Protein AF-A0A2P5Y8X6-F1 (afdb_monomer)

Foldseek 3Di:
DDDDPDPPPVVPPPPPPPDDDDDDDDDDDDDDDDDDDYDDDDDDDDDDDDDDDDDDDDDDDDDDDDPPPPPPPPPPPQPAQFDPDDVLLVVLLVLLVVLLLLLLLLLLLVLLLLLLVLLQLQVDDDLVDDDDDPDPVSLVVSVVVSCPFLQCVQPVPPPDSVSSVVSPCSNSCSLVSLVVSLCSLPPVLVVCVVVVRGDPVLNVLSVVLSVLSSCLSVLSVVQNVQLRDDDPDPPDRRFGALVSQLVSSLSSLVSSLSSLLSSCCSVPVFFQDAAPLQLVLLVVLLVLLVVLLVLLSVLLSLLSLCSRQVLLQQALDPPPRPVHNADPCLQVDPPSVVSCRHVSRNSNNVSSVSLVVSLVSLVVSLVVSVPGDHDVVLNVLSVVLNVLSVVLVVLSSVCSNVNNDSVSSSVSSSSSSLSSSSSSLSSSNSDRGDPVVNVPHDHPDDDDDDDDDPPVVVVSVVVSVVSSVVNVLVSCCSNLCNNPPSVLVSVLVVLVVVVVVVCVVCVVVCVPDPPVCPVVVVVVVVSVVVNVVSVVVVVVSVVVVVVSVVVVVVVVPPPDPDPPDDDDDDDDDDDDDD

Sequence (578 aa):
MFQSRVVASILRRNKAIINSLPSNLKGTCSSRCFTPSSANAVTRTSFFGFRSLPKGHHVPSFRNMSTVASVGTEEEGLKMLVTAGPRAQKMVGIWLFGSAAWVFSMVVLGGVTRLTRSGLSMTDWKFTGNLPPLSDDEWQQEFEKYKQSPEYKRVNKGMSIEDFKFIYWMEYAHRMWGRALGMMFALPFSYFLRKGYITMRLGLRLSALFALGAGQGLIGWWMVKSGLEEPASEYVEPRVSPYRLAAHLTSAFVIYSGLFWTALSVVMPEPPAESLAWVQGAAKLKRLAIPVSLIVGITAVSGAFVAGNDAGRAYNTFPKMGDVWVPDNIFELKPTIRNLFENTSMVQLDHRILATTTLISICGLWWSTKKLDIHPAIRTLVGATFGMAALQVTLGVSTLLSYVPVSLGTAHQAGALTLLTLMLLLNHTVRRPSMSLLKTLPQRIKPFFKGKNNQKQEKLRTMAERNVVYGKSVMLAALAGMALAAPLLGMMGFSFLATLTLLFITSPLLLIFSPLLLFTGLVLMGALVGFGIAATMAFAGVSTLAWMYREIRGSLGVGSRRGQLVPGRYLQQTIQEK

Nearest PDB structures (foldseek):
  7rro-assembly1_B3  TM=1.179E-01  e=2.864E+00  Bos taurus
  8to0-assembly1_g  TM=1.343E-01  e=6.790E+00  Mus musculus

Radius of gyration: 35.15 Å; Cα contacts (8 Å, |Δi|>4): 488; chains: 1; bounding box: 117×79×116 Å

Solvent-accessible surface area (backbone atoms only — not comparable to full-atom values): 33875 Å² total; per-residue (Å²): 132,89,86,93,83,70,79,75,68,73,75,64,75,83,70,79,88,71,90,87,83,84,90,81,91,88,87,83,89,78,90,80,90,85,89,88,82,90,87,88,87,88,87,90,87,86,88,89,84,90,86,85,89,88,88,84,91,86,88,89,79,93,73,91,74,86,76,78,73,79,73,73,75,73,70,83,59,80,86,58,53,46,68,59,48,72,69,46,32,50,53,54,24,52,51,30,44,52,50,22,49,49,48,51,49,51,53,35,46,47,41,44,19,56,67,68,68,9,61,70,49,69,83,75,87,60,94,91,61,76,82,75,72,86,48,71,67,50,43,50,52,54,47,59,55,36,56,71,33,51,44,27,64,73,73,45,65,87,64,52,72,69,60,46,50,53,28,35,50,45,31,50,49,48,58,50,53,54,52,51,48,51,49,65,50,49,55,58,50,53,51,37,56,76,68,52,31,47,32,70,72,45,50,54,52,51,50,52,48,47,53,55,54,62,44,45,59,55,42,46,48,58,19,37,54,48,24,65,47,80,53,98,46,90,88,50,81,55,50,43,43,27,66,40,46,28,52,39,54,47,52,52,51,50,45,31,52,53,34,42,54,47,20,45,45,53,70,47,72,64,35,88,76,82,31,56,66,40,52,51,29,29,47,56,50,34,66,55,47,52,61,46,42,50,46,47,50,51,38,51,46,43,47,31,29,20,61,40,56,54,17,49,64,71,49,53,49,79,93,32,46,63,97,36,81,70,67,89,69,41,65,70,48,81,64,61,75,48,8,71,61,65,32,41,66,28,27,36,50,52,41,54,50,39,50,51,53,36,43,53,46,40,50,50,54,47,58,55,52,76,80,44,58,59,60,69,68,60,54,50,51,43,50,51,43,40,53,44,42,54,50,36,51,50,34,46,52,52,15,25,62,62,62,48,43,55,68,41,46,26,49,31,54,46,38,45,54,45,46,50,48,46,44,51,50,50,53,55,54,32,43,84,60,52,72,64,59,58,74,70,41,56,73,88,70,78,93,75,86,90,80,91,64,64,68,65,53,49,54,51,48,56,51,49,53,51,50,52,55,48,52,51,51,53,52,50,49,53,49,50,52,63,70,45,47,51,59,49,52,53,48,48,53,53,50,49,52,51,50,52,51,48,47,63,68,40,53,69,56,59,74,74,49,72,88,71,39,66,63,57,49,50,51,50,49,52,50,52,50,52,47,50,53,51,48,50,52,48,47,50,50,51,50,50,50,50,51,49,50,49,52,56,51,55,73,66,57,84,79,73,79,77,81,78,82,76,81,89,79,84,83,83,88,78,93,82,87,134

InterPro domains:
  IPR000136 Oleosin [PF01277] (475-562)
  IPR003780 COX15/CtaA family [PF02628] (94-423)
  IPR023754 Heme A synthase, type 2 [MF_01665] (89-433)
  IPR023754 Heme A synthase, type 2 [PTHR23289] (59-443)

Structure (mmCIF, N/CA/C/O backbone):
data_AF-A0A2P5Y8X6-F1
#
_entry.id   AF-A0A2P5Y8X6-F1
#
loop_
_atom_site.group_PDB
_atom_site.id
_atom_site.type_symbol
_atom_site.label_atom_id
_atom_site.label_alt_id
_atom_site.label_comp_id
_atom_site.label_asym_id
_atom_site.label_entity_id
_atom_site.label_seq_id
_atom_site.pdbx_PDB_ins_code
_atom_site.Cartn_x
_atom_site.Cartn_y
_atom_site.Cartn_z
_atom_site.occupancy
_atom_site.B_iso_or_equiv
_atom_site.auth_seq_id
_atom_site.auth_comp_id
_atom_site.auth_asym_id
_atom_site.auth_atom_id
_atom_site.pdbx_PDB_model_num
ATOM 1 N N . MET A 1 1 ? -0.214 46.697 -29.457 1.00 33.34 1 MET A N 1
ATOM 2 C CA . MET A 1 1 ? -0.787 46.472 -30.802 1.00 33.34 1 MET A CA 1
ATOM 3 C C . MET A 1 1 ? -1.108 44.991 -30.939 1.00 33.34 1 MET A C 1
ATOM 5 O O . MET A 1 1 ? -0.221 44.206 -30.662 1.00 33.34 1 MET A O 1
ATOM 9 N N . PHE A 1 2 ? -2.376 44.668 -31.243 1.00 27.45 2 PHE A N 1
ATOM 10 C CA . PHE A 1 2 ? -2.926 43.433 -31.846 1.00 27.45 2 PHE A CA 1
ATOM 11 C C . PHE A 1 2 ? -2.180 42.094 -31.584 1.00 27.45 2 PHE A C 1
ATOM 13 O O . PHE A 1 2 ? -1.054 41.930 -32.014 1.00 27.45 2 PHE A O 1
ATOM 20 N N . GLN A 1 3 ? -2.744 41.044 -30.975 1.00 30.30 3 GLN A N 1
ATOM 21 C CA . GLN A 1 3 ? -4.130 40.578 -31.013 1.00 30.30 3 GLN A CA 1
ATOM 22 C C . GLN A 1 3 ? -4.529 39.818 -29.736 1.00 30.30 3 GLN A C 1
ATOM 24 O O . GLN A 1 3 ? -4.015 38.751 -29.420 1.00 30.30 3 GLN A O 1
ATOM 29 N N . SER A 1 4 ? -5.549 40.344 -29.066 1.00 40.62 4 SER A N 1
ATOM 30 C CA . SER A 1 4 ? -6.335 39.714 -28.008 1.00 40.62 4 SER A CA 1
ATOM 31 C C . SER A 1 4 ? -7.753 39.448 -28.536 1.00 40.62 4 SER A C 1
ATOM 33 O O . SER A 1 4 ? -8.688 40.187 -28.243 1.00 40.62 4 SER A O 1
ATOM 35 N N . ARG A 1 5 ? -7.941 38.425 -29.383 1.00 43.38 5 ARG A N 1
ATOM 36 C CA . ARG A 1 5 ? -9.268 38.078 -29.942 1.00 43.38 5 ARG A CA 1
ATOM 37 C C . ARG A 1 5 ? -9.455 36.580 -30.210 1.00 43.38 5 ARG A C 1
ATOM 39 O O . ARG A 1 5 ? -9.761 36.204 -31.327 1.00 43.38 5 ARG A O 1
ATOM 46 N N . VAL A 1 6 ? -9.330 35.722 -29.192 1.00 41.78 6 VAL A N 1
ATOM 47 C CA . VAL A 1 6 ? -9.872 34.338 -29.271 1.00 41.78 6 VAL A CA 1
ATOM 48 C C . VAL A 1 6 ? -10.506 33.854 -27.952 1.00 41.78 6 VAL A C 1
ATOM 50 O O . VAL A 1 6 ? -11.430 33.052 -27.970 1.00 41.78 6 VAL A O 1
ATOM 53 N N . VAL A 1 7 ? -10.144 34.413 -26.793 1.00 37.97 7 VAL A N 1
ATOM 54 C CA . VAL A 1 7 ? -10.652 33.919 -25.490 1.00 37.97 7 VAL A CA 1
ATOM 55 C C . VAL A 1 7 ? -12.049 34.467 -25.117 1.00 37.97 7 VAL A C 1
ATOM 57 O O . VAL A 1 7 ? -12.726 33.936 -24.241 1.00 37.97 7 VAL A O 1
ATOM 60 N N . ALA A 1 8 ? -12.557 35.479 -25.830 1.00 35.75 8 ALA A N 1
ATOM 61 C CA . ALA A 1 8 ? -13.837 36.126 -25.513 1.00 35.75 8 ALA A CA 1
ATOM 62 C C . ALA A 1 8 ? -15.095 35.462 -26.125 1.00 35.75 8 ALA A C 1
ATOM 64 O O . ALA A 1 8 ? -16.204 35.879 -25.783 1.00 35.75 8 ALA A O 1
ATOM 65 N N . SER A 1 9 ? -14.969 34.448 -26.998 1.00 35.31 9 SER A N 1
ATOM 66 C CA . SER A 1 9 ? -16.138 33.814 -27.647 1.00 35.31 9 SER A CA 1
ATOM 67 C C . SER A 1 9 ? -16.642 32.539 -26.954 1.00 35.31 9 SER A C 1
ATOM 69 O O . SER A 1 9 ? -17.814 32.197 -27.099 1.00 35.31 9 SER A O 1
ATOM 71 N N . ILE A 1 10 ? -15.827 31.880 -26.121 1.00 36.94 10 ILE A N 1
ATOM 72 C CA . ILE A 1 10 ? -16.216 30.620 -25.455 1.00 36.94 10 ILE A CA 1
ATOM 73 C C . ILE A 1 10 ? -16.900 30.872 -24.096 1.00 36.94 10 ILE A C 1
ATOM 75 O O . ILE A 1 10 ? -17.750 30.098 -23.666 1.00 36.94 10 ILE A O 1
ATOM 79 N N . LEU A 1 11 ? -16.653 32.027 -23.467 1.00 37.16 11 LEU A N 1
ATOM 80 C CA . LEU A 1 11 ? -17.272 32.425 -22.192 1.00 37.16 11 LEU A CA 1
ATOM 81 C C . LEU A 1 11 ? -18.632 33.145 -22.325 1.00 37.16 11 LEU A C 1
ATOM 83 O O . LEU A 1 11 ? -19.281 33.400 -21.313 1.00 37.16 11 LEU A O 1
ATOM 87 N N . ARG A 1 12 ? -19.113 33.434 -23.547 1.00 37.81 12 ARG A N 1
ATOM 88 C CA . ARG A 1 12 ? -20.447 34.038 -23.782 1.00 37.81 12 ARG A CA 1
ATOM 89 C C . ARG A 1 12 ? -21.575 33.037 -24.047 1.00 37.81 12 ARG A C 1
ATOM 91 O O . ARG A 1 12 ? -22.728 33.452 -24.089 1.00 37.81 12 ARG A O 1
ATOM 98 N N . ARG A 1 13 ? -21.294 31.735 -24.185 1.00 36.62 13 ARG A N 1
ATOM 99 C CA . ARG A 1 13 ? -22.319 30.735 -24.555 1.00 36.62 13 ARG A CA 1
ATOM 100 C C . ARG A 1 13 ? -23.059 30.056 -23.397 1.00 36.62 13 ARG A C 1
ATOM 102 O O . ARG A 1 13 ? -24.063 29.415 -23.656 1.00 36.62 13 ARG A O 1
ATOM 109 N N . ASN A 1 14 ? -22.651 30.255 -22.141 1.00 36.50 14 ASN A N 1
ATOM 110 C CA . ASN A 1 14 ? -23.277 29.594 -20.978 1.00 36.50 14 ASN A CA 1
ATOM 111 C C . ASN A 1 14 ? -23.910 30.554 -19.951 1.00 36.50 14 ASN A C 1
ATOM 113 O O . ASN A 1 14 ? -24.129 30.177 -18.804 1.00 36.50 14 ASN A O 1
ATOM 117 N N . LYS A 1 15 ? -24.236 31.793 -20.348 1.00 33.28 15 LYS A N 1
ATOM 118 C CA . LYS A 1 15 ? -24.868 32.788 -19.455 1.00 33.28 15 LYS A CA 1
ATOM 119 C C . LYS A 1 15 ? -26.179 33.386 -19.991 1.00 33.28 15 LYS A C 1
ATOM 121 O O . LYS A 1 15 ? -26.622 34.407 -19.486 1.00 3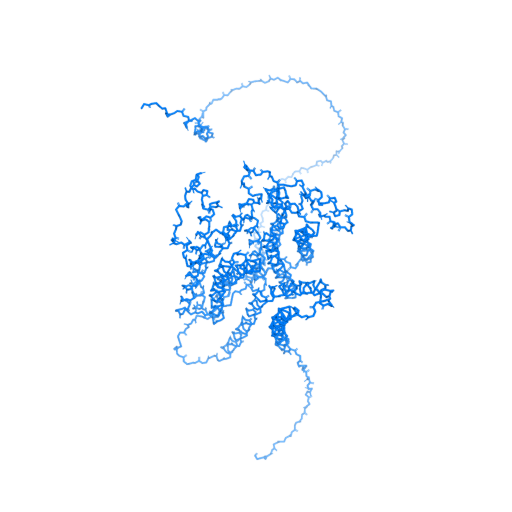3.28 15 LYS A O 1
ATOM 126 N N . ALA A 1 16 ? -26.793 32.745 -20.991 1.00 34.59 16 ALA A N 1
ATOM 127 C CA . ALA A 1 16 ? -28.013 33.211 -21.666 1.00 34.59 16 ALA A CA 1
ATOM 128 C C . ALA A 1 16 ? -29.209 32.235 -21.569 1.00 34.59 16 ALA A C 1
ATOM 130 O O . ALA A 1 16 ? -30.124 32.313 -22.378 1.00 34.59 16 ALA A O 1
ATOM 131 N N . ILE A 1 17 ? -29.214 31.310 -20.598 1.00 35.75 17 ILE A N 1
ATOM 132 C CA . ILE A 1 17 ? -30.334 30.361 -20.367 1.00 35.75 17 ILE A CA 1
ATOM 133 C C . ILE A 1 17 ? -30.955 30.525 -18.963 1.00 35.75 17 ILE A C 1
ATOM 135 O O . ILE A 1 17 ? -31.921 29.864 -18.602 1.00 35.75 17 ILE A O 1
ATOM 139 N N . ILE A 1 18 ? -30.471 31.475 -18.166 1.00 33.94 18 ILE A N 1
ATOM 140 C CA . ILE A 1 18 ? -31.039 31.794 -16.854 1.00 33.94 18 ILE A CA 1
ATOM 141 C C . ILE A 1 18 ? -31.213 33.311 -16.830 1.00 33.94 18 ILE A C 1
ATOM 143 O O . ILE A 1 18 ? -30.224 34.021 -16.990 1.00 33.94 18 ILE A O 1
ATOM 147 N N . ASN A 1 19 ? -32.456 33.773 -16.662 1.00 32.59 19 ASN A N 1
ATOM 148 C CA . ASN A 1 19 ? -32.946 35.166 -16.673 1.00 32.59 19 ASN A CA 1
ATOM 149 C C . ASN A 1 19 ? -33.629 35.621 -17.976 1.00 32.59 19 ASN A C 1
ATOM 151 O O . ASN A 1 19 ? -33.135 36.494 -18.683 1.00 32.59 19 ASN A O 1
ATOM 155 N N . SER A 1 20 ? -34.822 35.091 -18.252 1.00 29.05 20 SER A N 1
ATOM 156 C CA . SER A 1 20 ? -35.905 35.887 -18.856 1.00 29.05 20 SER A CA 1
ATOM 157 C C . SER A 1 20 ? -37.274 35.245 -18.595 1.00 29.05 20 SER A C 1
ATOM 159 O O . SER A 1 20 ? -37.820 34.514 -19.409 1.00 29.05 20 SER A O 1
ATOM 161 N N . LEU A 1 21 ? -37.841 35.542 -17.425 1.00 31.56 21 LEU A N 1
ATOM 162 C CA . LEU A 1 21 ? -39.291 35.641 -17.255 1.00 31.56 21 LEU A CA 1
ATOM 163 C C . LEU A 1 21 ? -39.587 37.111 -16.951 1.00 31.56 21 LEU A C 1
ATOM 165 O O . LEU A 1 21 ? -38.955 37.676 -16.056 1.00 31.56 21 LEU A O 1
ATOM 169 N N . PRO A 1 22 ? -40.565 37.709 -17.640 1.00 37.50 22 PRO A N 1
ATOM 170 C CA . PRO A 1 22 ? -41.464 38.595 -16.926 1.00 37.50 22 PRO A CA 1
ATOM 171 C C . PRO A 1 22 ? -42.937 38.314 -17.235 1.00 37.50 22 PRO A C 1
ATOM 173 O O . PRO A 1 22 ? -43.351 38.005 -18.349 1.00 37.50 22 PRO A O 1
ATOM 176 N N . SER A 1 23 ? -43.718 38.471 -16.177 1.00 30.16 23 SER A N 1
ATOM 177 C CA . SER A 1 23 ? -45.166 38.612 -16.113 1.00 30.16 23 SER A CA 1
ATOM 178 C C . SER A 1 23 ? -45.660 39.918 -16.750 1.00 30.16 23 SER A C 1
ATOM 180 O O . SER A 1 23 ? -45.106 40.969 -16.429 1.00 30.16 23 SER A O 1
ATOM 182 N N . ASN A 1 24 ? -46.762 39.882 -17.515 1.00 27.84 24 ASN A N 1
ATOM 183 C CA . ASN A 1 24 ? -47.945 40.732 -17.269 1.00 27.84 24 ASN A CA 1
ATOM 184 C C . ASN A 1 24 ? -49.129 40.474 -18.234 1.00 27.84 24 ASN A C 1
ATOM 186 O O . ASN A 1 24 ? -49.007 40.613 -19.443 1.00 27.84 24 ASN A O 1
ATOM 190 N N . LEU A 1 25 ? -50.274 40.130 -17.629 1.00 28.36 25 LEU A N 1
ATOM 191 C CA . LEU A 1 25 ? -51.631 40.693 -17.783 1.00 28.36 25 LEU A CA 1
ATOM 192 C C . LEU A 1 25 ? -52.098 41.323 -19.119 1.00 28.36 25 LEU A C 1
ATOM 194 O O . LEU A 1 25 ? -51.681 42.427 -19.454 1.00 28.36 25 LEU A O 1
ATOM 198 N N . LYS A 1 26 ? -53.150 40.714 -19.706 1.00 27.33 26 LYS A N 1
ATOM 199 C CA . LYS A 1 26 ? -54.476 41.277 -20.110 1.00 27.33 26 LYS A CA 1
ATOM 200 C C . LYS A 1 26 ? -54.976 40.676 -21.434 1.00 27.33 26 LYS A C 1
ATOM 202 O O . LYS A 1 26 ? -54.224 40.610 -22.393 1.00 27.33 26 LYS A O 1
ATOM 207 N N . GLY A 1 27 ? -56.278 40.378 -21.507 1.00 26.48 27 GLY A N 1
ATOM 208 C CA . GLY A 1 27 ? -57.013 40.396 -22.781 1.00 26.48 27 GLY A CA 1
ATOM 209 C C . GLY A 1 27 ? -57.879 39.174 -23.087 1.00 26.48 27 GLY A C 1
ATOM 210 O O . GLY A 1 27 ? -57.387 38.129 -23.475 1.00 26.48 27 GLY A O 1
ATOM 211 N N . THR A 1 28 ? -59.180 39.366 -22.916 1.00 26.52 28 THR A N 1
ATOM 212 C CA . THR A 1 28 ? -60.374 38.548 -23.200 1.00 26.52 28 THR A CA 1
ATOM 213 C C . THR A 1 28 ? -60.637 38.123 -24.661 1.00 26.52 28 THR A C 1
ATOM 215 O O . THR A 1 28 ? -60.217 38.816 -25.579 1.00 26.52 28 THR A O 1
ATOM 218 N N . CYS A 1 29 ? -61.551 37.135 -24.800 1.00 24.52 29 CYS A N 1
ATOM 219 C CA . CYS A 1 29 ? -62.413 36.771 -25.958 1.00 24.52 29 CYS A CA 1
ATOM 220 C C . CYS A 1 29 ? -61.752 36.035 -27.142 1.00 24.52 29 CYS A C 1
ATOM 222 O O . CYS A 1 29 ? -60.623 36.327 -27.487 1.00 24.52 29 CYS A O 1
ATOM 224 N N . SER A 1 30 ? -62.393 35.141 -27.909 1.00 26.11 30 SER A N 1
ATOM 225 C CA . SER A 1 30 ? -63.653 34.365 -27.873 1.00 26.11 30 SER A CA 1
ATOM 226 C C . SER A 1 30 ? -63.676 33.525 -29.170 1.00 26.11 30 SER A C 1
ATOM 228 O O . SER A 1 30 ? -63.217 34.042 -30.185 1.00 26.11 30 SER A O 1
ATOM 230 N N . SER A 1 31 ? -64.324 32.342 -29.174 1.00 27.14 31 SER A N 1
ATOM 231 C CA . SER A 1 31 ? -64.915 31.624 -30.347 1.00 27.14 31 SER A CA 1
ATOM 232 C C . SER A 1 31 ? -63.972 31.173 -31.491 1.00 27.14 31 SER A C 1
ATOM 234 O O . SER A 1 31 ? -63.003 31.843 -31.787 1.00 27.14 31 SER A O 1
ATOM 236 N N . ARG A 1 32 ? -64.136 30.085 -32.259 1.00 27.34 32 ARG A N 1
ATOM 237 C CA . ARG A 1 32 ? -65.173 29.075 -32.586 1.00 27.34 32 ARG A CA 1
ATOM 238 C C . ARG A 1 32 ? -64.395 27.910 -33.263 1.00 27.34 32 ARG A C 1
ATOM 240 O O . ARG A 1 32 ? -63.415 28.171 -33.942 1.00 27.34 32 ARG A O 1
ATOM 247 N N . CYS A 1 33 ? -64.664 26.644 -32.937 1.00 25.22 33 CYS A N 1
ATOM 248 C CA . CYS A 1 33 ? -65.521 25.707 -33.692 1.00 25.22 33 CYS A CA 1
ATOM 249 C C . CYS A 1 33 ? -64.923 25.222 -35.033 1.00 25.22 33 CYS A C 1
ATOM 251 O O . CYS A 1 33 ? -64.766 26.032 -35.932 1.00 25.22 33 CYS A O 1
ATOM 253 N N . PHE A 1 34 ? -64.608 23.922 -35.150 1.00 25.47 34 PHE A N 1
ATOM 254 C CA . PHE A 1 34 ? -65.143 22.983 -36.160 1.00 25.47 34 PHE A CA 1
ATOM 255 C C . PHE A 1 34 ? -64.527 21.574 -35.974 1.00 25.47 34 PHE A C 1
ATOM 257 O O . PHE A 1 34 ? -63.316 21.390 -35.929 1.00 25.47 34 PHE A O 1
ATOM 264 N N . THR A 1 35 ? -65.413 20.594 -35.809 1.00 25.16 35 THR A N 1
ATOM 265 C CA . THR A 1 35 ? -65.253 19.122 -35.868 1.00 25.16 35 THR A CA 1
ATOM 266 C C . THR A 1 35 ? -65.359 18.635 -37.337 1.00 25.16 35 THR A C 1
ATOM 268 O O . THR A 1 35 ? -65.510 19.499 -38.200 1.00 25.16 35 THR A O 1
ATOM 271 N N . PRO A 1 36 ? -65.548 17.332 -37.679 1.00 50.06 36 PRO A N 1
ATOM 272 C CA . PRO A 1 36 ? -65.155 16.023 -37.097 1.00 50.06 36 PRO A CA 1
ATOM 273 C C . PRO A 1 36 ? -64.542 15.065 -38.169 1.00 50.06 36 PRO A C 1
ATOM 275 O O . PRO A 1 36 ? -64.408 15.448 -39.324 1.00 50.06 36 PRO A O 1
ATOM 278 N N . SER A 1 37 ? -64.238 13.802 -37.805 1.00 27.20 37 SER A N 1
ATOM 279 C CA . SER A 1 37 ? -64.607 12.538 -38.520 1.00 27.20 37 SER A CA 1
ATOM 280 C C . SER A 1 37 ? -63.654 11.399 -38.086 1.00 27.20 37 SER A C 1
ATOM 282 O O . SER A 1 37 ? -62.447 11.550 -38.228 1.00 27.20 37 SER A O 1
ATOM 284 N N . SER A 1 38 ? -64.109 10.431 -37.268 1.00 29.44 38 SER A N 1
ATOM 285 C CA . SER A 1 38 ? -64.604 9.063 -37.613 1.00 29.44 38 SER A CA 1
ATOM 286 C C . SER A 1 38 ? -63.467 8.071 -37.945 1.00 29.44 38 SER A C 1
ATOM 288 O O . SER A 1 38 ? -62.461 8.479 -38.501 1.00 29.44 38 SER A O 1
ATOM 290 N N . ALA A 1 39 ? -63.466 6.766 -37.662 1.00 30.86 39 ALA A N 1
ATOM 291 C CA . ALA A 1 39 ? -64.229 5.789 -36.874 1.00 30.86 39 ALA A CA 1
ATOM 292 C C . ALA A 1 39 ? -63.250 4.584 -36.705 1.00 30.86 39 ALA A C 1
ATOM 294 O O . ALA A 1 39 ? -62.349 4.410 -37.521 1.00 30.86 39 ALA A O 1
ATOM 295 N N . ASN A 1 40 ? -63.268 3.772 -35.648 1.00 30.50 40 ASN A N 1
ATOM 296 C CA . ASN A 1 40 ? -64.079 2.555 -35.586 1.00 30.50 40 ASN A CA 1
ATOM 297 C C . ASN A 1 40 ? -63.974 1.900 -34.201 1.00 30.50 40 ASN A C 1
ATOM 299 O O . ASN A 1 40 ? -62.925 1.894 -33.558 1.00 30.50 40 ASN A O 1
ATOM 303 N N . ALA A 1 41 ? -65.102 1.333 -33.790 1.00 29.41 41 ALA A N 1
ATOM 304 C CA . ALA A 1 41 ? -65.352 0.635 -32.543 1.00 29.41 41 ALA A CA 1
ATOM 305 C C . ALA A 1 41 ? -65.040 -0.867 -32.639 1.00 29.41 41 ALA A C 1
ATOM 307 O O . ALA A 1 41 ? -65.252 -1.460 -33.691 1.00 29.41 41 ALA A O 1
ATOM 308 N N . VAL A 1 42 ? -64.699 -1.492 -31.505 1.00 32.31 42 VAL A N 1
ATOM 309 C CA . VAL A 1 42 ? -65.200 -2.830 -31.141 1.00 32.31 42 VAL A CA 1
ATOM 310 C C . VAL A 1 42 ? -65.531 -2.844 -29.646 1.00 32.31 42 VAL A C 1
ATOM 312 O O . VAL A 1 42 ? -64.781 -2.378 -28.794 1.00 32.31 42 VAL A O 1
ATOM 315 N N . THR A 1 43 ? -66.723 -3.356 -29.383 1.00 32.19 43 THR A N 1
ATOM 316 C CA . THR A 1 43 ? -67.510 -3.443 -28.158 1.00 32.19 43 THR A CA 1
ATOM 317 C C . THR A 1 43 ? -67.189 -4.688 -27.323 1.00 32.19 43 THR A C 1
ATOM 319 O O . THR A 1 43 ? -67.008 -5.773 -27.869 1.00 32.19 43 THR A O 1
ATOM 322 N N . ARG A 1 44 ? -67.303 -4.580 -25.990 1.00 29.86 44 ARG A N 1
ATOM 323 C CA . ARG A 1 44 ? -68.151 -5.491 -25.195 1.00 29.86 44 ARG A CA 1
ATOM 324 C C . ARG A 1 44 ? -68.503 -4.898 -23.827 1.00 29.86 44 ARG A C 1
ATOM 326 O O . ARG A 1 44 ? -67.691 -4.265 -23.166 1.00 29.86 44 ARG A O 1
ATOM 333 N N . THR A 1 45 ? -69.763 -5.096 -23.474 1.00 30.89 45 THR A N 1
ATOM 334 C CA . THR A 1 45 ? -70.574 -4.489 -22.415 1.00 30.89 45 THR A CA 1
ATOM 335 C C . THR A 1 45 ? -70.865 -5.474 -21.277 1.00 30.89 45 THR A C 1
ATOM 337 O O . THR A 1 45 ? -70.928 -6.679 -21.507 1.00 30.89 45 THR A O 1
ATOM 340 N N . SER A 1 46 ? -71.107 -4.949 -20.067 1.00 30.23 46 SER A N 1
ATOM 341 C CA . SER A 1 46 ? -72.201 -5.278 -19.107 1.00 30.23 46 SER A CA 1
ATOM 342 C C . SER A 1 46 ? -71.830 -4.670 -17.735 1.00 30.23 46 SER A C 1
ATOM 344 O O . SER A 1 46 ? -70.727 -4.910 -17.268 1.00 30.23 46 SER A O 1
ATOM 346 N N . PHE A 1 47 ? -72.504 -3.688 -17.116 1.00 31.50 47 PHE A N 1
ATOM 347 C CA . PHE A 1 47 ? -73.901 -3.349 -16.753 1.00 31.50 47 PHE A CA 1
ATOM 348 C C . PHE A 1 47 ? -74.325 -3.752 -15.323 1.00 31.50 47 PHE A C 1
ATOM 350 O O . PHE A 1 47 ? -74.103 -4.879 -14.899 1.00 31.50 47 PHE A O 1
ATOM 357 N N . PHE A 1 48 ? -75.036 -2.794 -14.693 1.00 31.08 48 PHE A N 1
ATOM 358 C CA . PHE A 1 48 ? -75.751 -2.738 -13.396 1.00 31.08 48 PHE A CA 1
ATOM 359 C C . PHE A 1 48 ? -74.935 -2.293 -12.163 1.00 31.08 48 PHE A C 1
ATOM 361 O O . PHE A 1 48 ? -73.862 -2.811 -11.908 1.00 31.08 48 PHE A O 1
ATOM 368 N N . GLY A 1 49 ? -75.370 -1.337 -11.327 1.00 29.95 49 GLY A N 1
ATOM 369 C CA . GLY A 1 49 ? -76.634 -0.594 -11.235 1.00 29.95 49 GLY A CA 1
ATOM 370 C C . GLY A 1 49 ? -76.617 0.402 -10.049 1.00 29.95 49 GLY A C 1
ATOM 371 O O . GLY A 1 49 ? -75.851 0.249 -9.106 1.00 29.95 49 GLY A O 1
ATOM 372 N N . PHE A 1 50 ? -77.446 1.444 -10.155 1.00 31.62 50 PHE A N 1
ATOM 373 C CA . PHE A 1 50 ? -77.595 2.661 -9.329 1.00 31.62 50 PHE A CA 1
ATOM 374 C C . PHE A 1 50 ? -78.126 2.488 -7.884 1.00 31.62 50 PHE A C 1
ATOM 376 O O . PHE A 1 50 ? -78.966 1.620 -7.667 1.00 31.62 50 PHE A O 1
ATOM 383 N N . ARG A 1 51 ? -77.809 3.452 -6.983 1.00 30.39 51 ARG A N 1
ATOM 384 C CA . ARG A 1 51 ? -78.745 4.314 -6.174 1.00 30.39 51 ARG A CA 1
ATOM 385 C C . ARG A 1 51 ? -78.004 5.052 -5.030 1.00 30.39 51 ARG A C 1
ATOM 387 O O . ARG A 1 51 ? -77.336 4.414 -4.234 1.00 30.39 51 ARG A O 1
ATOM 394 N N . SER A 1 52 ? -77.863 6.385 -5.051 1.00 33.19 52 SER A N 1
ATOM 395 C CA . SER A 1 52 ? -78.749 7.478 -4.558 1.00 33.19 52 SER A CA 1
ATOM 396 C C . SER A 1 52 ? -78.712 7.762 -3.037 1.00 33.19 52 SER A C 1
ATOM 398 O O . SER A 1 52 ? -79.111 6.920 -2.240 1.00 33.19 52 SER A O 1
ATOM 400 N N . LEU A 1 53 ? -78.301 8.992 -2.676 1.00 37.38 53 LEU A N 1
ATOM 401 C CA . LEU A 1 53 ? -78.366 9.633 -1.342 1.00 37.38 53 LEU A CA 1
ATOM 402 C C . LEU A 1 53 ? -79.804 9.779 -0.792 1.00 37.38 53 LEU A C 1
ATOM 404 O O . LEU A 1 53 ? -80.747 9.846 -1.582 1.00 37.38 53 LEU A O 1
ATOM 408 N N . PRO A 1 54 ? -79.959 9.992 0.535 1.00 42.88 54 PRO A N 1
ATOM 409 C CA . PRO A 1 54 ? -80.414 11.315 0.999 1.00 42.88 54 PRO A CA 1
ATOM 410 C C . PRO A 1 54 ? -79.739 11.854 2.285 1.00 42.88 54 PRO A C 1
ATOM 412 O O . PRO A 1 54 ? -79.052 11.152 3.020 1.00 42.88 54 PRO A O 1
ATOM 415 N N . LYS A 1 55 ? -79.949 13.161 2.507 1.00 34.34 55 LYS A N 1
ATOM 416 C CA . LYS A 1 55 ? -79.505 14.021 3.624 1.00 34.34 55 LYS A CA 1
ATOM 417 C C . LYS A 1 55 ? -80.399 13.871 4.875 1.00 34.34 55 LYS A C 1
ATOM 419 O O . LYS A 1 55 ? -81.605 13.741 4.705 1.00 34.34 55 LYS A O 1
ATOM 424 N N . GLY A 1 56 ? -79.854 14.104 6.084 1.00 30.27 56 GLY A N 1
ATOM 425 C CA . GLY A 1 56 ? -80.627 14.691 7.204 1.00 30.27 56 GLY A CA 1
ATOM 426 C C . GLY A 1 56 ? -80.266 14.312 8.660 1.00 30.27 56 GLY A C 1
ATOM 427 O O . GLY A 1 56 ? -80.686 13.269 9.127 1.00 30.27 56 GLY A O 1
ATOM 428 N N . HIS A 1 57 ? -79.559 15.224 9.352 1.00 30.09 57 HIS A N 1
ATOM 429 C CA . HIS A 1 57 ? -79.591 15.646 10.781 1.00 30.09 57 HIS A CA 1
ATOM 430 C C . HIS A 1 57 ? -79.816 14.655 11.958 1.00 30.09 57 HIS A C 1
ATOM 432 O O . HIS A 1 57 ? -80.940 14.234 12.191 1.00 30.09 57 HIS A O 1
ATOM 438 N N . HIS A 1 58 ? -78.805 14.466 12.833 1.00 27.05 58 HIS A N 1
ATOM 439 C CA . HIS A 1 58 ? -78.693 15.073 14.190 1.00 27.05 58 HIS A CA 1
ATOM 440 C C . HIS A 1 58 ? -77.481 14.528 15.007 1.00 27.05 58 HIS A C 1
ATOM 442 O O . HIS A 1 58 ? -77.138 13.353 14.951 1.00 27.05 58 HIS A O 1
ATOM 448 N N . VAL A 1 59 ? -76.839 15.443 15.748 1.00 34.78 59 VAL A N 1
ATOM 449 C CA . VAL A 1 59 ? -75.704 15.373 16.722 1.00 34.78 59 VAL A CA 1
ATOM 450 C C . VAL A 1 59 ? -76.139 14.545 17.972 1.00 34.78 59 VAL A C 1
ATOM 452 O O . VAL A 1 59 ? -77.348 14.560 18.202 1.00 34.78 59 VAL A O 1
ATOM 455 N N . PRO A 1 60 ? -75.298 13.863 18.815 1.00 38.59 60 PRO A N 1
ATOM 456 C CA . PRO A 1 60 ? -74.051 14.380 19.408 1.00 38.59 60 PRO A CA 1
ATOM 457 C C . PRO A 1 60 ? -72.931 13.379 19.804 1.00 38.59 60 PRO A C 1
ATOM 459 O O . PRO A 1 60 ? -73.066 12.165 19.736 1.00 38.59 60 PRO A O 1
ATOM 462 N N . SER A 1 61 ? -71.855 13.961 20.352 1.00 28.19 61 SER A N 1
ATOM 463 C CA . SER A 1 61 ? -71.029 13.448 21.462 1.00 28.19 61 SER A CA 1
ATOM 464 C C . SER A 1 61 ? -69.562 13.183 21.121 1.00 28.19 61 SER A C 1
ATOM 466 O O . SER A 1 61 ? -69.174 12.145 20.588 1.00 28.19 61 SER A O 1
ATOM 468 N N . PHE A 1 62 ? -68.726 14.150 21.506 1.00 36.94 62 PHE A N 1
ATOM 469 C CA . PHE A 1 62 ? -67.291 13.970 21.658 1.00 36.94 62 PHE A CA 1
ATOM 470 C C . PHE A 1 62 ? -67.025 12.966 22.782 1.00 36.94 62 PHE A C 1
ATOM 472 O O . PHE A 1 62 ? -67.262 13.252 23.956 1.00 36.94 62 PHE A O 1
ATOM 479 N N . ARG A 1 63 ? -66.458 11.811 22.431 1.00 31.66 63 ARG A N 1
ATOM 480 C CA . ARG A 1 63 ? -65.762 10.950 23.386 1.00 31.66 63 ARG A CA 1
ATOM 481 C C . ARG A 1 63 ? -64.331 10.748 22.913 1.00 31.66 63 ARG A C 1
ATOM 483 O O . ARG A 1 63 ? -64.066 10.038 21.949 1.00 31.66 63 ARG A O 1
ATOM 490 N N . ASN A 1 64 ? -63.422 11.416 23.616 1.00 36.62 64 ASN A N 1
ATOM 491 C CA . ASN A 1 64 ? -61.989 11.184 23.549 1.00 36.62 64 ASN A CA 1
ATOM 492 C C . ASN A 1 64 ? -61.703 9.704 23.831 1.00 36.62 64 ASN A C 1
ATOM 494 O O . ASN A 1 64 ? -61.944 9.231 24.941 1.00 36.62 64 ASN A O 1
ATOM 498 N N . MET A 1 65 ? -61.149 8.992 22.853 1.00 29.03 65 MET A N 1
ATOM 499 C CA . MET A 1 65 ? -60.395 7.767 23.100 1.00 29.03 65 MET A CA 1
ATOM 500 C C . MET A 1 65 ? -58.953 8.010 22.685 1.00 29.03 65 MET A C 1
ATOM 502 O O . MET A 1 65 ? -58.582 7.940 21.514 1.00 29.03 65 MET A O 1
ATOM 506 N N . SER A 1 66 ? -58.149 8.321 23.698 1.00 29.83 66 SER A N 1
ATOM 507 C CA . SER A 1 66 ? -56.698 8.269 23.663 1.00 29.83 66 SER A CA 1
ATOM 508 C C . SER A 1 66 ? -56.269 6.879 23.202 1.00 29.83 66 SER A C 1
ATOM 510 O O . SER A 1 66 ? -56.304 5.920 23.971 1.00 29.83 66 SER A O 1
ATOM 512 N N . THR A 1 67 ? -55.859 6.760 21.942 1.00 31.38 67 THR A N 1
ATOM 513 C CA . THR A 1 67 ? -55.040 5.625 21.527 1.00 31.38 67 THR A CA 1
ATOM 514 C C . THR A 1 67 ? -53.657 5.890 22.087 1.00 31.38 67 THR A C 1
ATOM 516 O O . THR A 1 67 ? -52.956 6.799 21.644 1.00 31.38 67 THR A O 1
ATOM 519 N N . VAL A 1 68 ? -53.312 5.132 23.126 1.00 33.03 68 VAL A N 1
ATOM 520 C CA . VAL A 1 68 ? -51.959 5.015 23.656 1.00 33.03 68 VAL A CA 1
ATOM 521 C C . VAL A 1 68 ? -51.069 4.613 22.487 1.00 33.03 68 VAL A C 1
ATOM 523 O O . VAL A 1 68 ? -51.014 3.450 22.097 1.00 33.03 68 VAL A O 1
ATOM 526 N N . ALA A 1 69 ? -50.395 5.594 21.893 1.00 28.75 69 ALA A N 1
ATOM 527 C CA . ALA A 1 69 ? -49.208 5.325 21.118 1.00 28.75 69 ALA A CA 1
ATOM 528 C C . ALA A 1 69 ? -48.246 4.663 22.100 1.00 28.75 69 ALA A C 1
ATOM 530 O O . ALA A 1 69 ? -47.764 5.312 23.032 1.00 28.75 69 ALA A O 1
ATOM 531 N N . SER A 1 70 ? -47.998 3.362 21.934 1.00 32.72 70 SER A N 1
ATOM 532 C CA . SER A 1 70 ? -46.792 2.777 22.489 1.00 32.72 70 SER A CA 1
ATOM 533 C C . SER A 1 70 ? -45.650 3.509 21.798 1.00 32.72 70 SER A C 1
ATOM 535 O O . SER A 1 70 ? -45.244 3.166 20.686 1.00 32.72 70 SER A O 1
ATOM 537 N N . VAL A 1 71 ? -45.188 4.584 22.430 1.00 33.06 71 VAL A N 1
ATOM 538 C CA . VAL A 1 71 ? -43.856 5.112 22.216 1.00 33.06 71 VAL A CA 1
ATOM 539 C C . VAL A 1 71 ? -42.970 3.934 22.566 1.00 33.06 71 VAL A C 1
ATOM 541 O O . VAL A 1 71 ? -42.714 3.655 23.734 1.00 33.06 71 VAL A O 1
ATOM 544 N N . GLY A 1 72 ? -42.599 3.168 21.542 1.00 28.11 72 GLY A N 1
ATOM 545 C CA . GLY A 1 72 ? -41.418 2.348 21.616 1.00 28.11 72 GLY A CA 1
ATOM 546 C C . GLY A 1 72 ? -40.326 3.331 21.966 1.00 28.11 72 GLY A C 1
ATOM 547 O O . GLY A 1 72 ? -39.928 4.149 21.138 1.00 28.11 72 GLY A O 1
ATOM 548 N N . THR A 1 73 ? -39.930 3.330 23.231 1.00 27.16 73 THR A N 1
ATOM 549 C CA . THR A 1 73 ? -38.648 3.841 23.659 1.00 27.16 73 THR A CA 1
ATOM 550 C C . THR A 1 73 ? -37.649 3.061 22.817 1.00 27.16 73 THR A C 1
ATOM 552 O O . THR A 1 73 ? -37.269 1.942 23.156 1.00 27.16 73 THR A O 1
ATOM 555 N N . GLU A 1 74 ? -37.289 3.602 21.651 1.00 30.00 74 GLU A N 1
ATOM 556 C CA . GLU A 1 74 ? -36.016 3.276 21.045 1.00 30.00 74 GLU A CA 1
ATOM 557 C C . GLU A 1 74 ? -35.008 3.686 22.109 1.00 30.00 74 GLU A C 1
ATOM 559 O O . GLU A 1 74 ? -34.679 4.861 22.273 1.00 30.00 74 GLU A O 1
ATOM 564 N N . GLU A 1 75 ? -34.581 2.719 22.919 1.00 32.78 75 GLU A N 1
ATOM 565 C CA . GLU A 1 75 ? -33.322 2.862 23.607 1.00 32.78 75 GLU A CA 1
ATOM 566 C C . GLU A 1 75 ? -32.315 3.212 22.512 1.00 32.78 75 GLU A C 1
ATOM 568 O O . GLU A 1 75 ? -32.007 2.389 21.648 1.00 32.78 75 GLU A O 1
ATOM 573 N N . GLU A 1 76 ? -31.815 4.449 22.523 1.00 33.19 76 GLU A N 1
ATOM 574 C CA . GLU A 1 76 ? -30.629 4.879 21.779 1.00 33.19 76 GLU A CA 1
ATOM 575 C C . GLU A 1 76 ? -29.378 4.141 22.316 1.00 33.19 76 GLU A C 1
ATOM 577 O O . GLU A 1 76 ? -28.338 4.730 22.622 1.00 33.19 76 GLU A O 1
ATOM 582 N N . GLY A 1 77 ? -29.477 2.824 22.491 1.00 36.06 77 GLY A N 1
ATOM 583 C CA . GLY A 1 77 ? -28.377 1.916 22.726 1.00 36.06 77 GLY A CA 1
ATOM 584 C C . GLY A 1 77 ? -27.593 1.782 21.429 1.00 36.06 77 GLY A C 1
ATOM 585 O O . GLY A 1 77 ? -28.178 1.689 20.351 1.00 36.06 77 GLY A O 1
ATOM 586 N N . LEU A 1 78 ? -26.260 1.840 21.538 1.00 49.53 78 LEU A N 1
ATOM 587 C CA . LEU A 1 78 ? -25.272 1.589 20.481 1.00 49.53 78 LEU A CA 1
ATOM 588 C C . LEU A 1 78 ? -25.882 0.895 19.251 1.00 49.53 78 LEU A C 1
ATOM 590 O O . LEU A 1 78 ? -26.151 -0.305 19.297 1.00 49.53 78 LEU A O 1
ATOM 594 N N . LYS A 1 79 ? -26.045 1.607 18.127 1.00 57.66 79 LYS A N 1
ATOM 595 C CA . LYS A 1 79 ? -26.377 0.967 16.842 1.00 57.66 79 LYS A CA 1
ATOM 596 C C . LYS A 1 79 ? -25.203 0.078 16.418 1.00 57.66 79 LYS A C 1
ATOM 598 O O . LYS A 1 79 ? -24.316 0.510 15.678 1.00 57.66 79 LYS A O 1
ATOM 603 N N . MET A 1 80 ? -25.169 -1.146 16.940 1.00 73.31 80 MET A N 1
ATOM 604 C CA . MET A 1 80 ? -24.167 -2.156 16.630 1.00 73.31 80 MET A CA 1
ATOM 605 C C . MET A 1 80 ? -24.219 -2.466 15.134 1.00 73.31 80 MET A C 1
ATOM 607 O O . MET A 1 80 ? -25.288 -2.629 14.554 1.00 73.31 80 MET A O 1
ATOM 611 N N . LEU A 1 81 ? -23.054 -2.542 14.485 1.00 85.00 81 LEU A N 1
ATOM 612 C CA . LEU A 1 81 ? -22.970 -2.817 13.044 1.00 85.00 81 LEU A CA 1
ATOM 613 C C . LEU A 1 81 ? -23.382 -4.254 12.683 1.00 85.00 81 LEU A C 1
ATOM 615 O O . LEU A 1 81 ? -23.718 -4.520 11.525 1.00 85.00 81 LEU A O 1
ATOM 619 N N . VAL A 1 82 ? -23.359 -5.144 13.675 1.00 88.25 82 VAL A N 1
ATOM 620 C CA . VAL A 1 82 ? -23.708 -6.563 13.599 1.00 88.25 82 VAL A CA 1
ATOM 621 C C . VAL A 1 82 ? -24.859 -6.819 14.568 1.00 88.25 82 VAL A C 1
ATOM 623 O O . VAL A 1 82 ? -24.790 -6.408 15.724 1.00 88.25 82 VAL A O 1
ATOM 626 N N . THR A 1 83 ? -25.902 -7.492 14.095 1.00 86.19 83 THR A N 1
ATOM 627 C CA . THR A 1 83 ? -27.188 -7.680 14.794 1.00 86.19 83 THR A CA 1
ATOM 628 C C . THR A 1 83 ? -27.327 -9.061 15.435 1.00 86.19 83 THR A C 1
ATOM 630 O O . THR A 1 83 ? -28.014 -9.208 16.438 1.00 86.19 83 THR A O 1
ATOM 633 N N . ALA A 1 84 ? -26.639 -10.078 14.909 1.00 81.69 84 ALA A N 1
ATOM 634 C CA . ALA A 1 84 ? -26.795 -11.481 15.318 1.00 81.69 84 ALA A CA 1
ATOM 635 C C . ALA A 1 84 ? -25.935 -11.903 16.538 1.00 81.69 84 ALA A C 1
ATOM 637 O O . ALA A 1 84 ? -25.531 -13.062 16.667 1.00 81.69 84 ALA A O 1
ATOM 638 N N . GLY A 1 85 ? -25.628 -10.961 17.435 1.00 85.75 85 GLY A N 1
ATOM 639 C CA . GLY A 1 85 ? -24.916 -11.205 18.695 1.00 85.75 85 GLY A CA 1
ATOM 640 C C . GLY A 1 85 ? -23.387 -11.405 18.595 1.00 85.75 85 GLY A C 1
ATOM 641 O O . GLY A 1 85 ? -22.792 -11.300 17.516 1.00 85.75 85 GLY A O 1
ATOM 642 N N . PRO A 1 86 ? -22.716 -11.715 19.727 1.00 83.50 86 PRO A N 1
ATOM 643 C CA . PRO A 1 86 ? -21.248 -11.708 19.831 1.00 83.50 86 PRO A CA 1
ATOM 644 C C . PRO A 1 86 ? -20.531 -12.727 18.931 1.00 83.50 86 PRO A C 1
ATOM 646 O O . PRO A 1 86 ? -19.436 -12.463 18.431 1.00 83.50 86 PRO A O 1
ATOM 649 N N . ARG A 1 87 ? -21.142 -13.897 18.686 1.00 85.00 87 ARG A N 1
ATOM 650 C CA . ARG A 1 87 ? -20.565 -14.921 17.798 1.00 85.00 87 ARG A CA 1
ATOM 651 C C . ARG A 1 87 ? -20.502 -14.432 16.353 1.00 85.00 87 ARG A C 1
ATOM 653 O O . ARG A 1 87 ? -19.460 -14.575 15.718 1.00 85.00 87 ARG A O 1
ATOM 660 N N . ALA A 1 88 ? -21.581 -13.828 15.855 1.00 88.50 88 ALA A N 1
ATOM 661 C CA . ALA A 1 88 ? -21.607 -13.238 14.521 1.00 88.50 88 ALA A CA 1
ATOM 662 C C . ALA A 1 88 ? -20.614 -12.074 14.415 1.00 88.50 88 ALA A C 1
ATOM 664 O O . ALA A 1 88 ? -19.873 -11.992 13.439 1.00 88.50 88 ALA A O 1
ATOM 665 N N . GLN A 1 89 ? -20.520 -11.236 15.454 1.00 86.50 89 GLN A N 1
ATOM 666 C CA . GLN A 1 89 ? -19.562 -10.127 15.506 1.00 86.50 89 GLN A CA 1
ATOM 667 C C . GLN A 1 89 ? -18.119 -10.627 15.393 1.00 86.50 89 GLN A C 1
ATOM 669 O O . GLN A 1 89 ? -17.338 -10.077 14.617 1.00 86.50 89 GLN A O 1
ATOM 674 N N . LYS A 1 90 ? -17.781 -11.716 16.094 1.00 80.50 90 LYS A N 1
ATOM 675 C CA . LYS A 1 90 ? -16.471 -12.368 15.992 1.00 80.50 90 LYS A CA 1
ATOM 676 C C . LYS A 1 90 ? -16.206 -12.913 14.587 1.00 80.50 90 LYS A C 1
ATOM 678 O O . LYS A 1 90 ? -15.129 -12.680 14.051 1.00 80.50 90 LYS A O 1
ATOM 683 N N . MET A 1 91 ? -17.170 -13.613 13.985 1.00 85.69 91 MET A N 1
ATOM 684 C CA . MET A 1 91 ? -17.023 -14.160 12.628 1.00 85.69 91 MET A CA 1
ATOM 685 C C . MET A 1 91 ? -16.799 -13.057 11.588 1.00 85.69 91 MET A C 1
ATOM 687 O O . MET A 1 91 ? -15.858 -13.140 10.802 1.00 85.69 91 MET A O 1
ATOM 691 N N . VAL A 1 92 ? -17.624 -12.006 11.621 1.00 87.88 92 VAL A N 1
ATOM 692 C CA . VAL A 1 92 ? -17.506 -10.852 10.719 1.00 87.88 92 VAL A CA 1
ATOM 693 C C . VAL A 1 92 ? -16.180 -10.125 10.953 1.00 87.88 92 VAL A C 1
ATOM 695 O O . VAL A 1 92 ? -15.493 -9.794 9.993 1.00 87.88 92 VAL A O 1
ATOM 698 N N . GLY A 1 93 ? -15.775 -9.924 12.210 1.00 84.62 93 GLY A N 1
ATOM 699 C CA . GLY A 1 93 ? -14.498 -9.298 12.554 1.00 84.62 93 GLY A CA 1
ATOM 700 C C . GLY A 1 93 ? -13.285 -10.067 12.020 1.00 84.62 93 GLY A C 1
ATOM 701 O O . GLY A 1 93 ? -12.429 -9.466 11.375 1.00 84.62 93 GLY A O 1
ATOM 702 N N . ILE A 1 94 ? -13.230 -11.389 12.233 1.00 83.12 94 ILE A N 1
ATOM 703 C CA . ILE A 1 94 ? -12.148 -12.254 11.724 1.00 83.12 94 ILE A CA 1
ATOM 704 C C . ILE A 1 94 ? -12.086 -12.194 10.197 1.00 83.12 94 ILE A C 1
ATOM 706 O O . ILE A 1 94 ? -11.008 -12.026 9.638 1.00 83.12 94 ILE A O 1
ATOM 710 N N . TRP A 1 95 ? -13.234 -12.286 9.525 1.00 90.69 95 TRP A N 1
ATOM 711 C CA . TRP A 1 95 ? -13.303 -12.208 8.067 1.00 90.69 95 TRP A CA 1
ATOM 712 C C . TRP A 1 95 ? -12.804 -10.860 7.523 1.00 90.69 95 TRP A C 1
ATOM 714 O O . TRP A 1 95 ? -12.020 -10.832 6.574 1.00 90.69 95 TRP A O 1
ATOM 724 N N . LEU A 1 96 ? -13.198 -9.739 8.137 1.00 89.19 96 LEU A N 1
ATOM 725 C CA . LEU A 1 96 ? -12.761 -8.410 7.702 1.00 89.19 96 LEU A CA 1
ATOM 726 C C . LEU A 1 96 ? -11.266 -8.174 7.949 1.00 89.19 96 LEU A C 1
ATOM 728 O O . LEU A 1 96 ? -10.593 -7.625 7.077 1.00 89.19 96 LEU A O 1
ATOM 732 N N . PHE A 1 97 ? -10.726 -8.614 9.090 1.00 89.00 97 PHE A N 1
ATOM 733 C CA . PHE A 1 97 ? -9.281 -8.552 9.335 1.00 89.00 97 PHE A CA 1
ATOM 734 C C . PHE A 1 97 ? -8.499 -9.487 8.411 1.00 89.00 97 PHE A C 1
ATOM 736 O O . PHE A 1 97 ? -7.468 -9.078 7.885 1.00 89.00 97 PHE A O 1
ATOM 743 N N . GLY A 1 98 ? -9.010 -10.693 8.145 1.00 83.69 98 GLY A N 1
ATOM 744 C CA . GLY A 1 98 ? -8.442 -11.602 7.149 1.00 83.69 98 GLY A CA 1
ATOM 745 C C . GLY A 1 98 ? -8.424 -10.981 5.751 1.00 83.69 98 GLY A C 1
ATOM 746 O O . GLY A 1 98 ? -7.415 -11.055 5.057 1.00 83.69 98 GLY A O 1
ATOM 747 N N . SER A 1 99 ? -9.490 -10.271 5.374 1.00 88.38 99 SER A N 1
ATOM 748 C CA . SER A 1 99 ? -9.561 -9.531 4.109 1.00 88.38 99 SER A CA 1
ATOM 749 C C . SER A 1 99 ? -8.550 -8.385 4.046 1.00 88.38 99 SER A C 1
ATOM 751 O O . SER A 1 99 ? -7.866 -8.228 3.039 1.00 88.38 99 SER A O 1
ATOM 753 N N . ALA A 1 100 ? -8.405 -7.605 5.122 1.00 90.56 100 ALA A N 1
ATOM 754 C CA . ALA A 1 100 ? -7.404 -6.541 5.194 1.00 90.56 100 ALA A CA 1
ATOM 755 C C . ALA A 1 100 ? -5.970 -7.098 5.113 1.00 90.56 100 ALA A C 1
ATOM 757 O O . ALA A 1 100 ? -5.159 -6.581 4.349 1.00 90.56 100 ALA A O 1
ATOM 758 N N . ALA A 1 101 ? -5.670 -8.185 5.831 1.00 86.50 101 ALA A N 1
ATOM 759 C CA . ALA A 1 101 ? -4.376 -8.866 5.767 1.00 86.50 101 ALA A CA 1
ATOM 760 C C . ALA A 1 101 ? -4.084 -9.422 4.362 1.00 86.50 101 ALA A C 1
ATOM 762 O O . ALA A 1 101 ? -2.958 -9.334 3.875 1.00 86.50 101 ALA A O 1
ATOM 763 N N . TRP A 1 102 ? -5.104 -9.928 3.666 1.00 89.62 102 TRP A N 1
ATOM 764 C CA . TRP A 1 102 ? -4.956 -10.370 2.283 1.00 89.62 102 TRP A CA 1
ATOM 765 C C . TRP A 1 102 ? -4.645 -9.199 1.344 1.00 89.62 102 TRP A C 1
ATOM 767 O O . TRP A 1 102 ? -3.724 -9.298 0.535 1.00 89.62 102 TRP A O 1
ATOM 777 N N . VAL A 1 103 ? -5.331 -8.057 1.482 1.00 94.50 103 VAL A N 1
ATOM 778 C CA . VAL A 1 103 ? -4.996 -6.838 0.719 1.00 94.50 103 VAL A CA 1
ATOM 779 C C . VAL A 1 103 ? -3.574 -6.364 1.032 1.00 94.50 103 VAL A C 1
ATOM 781 O O . VAL A 1 103 ? -2.845 -5.999 0.115 1.00 94.50 103 VAL A O 1
ATOM 784 N N . PHE A 1 104 ? -3.139 -6.428 2.294 1.00 93.88 104 PHE A N 1
ATOM 785 C CA . PHE A 1 104 ? -1.751 -6.142 2.663 1.00 93.88 104 PHE A CA 1
ATOM 786 C C . PHE A 1 104 ? -0.780 -7.042 1.884 1.00 93.88 104 PHE A C 1
ATOM 788 O O . PHE A 1 104 ? 0.160 -6.547 1.266 1.00 93.88 104 PHE A O 1
ATOM 795 N N . SER A 1 105 ? -1.034 -8.355 1.845 1.00 90.81 105 SER A N 1
ATOM 796 C CA . SER A 1 105 ? -0.198 -9.297 1.087 1.00 90.81 105 SER A CA 1
ATOM 797 C C . SER A 1 105 ? -0.199 -9.017 -0.422 1.00 90.81 105 SER A C 1
ATOM 799 O O . SER A 1 105 ? 0.852 -9.096 -1.051 1.00 90.81 105 SER A O 1
ATOM 801 N N . MET A 1 106 ? -1.340 -8.609 -0.993 1.00 91.31 106 MET A N 1
ATOM 802 C CA . MET A 1 106 ? -1.453 -8.183 -2.394 1.00 91.31 106 MET A CA 1
ATOM 803 C C . MET A 1 106 ? -0.583 -6.961 -2.690 1.00 91.31 106 MET A C 1
ATOM 805 O O . MET A 1 106 ? 0.091 -6.922 -3.717 1.00 91.31 106 MET A O 1
ATOM 809 N N . VAL A 1 107 ? -0.566 -5.978 -1.785 1.00 95.50 107 VAL A N 1
ATOM 810 C CA . VAL A 1 107 ? 0.304 -4.802 -1.907 1.00 95.50 107 VAL A CA 1
ATOM 811 C C . VAL A 1 107 ? 1.769 -5.233 -1.908 1.00 95.50 107 VAL A C 1
ATOM 813 O O . VAL A 1 107 ? 2.514 -4.794 -2.776 1.00 95.50 107 VAL A O 1
ATOM 816 N N . VAL A 1 108 ? 2.185 -6.112 -0.993 1.00 92.88 108 VAL A N 1
ATOM 817 C CA . VAL A 1 108 ? 3.565 -6.628 -0.939 1.00 92.88 108 VAL A CA 1
ATOM 818 C C . VAL A 1 108 ? 3.930 -7.363 -2.229 1.00 92.88 108 VAL A C 1
ATOM 820 O O . VAL A 1 108 ? 4.928 -7.023 -2.860 1.00 92.88 108 VAL A O 1
ATOM 823 N N . LEU A 1 109 ? 3.092 -8.308 -2.662 1.00 90.50 109 LEU A N 1
ATOM 824 C CA . LEU A 1 109 ? 3.296 -9.072 -3.891 1.00 90.50 109 LEU A CA 1
ATOM 825 C C . LEU A 1 109 ? 3.380 -8.155 -5.119 1.00 90.50 109 LEU A C 1
ATOM 827 O O . LEU A 1 109 ? 4.237 -8.352 -5.968 1.00 90.50 109 LEU A O 1
ATOM 831 N N . GLY A 1 110 ? 2.552 -7.107 -5.190 1.00 93.31 110 GLY A N 1
ATOM 832 C CA . GLY A 1 110 ? 2.631 -6.086 -6.243 1.00 93.31 110 GLY A CA 1
ATOM 833 C C . GLY A 1 110 ? 3.921 -5.285 -6.232 1.00 93.31 110 GLY A C 1
ATOM 834 O O . GLY A 1 110 ? 4.466 -4.999 -7.296 1.00 93.31 110 GLY A O 1
ATOM 835 N N . GLY A 1 111 ? 4.440 -4.974 -5.042 1.00 93.31 111 GLY A N 1
ATOM 836 C CA . GLY A 1 111 ? 5.770 -4.391 -4.882 1.00 93.31 111 GLY A CA 1
ATOM 837 C C . GLY A 1 111 ? 6.849 -5.290 -5.486 1.00 93.31 111 GLY A C 1
ATOM 838 O O . GLY A 1 111 ? 7.647 -4.818 -6.295 1.00 93.31 111 GLY A O 1
ATOM 839 N N . VAL A 1 112 ? 6.816 -6.594 -5.185 1.00 91.94 112 VAL A N 1
ATOM 840 C CA . VAL A 1 112 ? 7.755 -7.567 -5.766 1.00 91.94 112 VAL A CA 1
ATOM 841 C C . VAL A 1 112 ? 7.615 -7.614 -7.287 1.00 91.94 112 VAL A C 1
ATOM 843 O O . VAL A 1 112 ? 8.614 -7.419 -7.974 1.00 91.94 112 VAL A O 1
ATOM 846 N N . THR A 1 113 ? 6.403 -7.794 -7.827 1.00 92.56 113 THR A N 1
ATOM 847 C CA . THR A 1 113 ? 6.139 -7.843 -9.280 1.00 92.56 113 THR A CA 1
ATOM 848 C C . THR A 1 113 ? 6.637 -6.582 -9.999 1.00 92.56 113 THR A C 1
ATOM 850 O O . THR A 1 113 ? 7.170 -6.665 -11.103 1.00 92.56 113 THR A O 1
ATOM 853 N N . ARG A 1 114 ? 6.522 -5.397 -9.381 1.00 93.44 114 ARG A N 1
ATOM 854 C CA . ARG A 1 114 ? 7.054 -4.150 -9.957 1.00 93.44 114 ARG A CA 1
ATOM 855 C C . ARG A 1 114 ? 8.579 -4.081 -9.893 1.00 93.44 114 ARG A C 1
ATOM 857 O O . ARG A 1 114 ? 9.200 -3.665 -10.871 1.00 93.44 114 ARG A O 1
ATOM 864 N N . LEU A 1 115 ? 9.179 -4.431 -8.755 1.00 90.44 115 LEU A N 1
ATOM 865 C CA . LEU A 1 115 ? 10.627 -4.324 -8.536 1.00 90.44 115 LEU A CA 1
ATOM 866 C C . LEU A 1 115 ? 11.425 -5.369 -9.327 1.00 90.44 115 LEU A C 1
ATOM 868 O O . LEU A 1 115 ? 12.565 -5.103 -9.691 1.00 90.44 115 LEU A O 1
ATOM 872 N N . THR A 1 116 ? 10.805 -6.507 -9.635 1.00 90.31 116 THR A N 1
ATOM 873 C CA . THR A 1 116 ? 11.330 -7.559 -10.525 1.00 90.31 116 THR A CA 1
ATOM 874 C C . THR A 1 116 ? 11.019 -7.311 -12.005 1.00 90.31 116 THR A C 1
ATOM 876 O O . THR A 1 116 ? 11.342 -8.152 -12.835 1.00 90.31 116 THR A O 1
ATOM 879 N N . ARG A 1 117 ? 10.392 -6.170 -12.347 1.00 88.81 117 ARG A N 1
ATOM 880 C CA . ARG A 1 117 ? 9.952 -5.822 -13.714 1.00 88.81 117 ARG A CA 1
ATOM 881 C C . ARG A 1 117 ? 9.099 -6.923 -14.367 1.00 88.81 117 ARG A C 1
ATOM 883 O O . ARG A 1 117 ? 9.155 -7.148 -15.561 1.00 88.81 117 ARG A O 1
ATOM 890 N N . SER A 1 118 ? 8.292 -7.620 -13.571 1.00 90.38 118 SER A N 1
ATOM 891 C CA . SER A 1 118 ? 7.479 -8.740 -14.048 1.00 90.38 118 SER A CA 1
ATOM 892 C C . SER A 1 118 ? 6.091 -8.332 -14.532 1.00 90.38 118 SER A C 1
ATOM 894 O O . SER A 1 118 ? 5.414 -9.114 -15.178 1.00 90.38 118 SER A O 1
ATOM 896 N N . GLY A 1 119 ? 5.639 -7.116 -14.220 1.00 87.12 119 GLY A N 1
ATOM 897 C CA . GLY A 1 119 ? 4.251 -6.686 -14.438 1.00 87.12 119 GLY A CA 1
ATOM 898 C C . GLY A 1 119 ? 3.812 -6.472 -15.892 1.00 87.12 119 GLY A C 1
ATOM 899 O O . GLY A 1 119 ? 2.720 -5.942 -16.086 1.00 87.12 119 GLY A O 1
ATOM 900 N N . LEU A 1 120 ? 4.651 -6.804 -16.877 1.00 88.88 120 LEU A N 1
ATOM 901 C CA . LEU A 1 120 ? 4.380 -6.693 -18.317 1.00 88.88 120 LEU A CA 1
ATOM 902 C C . LEU A 1 120 ? 4.607 -8.023 -19.067 1.00 88.88 120 LEU A C 1
ATOM 904 O O . LEU A 1 120 ? 4.531 -8.063 -20.295 1.00 88.88 120 LEU A O 1
ATOM 908 N N . SER A 1 121 ? 4.850 -9.113 -18.335 1.00 89.69 121 SER A N 1
ATOM 909 C CA . SER A 1 121 ? 5.118 -10.447 -18.887 1.00 89.69 121 SER A CA 1
ATOM 910 C C . SER A 1 121 ? 3.888 -11.102 -19.531 1.00 89.69 121 SER A C 1
ATOM 912 O O . SER A 1 121 ? 4.020 -11.847 -20.499 1.00 89.69 121 SER A O 1
ATOM 914 N N . MET A 1 122 ? 2.683 -10.806 -19.029 1.00 89.75 122 MET A N 1
ATOM 915 C CA . MET A 1 122 ? 1.412 -11.317 -19.549 1.00 89.75 122 MET A CA 1
ATOM 916 C C . MET A 1 122 ? 0.727 -10.278 -20.445 1.00 89.75 122 MET A C 1
ATOM 918 O O . MET A 1 122 ? -0.041 -9.428 -19.969 1.00 89.75 122 MET A O 1
ATOM 922 N N . THR A 1 123 ? 0.981 -10.373 -21.752 1.00 83.31 123 THR A N 1
ATOM 923 C CA . THR A 1 123 ? 0.491 -9.428 -22.772 1.00 83.31 123 THR A CA 1
ATOM 924 C C . THR A 1 123 ? -1.015 -9.537 -23.023 1.00 83.31 123 THR A C 1
ATOM 926 O O . THR A 1 123 ? -1.676 -8.525 -23.269 1.00 83.31 123 THR A O 1
ATOM 929 N N . ASP A 1 124 ? -1.586 -10.732 -22.868 1.00 79.50 124 ASP A N 1
ATOM 930 C CA . ASP A 1 124 ? -3.022 -10.964 -22.981 1.00 79.50 124 ASP A CA 1
ATOM 931 C C . ASP A 1 124 ? -3.740 -10.755 -21.636 1.00 79.50 124 ASP A C 1
ATOM 933 O O . ASP A 1 124 ? -3.322 -11.217 -20.565 1.00 79.50 124 ASP A O 1
ATOM 937 N N . TRP A 1 125 ? -4.895 -10.084 -21.674 1.00 74.81 125 TRP A N 1
ATOM 938 C CA . TRP A 1 125 ? -5.762 -9.943 -20.505 1.00 74.81 125 TRP A CA 1
ATOM 939 C C . TRP A 1 125 ? -7.094 -10.653 -20.715 1.00 74.81 125 TRP A C 1
ATOM 941 O O . TRP A 1 125 ? -7.832 -10.363 -21.653 1.00 74.81 125 TRP A O 1
ATOM 951 N N . LYS A 1 126 ? -7.434 -11.549 -19.783 1.00 75.19 126 LYS A N 1
ATOM 952 C CA . LYS A 1 126 ? -8.763 -12.159 -19.687 1.00 75.19 126 LYS A CA 1
ATOM 953 C C . LYS A 1 126 ? -9.371 -11.909 -18.313 1.00 75.19 126 LYS A C 1
ATOM 955 O O . LYS A 1 126 ? -8.713 -12.083 -17.280 1.00 75.19 126 LYS A O 1
ATOM 960 N N . PHE A 1 127 ? -10.652 -11.547 -18.299 1.00 68.88 127 PHE A N 1
ATOM 961 C CA . PHE A 1 127 ? -11.378 -11.195 -17.079 1.00 68.88 127 PHE A CA 1
ATOM 962 C C . PHE A 1 127 ? -11.397 -12.348 -16.060 1.00 68.88 127 PHE A C 1
ATOM 964 O O . PHE A 1 127 ? -10.938 -12.186 -14.928 1.00 68.88 127 PHE A O 1
ATOM 971 N N . THR A 1 128 ? -11.811 -13.546 -16.484 1.00 67.12 128 THR A N 1
ATOM 972 C CA . THR A 1 128 ? -11.897 -14.750 -15.634 1.00 67.12 128 THR A CA 1
ATOM 973 C C . THR A 1 128 ? -10.537 -15.321 -15.226 1.00 67.12 128 THR A C 1
ATOM 975 O O . THR A 1 128 ? -10.466 -16.101 -14.283 1.00 67.12 128 THR A O 1
ATOM 978 N N . GLY A 1 129 ? -9.451 -14.899 -15.880 1.00 71.19 129 GLY A N 1
ATOM 979 C CA . GLY A 1 129 ? -8.160 -15.585 -15.809 1.00 71.19 129 GLY A CA 1
ATOM 980 C C . GLY A 1 129 ? -8.116 -16.823 -16.712 1.00 71.19 129 GLY A C 1
ATOM 981 O O . GLY A 1 129 ? -9.140 -17.241 -17.251 1.00 71.19 129 GLY A O 1
ATOM 982 N N . ASN A 1 130 ? -6.917 -17.375 -16.882 1.00 77.38 130 ASN A N 1
ATOM 983 C CA . ASN A 1 130 ? -6.664 -18.672 -17.512 1.00 77.38 130 ASN A CA 1
ATOM 984 C C . ASN A 1 130 ? -5.809 -19.504 -16.555 1.00 77.38 130 ASN A C 1
ATOM 986 O O . ASN A 1 130 ? -5.185 -18.939 -15.657 1.00 77.38 130 ASN A O 1
ATOM 990 N N . LEU A 1 131 ? -5.752 -20.814 -16.776 1.00 85.12 131 LEU A N 1
ATOM 991 C CA . LEU A 1 131 ? -4.698 -21.644 -16.198 1.00 85.12 131 LEU A CA 1
ATOM 992 C C . LEU A 1 131 ? -3.324 -21.154 -16.697 1.00 85.12 131 LEU A C 1
ATOM 994 O O . LEU A 1 131 ? -3.252 -20.576 -17.788 1.00 85.12 131 LEU A O 1
ATOM 998 N N . PRO A 1 132 ? -2.250 -21.323 -15.905 1.00 87.88 132 PRO A N 1
ATOM 999 C CA . PRO A 1 132 ? -0.911 -21.041 -16.402 1.00 87.88 132 PRO A CA 1
ATOM 1000 C C . PRO A 1 132 ? -0.550 -22.088 -17.473 1.00 87.88 132 PRO A C 1
ATOM 1002 O O . PRO A 1 132 ? -1.150 -23.164 -17.465 1.00 87.88 132 PRO A O 1
ATOM 1005 N N . PRO A 1 133 ? 0.415 -21.815 -18.367 1.00 90.06 133 PRO A N 1
ATOM 1006 C CA . PRO A 1 133 ? 0.896 -22.812 -19.318 1.00 90.06 133 PRO A CA 1
ATOM 1007 C C . PRO A 1 133 ? 1.378 -24.069 -18.579 1.00 90.06 133 PRO A C 1
ATOM 1009 O O . PRO A 1 133 ? 2.137 -23.972 -17.607 1.00 90.06 133 PRO A O 1
ATOM 1012 N N . LEU A 1 134 ? 0.905 -25.241 -19.003 1.00 90.88 134 LEU A N 1
ATOM 1013 C CA . LEU A 1 134 ? 1.200 -26.531 -18.370 1.00 90.88 134 LEU A CA 1
ATOM 1014 C C . LEU A 1 134 ? 2.115 -27.407 -19.230 1.00 90.88 134 LEU A C 1
ATOM 1016 O O . LEU A 1 134 ? 2.776 -28.291 -18.689 1.00 90.88 134 LEU A O 1
ATOM 1020 N N . SER A 1 135 ? 2.168 -27.155 -20.539 1.00 95.00 135 SER A N 1
ATOM 1021 C CA . SER A 1 135 ? 3.062 -27.839 -21.482 1.00 95.00 135 SER A CA 1
ATOM 1022 C C . SER A 1 135 ? 4.163 -26.917 -22.004 1.00 95.00 135 SER A C 1
ATOM 1024 O O . SER A 1 135 ? 4.026 -25.691 -21.986 1.00 95.00 135 SER A O 1
ATOM 1026 N N . ASP A 1 136 ? 5.259 -27.502 -22.487 1.00 94.81 136 ASP A N 1
ATOM 1027 C CA . ASP A 1 136 ? 6.369 -26.736 -23.066 1.00 94.81 136 ASP A CA 1
ATOM 1028 C C . ASP A 1 136 ? 5.947 -25.970 -24.329 1.00 94.81 136 ASP A C 1
ATOM 1030 O O . ASP A 1 136 ? 6.355 -24.823 -24.509 1.00 94.81 136 ASP A O 1
ATOM 1034 N N . ASP A 1 137 ? 5.046 -26.538 -25.136 1.00 95.25 137 ASP A N 1
ATOM 1035 C CA . ASP A 1 137 ? 4.490 -25.870 -26.317 1.00 95.25 137 ASP A CA 1
ATOM 1036 C C . ASP A 1 137 ? 3.686 -24.615 -25.941 1.00 95.25 137 ASP A C 1
ATOM 1038 O O . ASP A 1 137 ? 3.829 -23.567 -26.574 1.00 95.25 137 ASP A O 1
ATOM 1042 N N . GLU A 1 138 ? 2.858 -24.683 -24.891 1.00 94.00 138 GLU A N 1
ATOM 1043 C CA . GLU A 1 138 ? 2.116 -23.518 -24.388 1.00 94.00 138 GLU A CA 1
ATOM 1044 C C . GLU A 1 138 ? 3.061 -22.451 -23.818 1.00 94.00 138 GLU A C 1
ATOM 1046 O O . GLU A 1 138 ? 2.854 -21.256 -24.043 1.00 94.00 138 GLU A O 1
ATOM 1051 N N . TRP A 1 139 ? 4.120 -22.862 -23.108 1.00 95.50 139 TRP A N 1
ATOM 1052 C CA . TRP A 1 139 ? 5.147 -21.937 -22.622 1.00 95.50 139 TRP A CA 1
ATOM 1053 C C . TRP A 1 139 ? 5.862 -21.231 -23.769 1.00 95.50 139 TRP A C 1
ATOM 1055 O O . TRP A 1 139 ? 6.068 -20.017 -23.699 1.00 95.50 139 TRP A O 1
ATOM 1065 N N . GLN A 1 140 ? 6.206 -21.962 -24.829 1.00 96.62 140 GLN A N 1
ATOM 1066 C CA . GLN A 1 140 ? 6.840 -21.381 -26.004 1.00 96.62 140 GLN A CA 1
ATOM 1067 C C . GLN A 1 140 ? 5.905 -20.381 -26.691 1.00 96.62 140 GLN A C 1
ATOM 1069 O O . GLN A 1 140 ? 6.348 -19.295 -27.054 1.00 96.62 140 GLN A O 1
ATOM 1074 N N . GLN A 1 141 ? 4.611 -20.689 -26.814 1.00 94.31 141 GLN A N 1
ATOM 1075 C CA . GLN A 1 141 ? 3.627 -19.771 -27.403 1.00 94.31 141 GLN A CA 1
ATOM 1076 C C . GLN A 1 141 ? 3.521 -18.452 -26.629 1.00 94.31 141 GLN A C 1
ATOM 1078 O O . GLN A 1 141 ? 3.562 -17.380 -27.234 1.00 94.31 141 GLN A O 1
ATOM 1083 N N . GLU A 1 142 ? 3.409 -18.504 -25.299 1.00 94.44 142 GLU A N 1
ATOM 1084 C CA . GLU A 1 142 ? 3.373 -17.291 -24.473 1.00 94.44 142 GLU A CA 1
ATOM 1085 C C . GLU A 1 142 ? 4.698 -16.520 -24.540 1.00 94.44 142 GLU A C 1
ATOM 1087 O O . GLU A 1 142 ? 4.698 -15.288 -24.605 1.00 94.44 142 GLU A O 1
ATOM 1092 N N . PHE A 1 143 ? 5.830 -17.224 -24.609 1.00 95.94 143 PHE A N 1
ATOM 1093 C CA . PHE A 1 143 ? 7.129 -16.582 -24.760 1.00 95.94 143 PHE A CA 1
ATOM 1094 C C . PHE A 1 143 ? 7.281 -15.889 -26.122 1.00 95.94 143 PHE A C 1
ATOM 1096 O O . PHE A 1 143 ? 7.751 -14.753 -26.180 1.00 95.94 143 PHE A O 1
ATOM 1103 N N . GLU A 1 144 ? 6.816 -16.502 -27.214 1.00 95.69 144 GLU A N 1
ATOM 1104 C CA . GLU A 1 144 ? 6.800 -15.872 -28.541 1.00 95.69 144 GLU A CA 1
ATOM 1105 C C . GLU A 1 144 ? 5.923 -14.614 -28.576 1.00 95.69 144 GLU A C 1
ATOM 1107 O O . GLU A 1 144 ? 6.303 -13.614 -29.187 1.00 95.69 144 GLU A O 1
ATOM 1112 N N . LYS A 1 145 ? 4.788 -14.602 -27.864 1.00 93.56 145 LYS A N 1
ATOM 1113 C CA . LYS A 1 145 ? 3.998 -13.371 -27.685 1.00 93.56 145 LYS A CA 1
ATOM 1114 C C . LYS A 1 145 ? 4.780 -12.315 -26.909 1.00 93.56 145 LYS A C 1
ATOM 1116 O O . LYS A 1 145 ? 4.792 -11.148 -27.301 1.00 93.56 145 LYS A O 1
ATOM 1121 N N . TYR A 1 146 ? 5.452 -12.704 -25.826 1.00 94.38 146 TYR A N 1
ATOM 1122 C CA . TYR A 1 146 ? 6.259 -11.780 -25.031 1.00 94.38 146 TYR A CA 1
ATOM 1123 C C . TYR A 1 146 ? 7.407 -11.166 -25.841 1.00 94.38 146 TYR A C 1
ATOM 1125 O O . TYR A 1 146 ? 7.641 -9.961 -25.735 1.00 94.38 146 TYR A O 1
ATOM 1133 N N . LYS A 1 147 ? 8.053 -11.935 -26.730 1.00 94.88 147 LYS A N 1
ATOM 1134 C CA . LYS A 1 147 ? 9.103 -11.442 -27.642 1.00 94.88 147 LYS A CA 1
ATOM 1135 C C . LYS A 1 147 ? 8.651 -10.295 -28.547 1.00 94.88 147 LYS A C 1
ATOM 1137 O O . LYS A 1 147 ? 9.469 -9.484 -28.983 1.00 94.88 147 LYS A O 1
ATOM 1142 N N . GLN A 1 148 ? 7.352 -10.201 -28.823 1.00 93.12 148 GLN A N 1
ATOM 1143 C CA . GLN A 1 148 ? 6.777 -9.125 -29.628 1.00 93.12 148 GLN A CA 1
ATOM 1144 C C . GLN A 1 148 ? 6.569 -7.830 -28.829 1.00 93.12 148 GLN A C 1
ATOM 1146 O O . GLN A 1 148 ? 6.413 -6.767 -29.440 1.00 93.12 148 GLN A O 1
ATOM 1151 N N . SER A 1 149 ? 6.599 -7.893 -27.494 1.00 91.62 149 SER A N 1
ATOM 1152 C CA . SER A 1 149 ? 6.406 -6.733 -26.622 1.00 91.62 149 SER A CA 1
ATOM 1153 C C . SER A 1 149 ? 7.570 -5.731 -26.705 1.00 91.62 149 SER A C 1
ATOM 1155 O O . SER A 1 149 ? 8.715 -6.122 -26.970 1.00 91.62 149 SER A O 1
ATOM 1157 N N . PRO A 1 150 ? 7.320 -4.435 -26.433 1.00 90.44 150 PRO A N 1
ATOM 1158 C CA . PRO A 1 150 ? 8.390 -3.445 -26.333 1.00 90.44 150 PRO A CA 1
ATOM 1159 C C . PRO A 1 150 ? 9.413 -3.791 -25.242 1.00 90.44 150 PRO A C 1
ATOM 1161 O O . PRO A 1 150 ? 10.608 -3.562 -25.428 1.00 90.44 150 PRO A O 1
ATOM 1164 N N . GLU A 1 151 ? 8.965 -4.365 -24.119 1.00 89.31 151 GLU A N 1
ATOM 1165 C CA . GLU A 1 151 ? 9.832 -4.721 -22.989 1.00 89.31 151 GLU A CA 1
ATOM 1166 C C . GLU A 1 151 ? 10.865 -5.785 -23.378 1.00 89.31 151 GLU A C 1
ATOM 1168 O O . GLU A 1 151 ? 12.054 -5.598 -23.118 1.00 89.31 151 GLU A O 1
ATOM 1173 N N . TYR A 1 152 ? 10.462 -6.846 -24.087 1.00 92.75 152 TYR A N 1
ATOM 1174 C CA . TYR A 1 152 ? 11.426 -7.825 -24.597 1.00 92.75 152 TYR A CA 1
ATOM 1175 C C . TYR A 1 152 ? 12.399 -7.195 -25.592 1.00 92.75 152 TYR A C 1
ATOM 1177 O O . TYR A 1 152 ? 13.609 -7.369 -25.481 1.00 92.75 152 TYR A O 1
ATOM 1185 N N . LYS A 1 153 ? 11.885 -6.423 -26.556 1.00 91.12 153 LYS A N 1
ATOM 1186 C CA . LYS A 1 153 ? 12.705 -5.833 -27.624 1.00 91.12 153 LYS A CA 1
ATOM 1187 C C . LYS A 1 153 ? 13.777 -4.875 -27.100 1.00 91.12 153 LYS A C 1
ATOM 1189 O O . LYS A 1 153 ? 14.854 -4.815 -27.694 1.00 91.12 153 LYS A O 1
ATOM 1194 N N . ARG A 1 154 ? 13.482 -4.123 -26.032 1.00 87.50 154 ARG A N 1
ATOM 1195 C CA . ARG A 1 154 ? 14.343 -3.035 -25.533 1.00 87.50 154 ARG A CA 1
ATOM 1196 C C . ARG A 1 154 ? 15.091 -3.360 -24.241 1.00 87.50 154 ARG A C 1
ATOM 1198 O O . ARG A 1 154 ? 16.202 -2.874 -24.072 1.00 87.50 154 ARG A O 1
ATOM 1205 N N . VAL A 1 155 ? 14.502 -4.147 -23.341 1.00 88.38 155 VAL A N 1
ATOM 1206 C CA . VAL A 1 155 ? 15.060 -4.407 -22.000 1.00 88.38 155 VAL A CA 1
ATOM 1207 C C . VAL A 1 155 ? 15.537 -5.850 -21.872 1.00 88.38 155 VAL A C 1
ATOM 1209 O O . VAL A 1 155 ? 16.654 -6.087 -21.429 1.00 88.38 155 VAL A O 1
ATOM 1212 N N . ASN A 1 156 ? 14.722 -6.812 -22.305 1.00 92.81 156 ASN A N 1
ATOM 1213 C CA . ASN A 1 156 ? 14.957 -8.241 -22.068 1.00 92.81 156 ASN A CA 1
ATOM 1214 C C . ASN A 1 156 ? 15.405 -8.999 -23.334 1.00 92.81 156 ASN A C 1
ATOM 1216 O O . ASN A 1 156 ? 15.115 -10.185 -23.504 1.00 92.81 156 ASN A O 1
ATOM 1220 N N . LYS A 1 157 ? 16.108 -8.324 -24.253 1.00 92.88 157 LYS A N 1
ATOM 1221 C CA . LYS A 1 157 ? 16.526 -8.918 -25.529 1.00 92.88 157 LYS A CA 1
ATOM 1222 C C . LYS A 1 157 ? 17.503 -10.067 -25.279 1.00 92.88 157 LYS A C 1
ATOM 1224 O O . LYS A 1 157 ? 18.540 -9.877 -24.655 1.00 92.88 157 LYS A O 1
ATOM 1229 N N . GLY A 1 158 ? 17.182 -11.249 -25.803 1.00 94.31 158 GLY A N 1
ATOM 1230 C CA . GLY A 1 158 ? 17.989 -12.455 -25.591 1.00 94.31 158 GLY A CA 1
ATOM 1231 C C . GLY A 1 158 ? 17.712 -13.180 -24.268 1.00 94.31 158 GLY A C 1
ATOM 1232 O O . GLY A 1 158 ? 18.429 -14.121 -23.953 1.00 94.31 158 GLY A O 1
ATOM 1233 N N . MET A 1 159 ? 16.678 -12.777 -23.517 1.00 95.56 159 MET A N 1
ATOM 1234 C CA . MET A 1 159 ? 16.207 -13.492 -22.325 1.00 95.56 159 MET A CA 1
ATOM 1235 C C . MET A 1 159 ? 15.894 -14.964 -22.644 1.00 95.56 159 MET A C 1
ATOM 1237 O O . MET A 1 159 ? 15.374 -15.262 -23.723 1.00 95.56 159 MET A O 1
ATOM 1241 N N . SER A 1 160 ? 16.207 -15.862 -21.707 1.00 96.81 160 SER A N 1
ATOM 1242 C CA . SER A 1 160 ? 15.887 -17.293 -21.789 1.00 96.81 160 SER A CA 1
ATOM 1243 C C . SER A 1 160 ? 14.408 -17.566 -21.479 1.00 96.81 160 SER A C 1
ATOM 1245 O O . SER A 1 160 ? 13.712 -16.727 -20.901 1.00 96.81 160 SER A O 1
ATOM 1247 N N . ILE A 1 161 ? 13.904 -18.751 -21.834 1.00 96.19 161 ILE A N 1
ATOM 1248 C CA . ILE A 1 161 ? 12.527 -19.122 -21.475 1.00 96.19 161 ILE A CA 1
ATOM 1249 C C . ILE A 1 161 ? 12.380 -19.338 -19.959 1.00 96.19 161 ILE A C 1
ATOM 1251 O O . ILE A 1 161 ? 11.314 -19.093 -19.397 1.00 96.19 161 ILE A O 1
ATOM 1255 N N . GLU A 1 162 ? 13.447 -19.745 -19.272 1.00 95.19 162 GLU A N 1
ATOM 1256 C CA . GLU A 1 162 ? 13.495 -19.926 -17.820 1.00 95.19 162 GLU A CA 1
ATOM 1257 C C . GLU A 1 162 ? 13.335 -18.591 -17.082 1.00 95.19 162 GLU A C 1
ATOM 1259 O O . GLU A 1 162 ? 12.523 -18.480 -16.159 1.00 95.19 162 GLU A O 1
ATOM 1264 N N . ASP A 1 163 ? 14.042 -17.555 -17.536 1.00 94.00 163 ASP A N 1
ATOM 1265 C CA . ASP A 1 163 ? 13.909 -16.198 -16.997 1.00 94.00 163 ASP A CA 1
ATOM 1266 C C . ASP A 1 163 ? 12.514 -15.621 -17.281 1.00 94.00 163 ASP A C 1
ATOM 1268 O O . ASP A 1 163 ? 11.904 -14.986 -16.413 1.00 94.00 163 ASP A O 1
ATOM 1272 N N . PHE A 1 164 ? 11.961 -15.898 -18.468 1.00 95.12 164 PHE A N 1
ATOM 1273 C CA . PHE A 1 164 ? 10.583 -15.538 -18.803 1.00 95.12 164 PHE A CA 1
ATOM 1274 C C . PHE A 1 164 ? 9.569 -16.217 -17.869 1.00 95.12 164 PHE A C 1
ATOM 1276 O O . PHE A 1 164 ? 8.663 -15.557 -17.354 1.00 95.12 164 PHE A O 1
ATOM 1283 N N . LYS A 1 165 ? 9.736 -17.517 -17.583 1.00 94.62 165 LYS A N 1
ATOM 1284 C CA . LYS A 1 165 ? 8.879 -18.257 -16.641 1.00 94.62 165 LYS A CA 1
ATOM 1285 C C . LYS A 1 165 ? 8.867 -17.591 -15.263 1.00 94.62 165 LYS A C 1
ATOM 1287 O O . LYS A 1 165 ? 7.798 -17.495 -14.659 1.00 94.62 165 LYS A O 1
ATOM 1292 N N . PHE A 1 166 ? 10.007 -17.093 -14.773 1.00 93.19 166 PHE A N 1
ATOM 1293 C CA . PHE A 1 166 ? 10.072 -16.384 -13.490 1.00 93.19 166 PHE A CA 1
ATOM 1294 C C . PHE A 1 166 ? 9.192 -15.125 -13.478 1.00 93.19 166 PHE A C 1
ATOM 1296 O O . PHE A 1 166 ? 8.336 -14.979 -12.598 1.00 93.19 166 PHE A O 1
ATOM 1303 N N . ILE A 1 167 ? 9.351 -14.237 -14.467 1.00 92.94 167 ILE A N 1
ATOM 1304 C CA . ILE A 1 167 ? 8.557 -13.002 -14.530 1.00 92.94 167 ILE A CA 1
ATOM 1305 C C . ILE A 1 167 ? 7.067 -13.292 -14.772 1.00 92.94 167 ILE A C 1
ATOM 1307 O O . ILE A 1 167 ? 6.210 -12.693 -14.118 1.00 92.94 167 ILE A O 1
ATOM 1311 N N . TYR A 1 168 ? 6.755 -14.294 -15.598 1.00 93.75 168 TYR A N 1
ATOM 1312 C CA . TYR A 1 168 ? 5.387 -14.749 -15.828 1.00 93.75 168 TYR A CA 1
ATOM 1313 C C . TYR A 1 168 ? 4.728 -15.232 -14.533 1.00 93.75 168 TYR A C 1
ATOM 1315 O O . TYR A 1 168 ? 3.617 -14.813 -14.203 1.00 93.75 168 TYR A O 1
ATOM 1323 N N . TRP A 1 169 ? 5.407 -16.084 -13.755 1.00 92.94 169 TRP A N 1
ATOM 1324 C CA . TRP A 1 169 ? 4.868 -16.602 -12.496 1.00 92.94 169 TRP A CA 1
ATOM 1325 C C . TRP A 1 169 ? 4.613 -15.504 -11.470 1.00 92.94 169 TRP A C 1
ATOM 1327 O O . TRP A 1 169 ? 3.593 -15.545 -10.779 1.00 92.94 169 TRP A O 1
ATOM 1337 N N . MET A 1 170 ? 5.490 -14.502 -11.389 1.00 90.50 170 MET A N 1
ATOM 1338 C CA . MET A 1 170 ? 5.305 -13.365 -10.489 1.00 90.50 170 MET A CA 1
ATOM 1339 C C . MET A 1 170 ? 4.059 -12.546 -10.837 1.00 90.50 170 MET A C 1
ATOM 1341 O O . MET A 1 170 ? 3.298 -12.158 -9.942 1.00 90.50 170 MET A O 1
ATOM 1345 N N . GLU A 1 171 ? 3.822 -12.282 -12.121 1.00 91.88 171 GLU A N 1
ATOM 1346 C CA . GLU A 1 171 ? 2.627 -11.565 -12.562 1.00 91.88 171 GLU A CA 1
ATOM 1347 C C . GLU A 1 171 ? 1.357 -12.414 -12.432 1.00 91.88 171 GLU A C 1
ATOM 1349 O O . GLU A 1 171 ? 0.336 -11.943 -11.914 1.00 91.88 171 GLU A O 1
ATOM 1354 N N . TYR A 1 172 ? 1.423 -13.680 -12.844 1.00 91.12 172 TYR A N 1
ATOM 1355 C CA . TYR A 1 172 ? 0.330 -14.637 -12.732 1.00 91.12 172 TYR A CA 1
ATOM 1356 C C . TYR A 1 172 ? -0.118 -14.802 -11.276 1.00 91.12 172 TYR A C 1
ATOM 1358 O O . TYR A 1 172 ? -1.312 -14.683 -10.979 1.00 91.12 172 TYR A O 1
ATOM 1366 N N . ALA A 1 173 ? 0.832 -14.994 -10.352 1.00 89.38 173 ALA A N 1
ATOM 1367 C CA . ALA A 1 173 ? 0.560 -15.106 -8.924 1.00 89.38 173 ALA A CA 1
ATOM 1368 C C . ALA A 1 173 ? -0.150 -13.856 -8.402 1.00 89.38 173 ALA A C 1
ATOM 1370 O O . ALA A 1 173 ? -1.198 -13.977 -7.771 1.00 89.38 173 ALA A O 1
ATOM 1371 N N . HIS A 1 174 ? 0.342 -12.656 -8.728 1.00 90.25 174 HIS A N 1
ATOM 1372 C CA . HIS A 1 174 ? -0.312 -11.405 -8.339 1.00 90.25 174 HIS A CA 1
ATOM 1373 C C . HIS A 1 174 ? -1.762 -11.333 -8.844 1.00 90.25 174 HIS A C 1
ATOM 1375 O O . HIS A 1 174 ? -2.697 -11.049 -8.087 1.00 90.25 174 HIS A O 1
ATOM 1381 N N . ARG A 1 175 ? -1.972 -11.627 -10.131 1.00 90.94 175 ARG A N 1
ATOM 1382 C CA . ARG A 1 175 ? -3.284 -11.588 -10.790 1.00 90.94 175 ARG A CA 1
ATOM 1383 C C . ARG A 1 175 ? -4.258 -12.605 -10.182 1.00 90.94 175 ARG A C 1
ATOM 1385 O O . ARG A 1 175 ? -5.428 -12.271 -9.961 1.00 90.94 175 ARG A O 1
ATOM 1392 N N . MET A 1 176 ? -3.820 -13.836 -9.927 1.00 88.19 176 MET A N 1
ATOM 1393 C CA . MET A 1 176 ? -4.669 -14.883 -9.346 1.00 88.19 176 MET A CA 1
ATOM 1394 C C . MET A 1 176 ? -4.949 -14.645 -7.864 1.00 88.19 176 MET A C 1
ATOM 1396 O O . MET A 1 176 ? -6.083 -14.837 -7.424 1.00 88.19 176 MET A O 1
ATOM 1400 N N . TRP A 1 177 ? -3.972 -14.135 -7.112 1.00 90.19 177 TRP A N 1
ATOM 1401 C CA . TRP A 1 177 ? -4.133 -13.800 -5.697 1.00 90.19 177 TRP A CA 1
ATOM 1402 C C . TRP A 1 177 ? -5.216 -12.732 -5.480 1.00 90.19 177 TRP A C 1
ATOM 1404 O O . TRP A 1 177 ? -6.019 -12.836 -4.548 1.00 90.19 177 TRP A O 1
ATOM 1414 N N . GLY A 1 178 ? -5.322 -11.763 -6.397 1.00 89.81 178 GLY A N 1
ATOM 1415 C CA . GLY A 1 178 ? -6.394 -10.762 -6.395 1.00 89.81 178 GLY A CA 1
ATOM 1416 C C . GLY A 1 178 ? -7.780 -11.340 -6.710 1.00 89.81 178 GLY A C 1
ATOM 1417 O O . GLY A 1 178 ? -8.772 -10.948 -6.094 1.00 89.81 178 GLY A O 1
ATOM 1418 N N . ARG A 1 179 ? -7.874 -12.316 -7.624 1.00 87.75 179 ARG A N 1
ATOM 1419 C CA . ARG A 1 179 ? -9.144 -13.009 -7.930 1.00 87.75 179 ARG A CA 1
ATOM 1420 C C . ARG A 1 179 ? -9.605 -13.878 -6.762 1.00 87.75 179 ARG A C 1
ATOM 1422 O O . ARG A 1 179 ? -10.779 -13.834 -6.391 1.00 87.75 179 ARG A O 1
ATOM 1429 N N . ALA A 1 180 ? -8.676 -14.608 -6.145 1.00 88.19 180 ALA A N 1
ATOM 1430 C CA . ALA A 1 180 ? -8.936 -15.399 -4.947 1.00 88.19 180 ALA A CA 1
ATOM 1431 C C . ALA A 1 180 ? -9.461 -14.527 -3.795 1.00 88.19 180 ALA A C 1
ATOM 1433 O O . ALA A 1 180 ? -10.452 -14.889 -3.159 1.00 88.19 180 ALA A O 1
ATOM 1434 N N . LEU A 1 181 ? -8.880 -13.336 -3.591 1.00 88.50 181 LEU A N 1
ATOM 1435 C CA . LEU A 1 181 ? -9.396 -12.342 -2.645 1.00 88.50 181 LEU A CA 1
ATOM 1436 C C . LEU A 1 181 ? -10.850 -11.955 -2.945 1.00 88.50 181 LEU A C 1
ATOM 1438 O O . LEU A 1 181 ? -11.670 -11.905 -2.031 1.00 88.50 181 LEU A O 1
ATOM 1442 N N . GLY A 1 182 ? -11.183 -11.708 -4.215 1.00 90.56 182 GLY A N 1
ATOM 1443 C CA . GLY A 1 182 ? -12.549 -11.384 -4.631 1.00 90.56 182 GLY A CA 1
ATOM 1444 C C . GLY A 1 182 ? -13.562 -12.445 -4.192 1.00 90.56 182 GLY A C 1
ATOM 1445 O O . GLY A 1 182 ? -14.587 -12.107 -3.599 1.00 90.56 182 GLY A O 1
ATOM 1446 N N . MET A 1 183 ? -13.245 -13.728 -4.397 1.00 88.81 183 MET A N 1
ATOM 1447 C CA . MET A 1 183 ? -14.088 -14.849 -3.954 1.00 88.81 183 MET A CA 1
ATOM 1448 C C . MET A 1 183 ? -14.142 -14.971 -2.426 1.00 88.81 183 MET A C 1
ATOM 1450 O O . MET A 1 183 ? -15.226 -15.104 -1.852 1.00 88.81 183 MET A O 1
ATOM 1454 N N . MET A 1 184 ? -12.987 -14.871 -1.760 1.00 91.44 184 MET A N 1
ATOM 1455 C CA . MET A 1 184 ? -12.870 -14.919 -0.299 1.00 91.44 184 MET A CA 1
ATOM 1456 C C . MET A 1 184 ? -13.656 -13.789 0.378 1.00 91.44 184 MET A C 1
ATOM 1458 O O . MET A 1 184 ? -14.195 -13.976 1.466 1.00 91.44 184 MET A O 1
ATOM 1462 N N . PHE A 1 185 ? -13.790 -12.631 -0.270 1.00 92.75 185 PHE A N 1
ATOM 1463 C CA . PHE A 1 185 ? -14.643 -11.552 0.212 1.00 92.75 185 PHE A CA 1
ATOM 1464 C C . PHE A 1 185 ? -16.125 -11.792 -0.119 1.00 92.75 185 PHE A C 1
ATOM 1466 O O . PHE A 1 185 ? -16.982 -11.692 0.760 1.00 92.75 185 PHE A O 1
ATOM 1473 N N . ALA A 1 186 ? -16.447 -12.124 -1.372 1.00 94.75 186 ALA A N 1
ATOM 1474 C CA . ALA A 1 186 ? -17.827 -12.215 -1.847 1.00 94.75 186 ALA A CA 1
ATOM 1475 C C . ALA A 1 186 ? -18.638 -13.330 -1.166 1.00 94.75 186 ALA A C 1
ATOM 1477 O O . ALA A 1 186 ? -19.812 -13.117 -0.843 1.00 94.75 186 ALA A O 1
ATOM 1478 N N . LEU A 1 187 ? -18.036 -14.502 -0.923 1.00 94.50 187 LEU A N 1
ATOM 1479 C CA . LEU A 1 187 ? -18.749 -15.656 -0.362 1.00 94.50 187 LEU A CA 1
ATOM 1480 C C . LEU A 1 187 ? -19.208 -15.411 1.091 1.00 94.50 187 LEU A C 1
ATOM 1482 O O . LEU A 1 187 ? -20.414 -15.516 1.348 1.00 94.50 187 LEU A O 1
ATOM 1486 N N . PRO A 1 188 ? -18.338 -15.016 2.047 1.00 93.88 188 PRO A N 1
ATOM 1487 C CA . PRO A 1 188 ? -18.777 -14.695 3.402 1.00 93.88 188 PRO A CA 1
ATOM 1488 C C . PRO A 1 188 ? -19.678 -13.463 3.439 1.00 93.88 188 PRO A C 1
ATOM 1490 O O . PRO A 1 188 ? -20.644 -13.456 4.200 1.00 93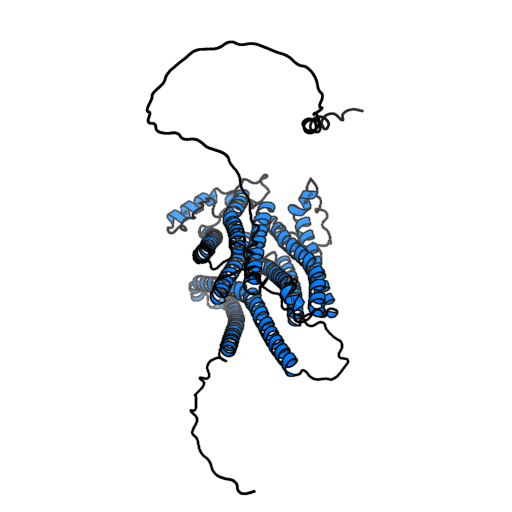.88 188 PRO A O 1
ATOM 1493 N N . PHE A 1 189 ? -19.426 -12.450 2.599 1.00 96.81 189 PHE A N 1
ATOM 1494 C CA . PHE A 1 189 ? -20.297 -11.278 2.512 1.00 96.81 189 PHE A CA 1
ATOM 1495 C C . PHE A 1 189 ? -21.740 -11.670 2.161 1.00 96.81 189 PHE A C 1
ATOM 1497 O O . PHE A 1 189 ? -22.673 -11.310 2.884 1.00 96.81 189 PHE A O 1
ATOM 1504 N N . SER A 1 190 ? -21.914 -12.478 1.112 1.00 96.25 190 SER A N 1
ATOM 1505 C CA . SER A 1 190 ? -23.224 -12.978 0.674 1.00 96.25 190 SER A CA 1
ATOM 1506 C C . SER A 1 190 ? -23.895 -13.826 1.755 1.00 96.25 190 SER A C 1
ATOM 1508 O O . SER A 1 190 ? -25.090 -13.678 2.020 1.00 96.25 190 SER A O 1
ATOM 1510 N N . TYR A 1 191 ? -23.122 -14.678 2.435 1.00 96.44 191 TYR A N 1
ATOM 1511 C CA . TYR A 1 191 ? -23.604 -15.479 3.558 1.00 96.44 191 TYR A CA 1
ATOM 1512 C C . TYR A 1 191 ? -24.108 -14.606 4.721 1.00 96.44 191 TYR A C 1
ATOM 1514 O O . TYR A 1 191 ? -25.221 -14.814 5.209 1.00 96.44 191 TYR A O 1
ATO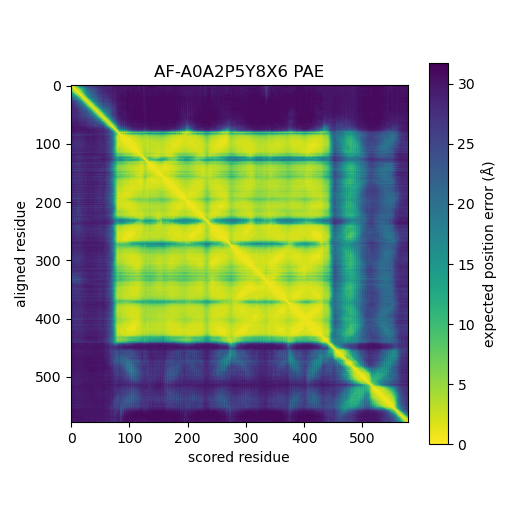M 1522 N N . PHE A 1 192 ? -23.331 -13.606 5.149 1.00 95.44 192 PHE A N 1
ATOM 1523 C CA . PHE A 1 192 ? -23.703 -12.718 6.254 1.00 95.44 192 PHE A CA 1
ATOM 1524 C C . PHE A 1 192 ? -24.905 -11.837 5.923 1.00 95.44 192 PHE A C 1
ATOM 1526 O O . PHE A 1 192 ? -25.731 -11.590 6.807 1.00 95.44 192 PHE A O 1
ATOM 1533 N N . LEU A 1 193 ? -25.028 -11.403 4.666 1.00 94.56 193 LEU A N 1
ATOM 1534 C CA . LEU A 1 193 ? -26.184 -10.653 4.191 1.00 94.56 193 LEU A CA 1
ATOM 1535 C C . LEU A 1 193 ? -27.448 -11.524 4.218 1.00 94.56 193 LEU A C 1
ATOM 1537 O O . LEU A 1 193 ? -28.441 -11.135 4.829 1.00 94.56 193 LEU A O 1
ATOM 1541 N N . ARG A 1 194 ? -27.389 -12.741 3.657 1.00 95.69 194 ARG A N 1
ATOM 1542 C CA . ARG A 1 194 ? -28.521 -13.687 3.647 1.00 95.69 194 ARG A CA 1
ATOM 1543 C C . ARG A 1 194 ? -28.955 -14.103 5.053 1.00 95.69 194 ARG A C 1
ATOM 1545 O O . ARG A 1 194 ? -30.138 -14.318 5.290 1.00 95.69 194 ARG A O 1
ATOM 1552 N N . LYS A 1 195 ? -28.010 -14.241 5.985 1.00 93.88 195 LYS A N 1
ATOM 1553 C CA . LYS A 1 195 ? -28.298 -14.578 7.386 1.00 93.88 195 LYS A CA 1
ATOM 1554 C C . LYS A 1 195 ? -28.748 -13.385 8.233 1.00 93.88 195 LYS A C 1
ATOM 1556 O O . LYS A 1 195 ? -29.066 -13.583 9.402 1.00 93.88 195 LYS A O 1
ATOM 1561 N N . GLY A 1 196 ? -28.753 -12.166 7.689 1.00 92.38 196 GLY A N 1
ATOM 1562 C CA . GLY A 1 196 ? -29.108 -10.961 8.442 1.00 92.38 196 GLY A CA 1
ATOM 1563 C C . GLY A 1 196 ? -28.144 -10.664 9.595 1.00 92.38 196 GLY A C 1
ATOM 1564 O O . GLY A 1 196 ? -28.548 -10.077 10.594 1.00 92.38 196 GLY A O 1
ATOM 1565 N N . TYR A 1 197 ? -26.880 -11.096 9.492 1.00 92.56 197 TYR A N 1
ATOM 1566 C CA . TYR A 1 197 ? -25.878 -10.882 10.546 1.00 92.56 197 TYR A CA 1
ATOM 1567 C C . TYR A 1 197 ? -25.392 -9.433 10.589 1.00 92.56 197 TYR A C 1
ATOM 1569 O O . TYR A 1 197 ? -24.938 -8.965 11.631 1.00 92.56 197 TYR A O 1
ATOM 1577 N N . ILE A 1 198 ? -25.466 -8.729 9.461 1.00 94.25 198 ILE A N 1
ATOM 1578 C CA . ILE A 1 198 ? -24.966 -7.366 9.295 1.00 94.25 198 ILE A CA 1
ATOM 1579 C C . ILE A 1 198 ? -26.118 -6.381 9.097 1.00 94.25 198 ILE A C 1
ATOM 1581 O O . ILE A 1 198 ? -27.114 -6.684 8.446 1.00 94.25 198 ILE A O 1
ATOM 1585 N N . THR A 1 199 ? -25.963 -5.172 9.635 1.00 94.25 199 THR A N 1
ATOM 1586 C CA . THR A 1 199 ? -26.907 -4.067 9.399 1.00 94.25 199 THR A CA 1
ATOM 1587 C C . THR A 1 199 ? -26.863 -3.580 7.949 1.00 94.25 199 THR A C 1
ATOM 1589 O O . THR A 1 199 ? -25.824 -3.675 7.295 1.00 94.25 199 THR A O 1
ATOM 1592 N N . MET A 1 200 ? -27.935 -2.934 7.473 1.00 92.06 200 MET A N 1
ATOM 1593 C CA . MET A 1 200 ? -27.965 -2.293 6.145 1.00 92.06 200 MET A CA 1
ATOM 1594 C C . MET A 1 200 ? -26.821 -1.285 5.959 1.00 92.06 200 MET A C 1
ATOM 1596 O O . MET A 1 200 ? -26.180 -1.234 4.912 1.00 92.06 200 MET A O 1
ATOM 1600 N N . ARG A 1 201 ? -26.489 -0.526 7.012 1.00 94.12 201 ARG A N 1
ATOM 1601 C CA . ARG A 1 201 ? -25.364 0.419 7.002 1.00 94.12 201 ARG A CA 1
ATOM 1602 C C . ARG A 1 201 ? -24.025 -0.278 6.754 1.00 94.12 201 ARG A C 1
ATOM 1604 O O . ARG A 1 201 ? -23.211 0.229 5.982 1.00 94.12 201 ARG A O 1
ATOM 1611 N N . LEU A 1 202 ? -23.779 -1.404 7.427 1.00 94.62 202 LEU A N 1
ATOM 1612 C CA . LEU A 1 202 ? -22.569 -2.194 7.211 1.00 94.62 202 LEU A CA 1
ATOM 1613 C C . LEU A 1 202 ? -22.596 -2.849 5.823 1.00 94.62 202 LEU A C 1
ATOM 1615 O O . LEU A 1 202 ? -21.599 -2.772 5.114 1.00 94.62 202 LEU A O 1
ATOM 1619 N N . GLY A 1 203 ? -23.736 -3.398 5.399 1.00 96.12 203 GLY A N 1
ATOM 1620 C CA . GLY A 1 203 ? -23.924 -3.992 4.074 1.00 96.12 203 GLY A CA 1
ATOM 1621 C C . GLY A 1 203 ? -23.608 -3.030 2.926 1.00 96.12 203 GLY A C 1
ATOM 1622 O O . GLY A 1 203 ? -22.823 -3.377 2.046 1.00 96.12 203 GLY A O 1
ATOM 1623 N N . LEU A 1 204 ? -24.122 -1.795 2.966 1.00 96.44 204 LEU A N 1
ATOM 1624 C CA . LEU A 1 204 ? -23.818 -0.761 1.966 1.00 96.44 204 LEU A CA 1
ATOM 1625 C C . LEU A 1 204 ? -22.328 -0.400 1.941 1.00 96.44 204 LEU A C 1
ATOM 1627 O O . LEU A 1 204 ? -21.734 -0.286 0.871 1.00 96.44 204 LEU A O 1
ATOM 1631 N N . ARG A 1 205 ? -21.698 -0.269 3.116 1.00 96.94 205 ARG A N 1
ATOM 1632 C CA . ARG A 1 205 ? -20.257 0.003 3.204 1.00 96.94 205 ARG A CA 1
ATOM 1633 C C . ARG A 1 205 ? -19.429 -1.133 2.601 1.00 96.94 205 ARG A C 1
ATOM 1635 O O . ARG A 1 205 ? -18.496 -0.866 1.852 1.00 96.94 205 ARG A O 1
ATOM 1642 N N . LEU A 1 206 ? -19.757 -2.383 2.926 1.00 97.56 206 LEU A N 1
ATOM 1643 C CA . LEU A 1 206 ? -19.063 -3.557 2.394 1.00 97.56 206 LEU A CA 1
ATOM 1644 C C . LEU A 1 206 ? -19.298 -3.722 0.891 1.00 97.56 206 LEU A C 1
ATOM 1646 O O . LEU A 1 206 ? -18.364 -4.071 0.182 1.00 97.56 206 LEU A O 1
ATOM 1650 N N . SER A 1 207 ? -20.491 -3.383 0.397 1.00 97.69 207 SER A N 1
ATOM 1651 C CA . SER A 1 207 ? -20.794 -3.361 -1.040 1.00 97.69 207 SER A CA 1
ATOM 1652 C C . SER A 1 207 ? -19.938 -2.332 -1.779 1.00 97.69 207 SER A C 1
ATOM 1654 O O . SER A 1 207 ? -19.380 -2.637 -2.828 1.00 97.69 207 SER A O 1
ATOM 1656 N N . ALA A 1 208 ? -19.766 -1.132 -1.212 1.00 97.69 208 ALA A N 1
ATOM 1657 C CA . ALA A 1 208 ? -18.888 -0.113 -1.783 1.00 97.69 208 ALA A CA 1
ATOM 1658 C C . ALA A 1 208 ? -17.415 -0.564 -1.799 1.00 97.69 208 ALA A C 1
ATOM 1660 O O . ALA A 1 208 ? -16.734 -0.403 -2.809 1.00 97.69 208 ALA A O 1
ATOM 1661 N N . LEU A 1 209 ? -16.928 -1.176 -0.713 1.00 97.25 209 LEU A N 1
ATOM 1662 C CA . LEU A 1 209 ? -15.570 -1.733 -0.661 1.00 97.25 209 LEU A CA 1
ATOM 1663 C C . LEU A 1 209 ? -15.382 -2.889 -1.649 1.00 97.25 209 LEU A C 1
ATOM 1665 O O . LEU A 1 209 ? -14.338 -2.968 -2.290 1.00 97.25 209 LEU A O 1
ATOM 1669 N N . PHE A 1 210 ? -16.393 -3.743 -1.816 1.00 96.44 210 PHE A N 1
ATOM 1670 C CA . PHE A 1 210 ? -16.384 -4.806 -2.815 1.00 96.44 210 PHE A CA 1
ATOM 1671 C C . PHE A 1 210 ? -16.327 -4.247 -4.236 1.00 96.44 210 PHE A C 1
ATOM 1673 O O . PHE A 1 210 ? -15.512 -4.706 -5.028 1.00 96.44 210 PHE A O 1
ATOM 1680 N N . ALA A 1 211 ? -17.123 -3.221 -4.548 1.00 96.69 211 ALA A N 1
ATOM 1681 C CA . ALA A 1 211 ? -17.101 -2.565 -5.853 1.00 96.69 211 ALA A CA 1
ATOM 1682 C C . ALA A 1 211 ? -15.735 -1.920 -6.151 1.00 96.69 211 ALA A C 1
ATOM 1684 O O . ALA A 1 211 ? -15.197 -2.101 -7.241 1.00 96.69 211 ALA A O 1
ATOM 1685 N N . LEU A 1 212 ? -15.132 -1.235 -5.169 1.00 95.81 212 LEU A N 1
ATOM 1686 C CA . LEU A 1 212 ? -13.770 -0.700 -5.290 1.00 95.81 212 LEU A CA 1
ATOM 1687 C C . LEU A 1 212 ? -12.731 -1.814 -5.490 1.00 95.81 212 LEU A C 1
ATOM 1689 O O . LEU A 1 212 ? -11.832 -1.672 -6.319 1.00 95.81 212 LEU A O 1
ATOM 1693 N N . GLY A 1 213 ? -12.871 -2.923 -4.756 1.00 95.62 213 GLY A N 1
ATOM 1694 C CA . GLY A 1 213 ? -12.044 -4.123 -4.880 1.00 95.62 213 GLY A CA 1
ATOM 1695 C C . GLY A 1 213 ? -12.141 -4.775 -6.257 1.00 95.62 213 GLY A C 1
ATOM 1696 O O . GLY A 1 213 ? -11.120 -5.017 -6.889 1.00 95.62 213 GLY A O 1
ATOM 1697 N N . ALA A 1 214 ? -13.351 -4.988 -6.771 1.00 91.62 214 ALA A N 1
ATOM 1698 C CA . ALA A 1 214 ? -13.576 -5.499 -8.122 1.00 91.62 214 ALA A CA 1
ATOM 1699 C C . ALA A 1 214 ? -13.000 -4.546 -9.187 1.00 91.62 214 ALA A C 1
ATOM 1701 O O . ALA A 1 214 ? -12.355 -4.984 -10.141 1.00 91.62 214 ALA A O 1
ATOM 1702 N N . GLY A 1 215 ? -13.142 -3.234 -8.971 1.00 94.19 215 GLY A N 1
ATOM 1703 C CA . GLY A 1 215 ? -12.534 -2.195 -9.800 1.00 94.19 215 GLY A CA 1
ATOM 1704 C C . GLY A 1 215 ? -11.000 -2.219 -9.825 1.00 94.19 215 GLY A C 1
ATOM 1705 O O . GLY A 1 215 ? -10.416 -1.733 -10.793 1.00 94.19 215 GLY A O 1
ATOM 1706 N N . GLN A 1 216 ? -10.324 -2.832 -8.840 1.00 94.69 216 GLN A N 1
ATOM 1707 C CA . GLN A 1 216 ? -8.860 -2.969 -8.855 1.00 94.69 216 GLN A CA 1
ATOM 1708 C C . GLN A 1 216 ? -8.357 -3.719 -10.081 1.00 94.69 216 GLN A C 1
ATOM 1710 O O . GLN A 1 216 ? -7.321 -3.346 -10.623 1.00 94.69 216 GLN A O 1
ATOM 1715 N N . GLY A 1 217 ? -9.091 -4.735 -10.547 1.00 90.62 217 GLY A N 1
ATOM 1716 C CA . GLY A 1 217 ? -8.722 -5.469 -11.758 1.00 90.62 217 GLY A CA 1
ATOM 1717 C C . GLY A 1 217 ? -8.712 -4.574 -12.999 1.00 90.62 217 GLY A C 1
ATOM 1718 O O . GLY A 1 217 ? -7.810 -4.687 -13.827 1.00 90.62 217 GLY A O 1
ATOM 1719 N N . LEU A 1 218 ? -9.666 -3.639 -13.094 1.00 91.31 218 LEU A N 1
ATOM 1720 C CA . LEU A 1 218 ? -9.748 -2.668 -14.190 1.00 91.31 218 LEU A CA 1
ATOM 1721 C C . LEU A 1 218 ? -8.627 -1.628 -14.110 1.00 91.31 218 LEU A C 1
ATOM 1723 O O . LEU A 1 218 ? -7.986 -1.345 -15.119 1.00 91.31 218 LEU A O 1
ATOM 1727 N N . ILE A 1 219 ? -8.358 -1.088 -12.916 1.00 93.94 219 ILE A N 1
ATOM 1728 C CA . ILE A 1 219 ? -7.262 -0.129 -12.708 1.00 93.94 219 ILE A CA 1
ATOM 1729 C C . ILE A 1 219 ? -5.908 -0.799 -12.992 1.00 93.94 219 ILE A C 1
ATOM 1731 O O . ILE A 1 219 ? -5.060 -0.206 -13.654 1.00 93.94 219 ILE A O 1
ATOM 1735 N N . GLY A 1 220 ? -5.724 -2.045 -12.548 1.00 92.06 220 GLY A N 1
ATOM 1736 C CA . GLY A 1 220 ? -4.524 -2.840 -12.809 1.00 92.06 220 GLY A CA 1
ATOM 1737 C C . GLY A 1 220 ? -4.329 -3.124 -14.299 1.00 92.06 220 GLY A C 1
ATOM 1738 O O . GLY A 1 220 ? -3.242 -2.901 -14.822 1.00 92.06 220 GLY A O 1
ATOM 1739 N N . TRP A 1 221 ? -5.385 -3.518 -15.017 1.00 91.25 221 TRP A N 1
ATOM 1740 C CA . TRP A 1 221 ? -5.336 -3.657 -16.478 1.00 91.25 221 TRP A CA 1
ATOM 1741 C C . TRP A 1 221 ? -4.976 -2.337 -17.170 1.00 91.25 221 TRP A C 1
ATOM 1743 O O . TRP A 1 221 ? -4.090 -2.310 -18.021 1.00 91.25 221 TRP A O 1
ATOM 1753 N N . TRP A 1 222 ? -5.614 -1.230 -16.778 1.00 92.44 222 TRP A N 1
ATOM 1754 C CA . TRP A 1 222 ? -5.328 0.098 -17.324 1.00 92.44 222 TRP A CA 1
ATOM 1755 C C . TRP A 1 222 ? -3.867 0.512 -17.099 1.00 92.44 222 TRP A C 1
ATOM 1757 O O . TRP A 1 222 ? -3.248 1.103 -17.988 1.00 92.44 222 TRP A O 1
ATOM 1767 N N . MET A 1 223 ? -3.296 0.170 -15.942 1.00 94.00 223 MET A N 1
ATOM 1768 C CA . MET A 1 223 ? -1.879 0.351 -15.634 1.00 94.00 223 MET A CA 1
ATOM 1769 C C . MET A 1 223 ? -0.985 -0.507 -16.538 1.00 94.00 223 MET A C 1
ATOM 1771 O O . MET A 1 223 ? -0.133 0.055 -17.221 1.00 94.00 223 MET A O 1
ATOM 1775 N N . VAL A 1 224 ? -1.192 -1.825 -16.604 1.00 89.94 224 VAL A N 1
ATOM 1776 C CA . VAL A 1 224 ? -0.377 -2.737 -17.436 1.00 89.94 224 VAL A CA 1
ATOM 1777 C C . VAL A 1 224 ? -0.424 -2.329 -18.905 1.00 89.94 224 VAL A C 1
ATOM 1779 O O . VAL A 1 224 ? 0.616 -2.219 -19.547 1.00 89.94 224 VAL A O 1
ATOM 1782 N N . LYS A 1 225 ? -1.613 -1.978 -19.411 1.00 89.62 225 LYS A N 1
ATOM 1783 C CA . LYS A 1 225 ? -1.794 -1.512 -20.788 1.00 89.62 225 LYS A CA 1
ATOM 1784 C C . LYS A 1 225 ? -0.859 -0.350 -21.144 1.00 89.62 225 LYS A C 1
ATOM 1786 O O . LYS A 1 225 ? -0.335 -0.342 -22.246 1.00 89.62 225 LYS A O 1
ATOM 1791 N N . SER A 1 226 ? -0.601 0.592 -20.225 1.00 87.75 226 SER A N 1
ATOM 1792 C CA . SER A 1 226 ? 0.346 1.691 -20.517 1.00 87.75 226 SER A CA 1
ATOM 1793 C C . SER A 1 226 ? 1.781 1.245 -20.750 1.00 87.75 226 SER A C 1
ATOM 1795 O O . SER A 1 226 ? 2.505 1.955 -21.429 1.00 87.75 226 SER A O 1
ATOM 1797 N N . GLY A 1 227 ? 2.209 0.126 -20.160 1.00 84.44 227 GLY A N 1
ATOM 1798 C CA . GLY A 1 227 ? 3.578 -0.362 -20.329 1.00 84.44 227 GLY A CA 1
ATOM 1799 C C . GLY A 1 227 ? 3.776 -1.216 -21.579 1.00 84.44 227 GLY A C 1
ATOM 1800 O O . GLY A 1 227 ? 4.914 -1.448 -21.966 1.00 84.44 227 GLY A O 1
ATOM 1801 N N . LEU A 1 228 ? 2.686 -1.667 -22.211 1.00 85.00 228 LEU A N 1
ATOM 1802 C CA . LEU A 1 228 ? 2.715 -2.445 -23.455 1.00 85.00 228 LEU A CA 1
ATOM 1803 C C . LEU A 1 228 ? 2.618 -1.568 -24.716 1.00 85.00 228 LEU A C 1
ATOM 1805 O O . LEU A 1 228 ? 2.817 -2.064 -25.820 1.00 85.00 228 LEU A O 1
ATOM 1809 N N . GLU A 1 229 ? 2.293 -0.282 -24.563 1.00 86.81 229 GLU A N 1
ATOM 1810 C CA . GLU A 1 229 ? 2.283 0.698 -25.653 1.00 86.81 229 GLU A CA 1
ATOM 1811 C C . GLU A 1 229 ? 3.728 1.074 -26.042 1.00 86.81 229 GLU A C 1
ATOM 1813 O O . GLU A 1 229 ? 4.608 1.151 -25.183 1.00 86.81 229 GLU A O 1
ATOM 1818 N N . GLU A 1 230 ? 3.988 1.306 -27.335 1.00 82.38 230 GLU A N 1
ATOM 1819 C CA . GLU A 1 230 ? 5.320 1.714 -27.804 1.00 82.38 230 GLU A CA 1
ATOM 1820 C C . GLU A 1 230 ? 5.726 3.064 -27.177 1.00 82.38 230 GLU A C 1
ATOM 1822 O O . GLU A 1 230 ? 4.967 4.037 -27.266 1.00 82.38 230 GLU A O 1
ATOM 1827 N N . PRO A 1 231 ? 6.913 3.158 -26.549 1.00 78.94 231 PRO A N 1
ATOM 1828 C CA . PRO A 1 231 ? 7.390 4.408 -25.972 1.00 78.94 231 PRO A CA 1
ATOM 1829 C C . PRO A 1 231 ? 7.527 5.527 -27.009 1.00 78.94 231 PRO A C 1
ATOM 1831 O O . PRO A 1 231 ? 7.915 5.293 -28.152 1.00 78.94 231 PRO A O 1
ATOM 1834 N N . ALA A 1 232 ? 7.282 6.766 -26.570 1.00 76.44 232 ALA A N 1
ATOM 1835 C CA . ALA A 1 232 ? 7.280 7.961 -27.420 1.00 76.44 232 ALA A CA 1
ATOM 1836 C C . ALA A 1 232 ? 8.628 8.266 -28.101 1.00 76.44 232 ALA A C 1
ATOM 1838 O O . ALA A 1 232 ? 8.667 8.993 -29.090 1.00 76.44 232 ALA A O 1
ATOM 1839 N N . SER A 1 233 ? 9.730 7.736 -27.568 1.00 76.06 233 SER A N 1
ATOM 1840 C CA . SER A 1 233 ? 11.045 7.795 -28.198 1.00 76.06 233 SER A CA 1
ATOM 1841 C C . SER A 1 233 ? 11.797 6.481 -28.001 1.00 76.06 233 SER A C 1
ATOM 1843 O O . SER A 1 233 ? 11.456 5.659 -27.146 1.00 76.06 233 SER A O 1
ATOM 1845 N N . GLU A 1 234 ? 12.830 6.275 -28.811 1.00 69.81 234 GLU A N 1
ATOM 1846 C CA . GLU A 1 234 ? 13.674 5.079 -28.771 1.00 69.81 234 GLU A CA 1
ATOM 1847 C C . GLU A 1 234 ? 14.459 4.958 -27.454 1.00 69.81 234 GLU A C 1
ATOM 1849 O O . GLU A 1 234 ? 14.623 3.861 -26.929 1.00 69.81 234 GLU A O 1
ATOM 1854 N N . TYR A 1 235 ? 14.848 6.092 -26.866 1.00 69.88 235 TYR A N 1
ATOM 1855 C CA . TYR A 1 235 ? 15.672 6.162 -25.654 1.00 69.88 235 TYR A CA 1
ATOM 1856 C C . TYR A 1 235 ? 14.906 5.941 -24.339 1.00 69.88 235 TYR A C 1
ATOM 1858 O O . TYR A 1 235 ? 15.513 5.946 -23.271 1.00 69.88 235 TYR A O 1
ATOM 1866 N N . VAL A 1 236 ? 13.578 5.787 -24.382 1.00 76.31 236 VAL A N 1
ATOM 1867 C CA . VAL A 1 236 ? 12.755 5.582 -23.180 1.00 76.31 236 VAL A CA 1
ATOM 1868 C C . VAL A 1 236 ? 12.483 4.095 -22.975 1.00 76.31 236 VAL A C 1
ATOM 1870 O O . VAL A 1 236 ? 11.937 3.422 -23.854 1.00 76.31 236 VAL A O 1
ATOM 1873 N N . GLU A 1 237 ? 12.825 3.595 -21.783 1.00 79.38 237 GLU A N 1
ATOM 1874 C CA . GLU A 1 237 ? 12.488 2.233 -21.365 1.00 79.38 237 GLU A CA 1
ATOM 1875 C C . GLU A 1 237 ? 10.958 2.048 -21.286 1.00 79.38 237 GLU A C 1
ATOM 1877 O O . GLU A 1 237 ? 10.269 2.882 -20.682 1.00 79.38 237 GLU A O 1
ATOM 1882 N N . PRO A 1 238 ? 10.408 0.956 -21.852 1.00 81.00 238 PRO A N 1
ATOM 1883 C CA . PRO A 1 238 ? 9.014 0.578 -21.662 1.00 81.00 238 PRO A CA 1
ATOM 1884 C C . PRO A 1 238 ? 8.713 0.380 -20.179 1.00 81.00 238 PRO A C 1
ATOM 1886 O O . PRO A 1 238 ? 9.360 -0.407 -19.491 1.00 81.00 238 PRO A O 1
ATOM 1889 N N . ARG A 1 239 ? 7.725 1.115 -19.674 1.00 84.75 239 ARG A N 1
ATOM 1890 C CA . ARG A 1 239 ? 7.289 1.030 -18.281 1.00 84.75 239 ARG A CA 1
ATOM 1891 C C . ARG A 1 239 ? 5.856 1.497 -18.144 1.00 84.75 239 ARG A C 1
ATOM 1893 O O . ARG A 1 239 ? 5.370 2.314 -18.925 1.00 84.75 239 ARG A O 1
ATOM 1900 N N . VAL A 1 240 ? 5.185 1.014 -17.105 1.00 88.75 240 VAL A N 1
ATOM 1901 C CA . VAL A 1 240 ? 3.854 1.513 -16.759 1.00 88.75 240 VAL A CA 1
ATOM 1902 C C . VAL A 1 240 ? 3.916 2.993 -16.385 1.00 88.75 240 VAL A C 1
ATOM 1904 O O . VAL A 1 240 ? 4.866 3.462 -15.758 1.00 88.75 240 VAL A O 1
ATOM 1907 N N . SER A 1 241 ? 2.866 3.732 -16.728 1.00 92.31 241 SER A N 1
ATOM 1908 C CA . SER A 1 241 ? 2.742 5.141 -16.369 1.00 92.31 241 SER A CA 1
ATOM 1909 C C . SER A 1 241 ? 2.792 5.326 -14.841 1.00 92.31 241 SER A C 1
ATOM 1911 O O . SER A 1 241 ? 1.987 4.700 -14.135 1.00 92.31 241 SER A O 1
ATOM 1913 N N . PRO A 1 242 ? 3.645 6.232 -14.314 1.00 93.06 242 PRO A N 1
ATOM 1914 C CA . PRO A 1 242 ? 3.716 6.525 -12.881 1.00 93.06 242 PRO A CA 1
ATOM 1915 C C . PRO A 1 242 ? 2.364 6.943 -12.294 1.00 93.06 242 PRO A C 1
ATOM 1917 O O . PRO A 1 242 ? 2.019 6.552 -11.182 1.00 93.06 242 PRO A O 1
ATOM 1920 N N . TYR A 1 243 ? 1.547 7.661 -13.071 1.00 95.62 243 TYR A N 1
ATOM 1921 C CA . TYR A 1 243 ? 0.198 8.064 -12.676 1.00 95.62 243 TYR A CA 1
ATOM 1922 C C . TYR A 1 243 ? -0.746 6.873 -12.503 1.00 95.62 243 TYR A C 1
ATOM 1924 O O . TYR A 1 243 ? -1.504 6.820 -11.533 1.00 95.62 243 TYR A O 1
ATOM 1932 N N . ARG A 1 244 ? -0.702 5.903 -13.427 1.00 95.88 244 ARG A N 1
ATOM 1933 C CA . ARG A 1 244 ? -1.557 4.706 -13.366 1.00 95.88 244 ARG A CA 1
ATOM 1934 C C . ARG A 1 244 ? -1.125 3.786 -12.224 1.00 95.88 244 ARG A C 1
ATOM 1936 O O . ARG A 1 244 ? -1.981 3.278 -11.503 1.00 95.88 244 ARG A O 1
ATOM 1943 N N . LEU A 1 245 ? 0.186 3.651 -12.006 1.00 94.56 245 LEU A N 1
ATOM 1944 C CA . LEU A 1 245 ? 0.748 2.938 -10.857 1.00 94.56 245 LEU A CA 1
ATOM 1945 C C . LEU A 1 245 ? 0.335 3.584 -9.529 1.00 94.56 245 LEU A C 1
ATOM 1947 O O . LEU A 1 245 ? -0.148 2.892 -8.632 1.00 94.56 245 LEU A O 1
ATOM 1951 N N . ALA A 1 246 ? 0.463 4.908 -9.414 1.00 96.75 246 ALA A N 1
ATOM 1952 C CA . ALA A 1 246 ? 0.044 5.647 -8.229 1.00 96.75 246 ALA A CA 1
ATOM 1953 C C . ALA A 1 246 ? -1.461 5.516 -7.975 1.00 96.75 246 ALA A C 1
ATOM 1955 O O . ALA A 1 246 ? -1.864 5.281 -6.836 1.00 96.75 246 ALA A O 1
ATOM 1956 N N . ALA A 1 247 ? -2.296 5.598 -9.015 1.00 97.38 247 ALA A N 1
ATOM 1957 C CA . ALA A 1 247 ? -3.736 5.385 -8.897 1.00 97.38 247 ALA A CA 1
ATOM 1958 C C . ALA A 1 247 ? -4.062 3.971 -8.389 1.00 97.38 247 ALA A C 1
ATOM 1960 O O . ALA A 1 247 ? -4.854 3.823 -7.455 1.00 97.38 247 ALA A O 1
ATOM 1961 N N . HIS A 1 248 ? -3.411 2.946 -8.947 1.00 97.12 248 HIS A N 1
ATOM 1962 C CA . HIS A 1 248 ? -3.589 1.560 -8.523 1.00 97.12 248 HIS A CA 1
ATOM 1963 C C . HIS A 1 248 ? -3.211 1.369 -7.049 1.00 97.12 248 HIS A C 1
ATOM 1965 O O . HIS A 1 248 ? -4.065 0.992 -6.243 1.00 97.12 248 HIS A O 1
ATOM 1971 N N . LEU A 1 249 ? -1.988 1.744 -6.660 1.00 95.88 249 LEU A N 1
ATOM 1972 C CA . LEU A 1 249 ? -1.517 1.600 -5.280 1.00 95.88 249 LEU A CA 1
ATOM 1973 C C . LEU A 1 249 ? -2.371 2.404 -4.288 1.00 95.88 249 LEU A C 1
ATOM 1975 O O . LEU A 1 249 ? -2.767 1.883 -3.246 1.00 95.88 249 LEU A O 1
ATOM 1979 N N . THR A 1 250 ? -2.713 3.651 -4.626 1.00 97.44 250 THR A N 1
ATOM 1980 C CA . THR A 1 250 ? -3.548 4.513 -3.772 1.00 97.44 250 THR A CA 1
ATOM 1981 C C . THR A 1 250 ? -4.923 3.895 -3.556 1.00 97.44 250 THR A C 1
ATOM 1983 O O . THR A 1 250 ? -5.425 3.863 -2.433 1.00 97.44 250 THR A O 1
ATOM 1986 N N . SER A 1 251 ? -5.536 3.357 -4.610 1.00 97.69 251 SER A N 1
ATOM 1987 C CA . SER A 1 251 ? -6.840 2.709 -4.492 1.00 97.69 251 SER A CA 1
ATOM 1988 C C . SER A 1 251 ? -6.784 1.432 -3.638 1.00 97.69 251 SER A C 1
ATOM 1990 O O . SER A 1 251 ? -7.661 1.236 -2.793 1.00 97.69 251 SER A O 1
ATOM 1992 N N . ALA A 1 252 ? -5.711 0.637 -3.737 1.00 97.62 252 ALA A N 1
ATOM 1993 C CA . ALA A 1 252 ? -5.464 -0.494 -2.840 1.00 97.62 252 ALA A CA 1
ATOM 1994 C C . ALA A 1 252 ? -5.312 -0.048 -1.372 1.00 97.62 252 ALA A C 1
ATOM 1996 O O . ALA A 1 252 ? -5.889 -0.665 -0.473 1.00 97.62 252 ALA A O 1
ATOM 1997 N N . PHE A 1 253 ? -4.618 1.067 -1.117 1.00 97.56 253 PHE A N 1
ATOM 1998 C CA . PHE A 1 253 ? -4.469 1.651 0.222 1.00 97.56 253 PHE A CA 1
ATOM 1999 C C . PHE A 1 253 ? -5.807 2.138 0.789 1.00 97.56 253 PHE A C 1
ATOM 2001 O O . PHE A 1 253 ? -6.081 1.945 1.977 1.00 97.56 253 PHE A O 1
ATOM 2008 N N . VAL A 1 254 ? -6.667 2.731 -0.043 1.00 98.06 254 VAL A N 1
ATOM 2009 C CA . VAL A 1 254 ? -8.024 3.147 0.347 1.00 98.06 254 VAL A CA 1
ATOM 2010 C C . VAL A 1 254 ? -8.882 1.936 0.716 1.00 98.06 254 VAL A C 1
ATOM 2012 O O . VAL A 1 254 ? -9.539 1.955 1.759 1.00 98.06 254 VAL A O 1
ATOM 2015 N N . ILE A 1 255 ? -8.845 0.866 -0.085 1.00 98.12 255 ILE A N 1
ATOM 2016 C CA . ILE A 1 255 ? -9.575 -0.381 0.197 1.00 98.12 255 ILE A CA 1
ATOM 2017 C C . ILE A 1 255 ? -9.081 -1.006 1.500 1.00 98.12 255 ILE A C 1
ATOM 2019 O O . ILE A 1 255 ? -9.895 -1.307 2.375 1.00 98.12 255 ILE A O 1
ATOM 2023 N N . TYR A 1 256 ? -7.762 -1.143 1.661 1.00 98.31 256 TYR A N 1
ATOM 2024 C CA . TYR A 1 256 ? -7.148 -1.639 2.891 1.00 98.31 256 TYR A CA 1
ATOM 2025 C C . TYR A 1 256 ? -7.603 -0.826 4.106 1.00 98.31 256 TYR A C 1
ATOM 2027 O O . TYR A 1 256 ? -8.123 -1.384 5.071 1.00 98.31 256 TYR A O 1
ATOM 2035 N N . SER A 1 257 ? -7.479 0.501 4.029 1.00 98.25 257 SER A N 1
ATOM 2036 C CA . SER A 1 257 ? -7.852 1.411 5.113 1.00 98.25 257 SER A CA 1
ATOM 2037 C C . SER A 1 257 ? -9.334 1.291 5.465 1.00 98.25 257 SER A C 1
ATOM 2039 O O . SER A 1 257 ? -9.693 1.253 6.641 1.00 98.25 257 SER A O 1
ATOM 2041 N N . GLY A 1 258 ? -10.202 1.186 4.455 1.00 98.00 258 GLY A N 1
ATOM 2042 C CA . GLY A 1 258 ? -11.641 1.012 4.627 1.00 98.00 258 GLY A CA 1
ATOM 2043 C C . GLY A 1 258 ? -12.015 -0.327 5.264 1.00 98.00 258 GLY A C 1
ATOM 2044 O O . GLY A 1 258 ? -12.838 -0.351 6.186 1.00 98.00 258 GLY A O 1
ATOM 2045 N N . LEU A 1 259 ? -11.398 -1.429 4.827 1.00 95.69 259 LEU A N 1
ATOM 2046 C CA . LEU A 1 259 ? -11.585 -2.761 5.411 1.00 95.69 259 LEU A CA 1
ATOM 2047 C C . LEU A 1 259 ? -11.109 -2.794 6.859 1.00 95.69 259 LEU A C 1
ATOM 2049 O O . LEU A 1 259 ? -11.870 -3.173 7.747 1.00 95.69 259 LEU A O 1
ATOM 2053 N N . PHE A 1 260 ? -9.888 -2.328 7.101 1.00 95.69 260 PHE A N 1
ATOM 2054 C CA . PHE A 1 260 ? -9.268 -2.293 8.416 1.00 95.69 260 PHE A CA 1
ATOM 2055 C C . PHE A 1 260 ? -10.073 -1.442 9.402 1.00 95.69 260 PHE A C 1
ATOM 2057 O O . PHE A 1 260 ? -10.433 -1.899 10.485 1.00 95.69 260 PHE A O 1
ATOM 2064 N N . TRP A 1 261 ? -10.449 -0.224 9.005 1.00 96.00 261 TRP A N 1
ATOM 2065 C CA . TRP A 1 261 ? -11.290 0.649 9.822 1.00 96.00 261 TRP A CA 1
ATOM 2066 C C . TRP A 1 261 ? -12.659 0.025 10.108 1.00 96.00 261 TRP A C 1
ATOM 2068 O O . TRP A 1 261 ? -13.177 0.134 11.220 1.00 96.00 261 TRP A O 1
ATOM 2078 N N . THR A 1 262 ? -13.251 -0.656 9.123 1.00 95.38 262 THR A N 1
ATOM 2079 C CA . THR A 1 262 ? -14.535 -1.347 9.297 1.00 95.38 262 THR A CA 1
ATOM 2080 C C . THR A 1 262 ? -14.405 -2.534 10.246 1.00 95.38 262 THR A C 1
ATOM 2082 O O . THR A 1 262 ? -15.245 -2.671 11.133 1.00 95.38 262 THR A O 1
ATOM 2085 N N . ALA A 1 263 ? -13.340 -3.329 10.132 1.00 90.56 263 ALA A N 1
ATOM 2086 C CA . ALA A 1 263 ? -13.032 -4.421 11.050 1.00 90.56 263 ALA A CA 1
ATOM 2087 C C . ALA A 1 263 ? -12.889 -3.906 12.489 1.00 90.56 263 ALA A C 1
ATOM 2089 O O . ALA A 1 263 ? -13.548 -4.410 13.401 1.00 90.56 263 ALA A O 1
ATOM 2090 N N . LEU A 1 264 ? -12.128 -2.822 12.678 1.00 87.19 264 LEU A N 1
ATOM 2091 C CA . LEU A 1 264 ? -12.004 -2.153 13.970 1.00 87.19 264 LEU A CA 1
ATOM 2092 C C . LEU A 1 264 ? -13.358 -1.647 14.479 1.00 87.19 264 LEU A C 1
ATOM 2094 O O . LEU A 1 264 ? -13.646 -1.785 15.658 1.00 87.19 264 LEU A O 1
ATOM 2098 N N . SER A 1 265 ? -14.217 -1.074 13.630 1.00 89.62 265 SER A N 1
ATOM 2099 C CA . SER A 1 265 ? -15.556 -0.628 14.052 1.00 89.62 265 SER A CA 1
ATOM 2100 C C . SER A 1 265 ? -16.496 -1.780 14.416 1.00 89.62 265 SER A C 1
ATOM 2102 O O . SER A 1 265 ? -17.410 -1.569 15.208 1.00 89.62 265 SER A O 1
ATOM 2104 N N . VAL A 1 266 ? -16.300 -2.973 13.847 1.00 86.94 266 VAL A N 1
ATOM 2105 C CA . VAL A 1 266 ? -17.057 -4.177 14.217 1.00 86.94 266 VAL A CA 1
ATOM 2106 C C . VAL A 1 266 ? -16.559 -4.738 15.547 1.00 86.94 266 VAL A C 1
ATOM 2108 O O . VAL A 1 266 ? -17.376 -5.091 16.389 1.00 86.94 266 VAL A O 1
ATOM 2111 N N . VAL A 1 267 ? -15.244 -4.810 15.766 1.00 85.69 267 VAL A N 1
ATOM 2112 C CA . VAL A 1 267 ? -14.658 -5.431 16.971 1.00 85.69 267 VAL A CA 1
ATOM 2113 C C . VAL A 1 267 ? -14.583 -4.467 18.161 1.00 85.69 267 VAL A C 1
ATOM 2115 O O . VAL A 1 267 ? -14.762 -4.884 19.300 1.00 85.69 267 VAL A O 1
ATOM 2118 N N . MET A 1 268 ? -14.383 -3.175 17.905 1.00 83.56 268 MET A N 1
ATOM 2119 C CA . MET A 1 268 ? -14.308 -2.092 18.893 1.00 83.56 268 MET A CA 1
ATOM 2120 C C . MET A 1 268 ? -15.299 -0.967 18.530 1.00 83.56 268 MET A C 1
ATOM 2122 O O . MET A 1 268 ? -14.898 0.104 18.052 1.00 83.56 268 MET A O 1
ATOM 2126 N N . PRO A 1 269 ? -16.617 -1.192 18.700 1.00 79.94 269 PRO A N 1
ATOM 2127 C CA . PRO A 1 269 ? -17.636 -0.212 18.322 1.00 79.94 269 PRO A CA 1
ATOM 2128 C C . PRO A 1 269 ? -17.480 1.110 19.086 1.00 79.94 269 PRO A C 1
ATOM 2130 O O . PRO A 1 269 ? -17.470 2.178 18.462 1.00 79.94 269 PRO A O 1
ATOM 2133 N N . GLU A 1 270 ? -17.249 1.029 20.398 1.00 80.38 270 GLU A N 1
ATOM 2134 C CA . GLU A 1 270 ? -16.995 2.175 21.274 1.00 80.38 270 GLU A CA 1
ATOM 2135 C C . GLU A 1 270 ? -15.500 2.315 21.591 1.00 80.38 270 GLU A C 1
ATOM 2137 O O . GLU A 1 270 ? -14.819 1.308 21.807 1.00 80.38 270 GLU A O 1
ATOM 2142 N N . PRO A 1 271 ? -14.967 3.549 21.620 1.00 77.31 271 PRO A N 1
ATOM 2143 C CA . PRO A 1 271 ? -13.603 3.793 22.056 1.00 77.31 271 PRO A CA 1
ATOM 2144 C C . PRO A 1 271 ? -13.478 3.606 23.582 1.00 77.31 271 PRO A C 1
ATOM 2146 O O . PRO A 1 271 ? -14.445 3.854 24.308 1.00 77.31 271 PRO A O 1
ATOM 2149 N N . PRO A 1 272 ? -12.298 3.219 24.101 1.00 71.75 272 PRO A N 1
ATOM 2150 C CA . PRO A 1 272 ? -12.110 3.001 25.536 1.00 71.75 272 PRO A CA 1
ATOM 2151 C C . PRO A 1 272 ? -12.248 4.309 26.325 1.00 71.75 272 PRO A C 1
ATOM 2153 O O . PRO A 1 272 ? -11.318 5.095 26.322 1.00 71.75 272 PRO A O 1
ATOM 2156 N N . ALA A 1 273 ? -13.365 4.571 27.006 1.00 76.06 273 ALA A N 1
ATOM 2157 C CA . ALA A 1 273 ? -13.579 5.833 27.722 1.00 76.06 273 ALA A CA 1
ATOM 2158 C C . ALA A 1 273 ? -13.717 5.620 29.234 1.00 76.06 273 ALA A C 1
ATOM 2160 O O . ALA A 1 273 ? -14.715 5.080 29.697 1.00 76.06 273 ALA A O 1
ATOM 2161 N N . GLU A 1 274 ? -12.722 6.065 30.006 1.00 72.19 274 GLU A N 1
ATOM 2162 C CA . GLU A 1 274 ? -12.704 5.895 31.472 1.00 72.19 274 GLU A CA 1
ATOM 2163 C C . GLU A 1 274 ? -13.188 7.135 32.236 1.00 72.19 274 GLU A C 1
ATOM 2165 O O . GLU A 1 274 ? -13.787 7.029 33.303 1.00 72.19 274 GLU A O 1
ATOM 2170 N N . SER A 1 275 ? -12.930 8.335 31.708 1.00 76.06 275 SER A N 1
ATOM 2171 C CA . SER A 1 275 ? -13.329 9.602 32.333 1.00 76.06 275 SER A CA 1
ATOM 2172 C C . SER A 1 275 ? -13.449 10.726 31.306 1.00 76.06 275 SER A C 1
ATOM 2174 O O . SER A 1 275 ? -12.896 10.650 30.208 1.00 76.06 275 SER A O 1
ATOM 2176 N N . LEU A 1 276 ? -14.124 11.820 31.666 1.00 77.19 276 LEU A N 1
ATOM 2177 C CA . LEU A 1 276 ? -14.241 12.987 30.782 1.00 77.19 276 LEU A CA 1
ATOM 2178 C C . LEU A 1 276 ? -12.893 13.666 30.492 1.00 77.19 276 LEU A C 1
ATOM 2180 O O . LEU A 1 276 ? -12.670 14.115 29.369 1.00 77.19 276 LEU A O 1
ATOM 2184 N N . ALA A 1 277 ? -11.977 13.702 31.464 1.00 77.81 277 ALA A N 1
ATOM 2185 C CA . ALA A 1 277 ? -10.625 14.232 31.264 1.00 77.81 277 ALA A CA 1
ATOM 2186 C C . ALA A 1 277 ? -9.861 13.421 30.203 1.00 77.81 277 ALA A C 1
ATOM 2188 O O . ALA A 1 277 ? -9.248 13.995 29.301 1.00 77.81 277 ALA A O 1
ATOM 2189 N N . TRP A 1 278 ? -9.999 12.091 30.243 1.00 80.69 278 TRP A N 1
ATOM 2190 C CA . TRP A 1 278 ? -9.446 11.198 29.228 1.00 80.69 278 TRP A CA 1
ATOM 2191 C C . TRP A 1 278 ? -10.032 11.481 27.839 1.00 80.69 278 TRP A C 1
ATOM 2193 O O . TRP A 1 278 ? -9.285 11.606 26.868 1.00 80.69 278 TRP A O 1
ATOM 2203 N N . VAL A 1 279 ? -11.356 11.658 27.733 1.00 83.94 279 VAL A N 1
ATOM 2204 C CA . VAL A 1 279 ? -12.016 11.956 26.446 1.00 83.94 279 VAL A CA 1
ATOM 2205 C C . VAL A 1 279 ? -11.473 13.257 25.850 1.00 83.94 279 VAL A C 1
ATOM 2207 O O . VAL A 1 279 ? -11.238 13.346 24.643 1.00 83.94 279 VAL A O 1
ATOM 2210 N N . GLN A 1 280 ? -11.239 14.268 26.688 1.00 85.75 280 GLN A N 1
ATOM 2211 C CA . GLN A 1 280 ? -10.645 15.533 26.260 1.00 85.75 280 GLN A CA 1
ATOM 2212 C C . GLN A 1 280 ? -9.191 15.358 25.795 1.00 85.75 280 GLN A C 1
ATOM 2214 O O . GLN A 1 280 ? -8.815 15.919 24.762 1.00 85.75 280 GLN A O 1
ATOM 2219 N N . GLY A 1 281 ? -8.388 14.564 26.512 1.00 86.50 281 GLY A N 1
ATOM 2220 C CA . GLY A 1 281 ? -7.025 14.202 26.113 1.00 86.50 281 GLY A CA 1
ATOM 2221 C C . GLY A 1 281 ? -6.984 13.488 24.759 1.00 86.50 281 GLY A C 1
ATOM 2222 O O . GLY A 1 281 ? -6.264 13.914 23.852 1.00 86.50 281 GLY A O 1
ATOM 2223 N N . ALA A 1 282 ? -7.833 12.474 24.575 1.00 87.56 282 ALA A N 1
ATOM 2224 C CA . ALA A 1 282 ? -7.991 11.747 23.317 1.00 87.56 282 ALA A CA 1
ATOM 2225 C C . ALA A 1 282 ? -8.450 12.666 22.169 1.00 87.56 282 ALA A C 1
ATOM 2227 O O . ALA A 1 282 ? -7.922 12.586 21.061 1.00 87.56 282 ALA A O 1
ATOM 2228 N N . ALA A 1 283 ? -9.368 13.602 22.427 1.00 90.69 283 ALA A N 1
ATOM 2229 C CA . ALA A 1 283 ? -9.821 14.565 21.424 1.00 90.69 283 ALA A CA 1
ATOM 2230 C C . ALA A 1 283 ? -8.709 15.531 20.976 1.00 90.69 283 ALA A C 1
ATOM 2232 O O . ALA A 1 283 ? -8.623 15.842 19.785 1.00 90.69 283 ALA A O 1
ATOM 2233 N N . LYS A 1 284 ? -7.852 15.992 21.899 1.00 92.31 284 LYS A N 1
ATOM 2234 C CA . LYS A 1 284 ? -6.665 16.801 21.567 1.00 92.31 284 LYS A CA 1
ATOM 2235 C C . LYS A 1 284 ? -5.679 15.997 20.722 1.00 92.31 284 LYS A C 1
ATOM 2237 O O . LYS A 1 284 ? -5.257 16.476 19.674 1.00 92.31 284 LYS A O 1
ATOM 2242 N N . LEU A 1 285 ? -5.387 14.760 21.129 1.00 93.38 285 LEU A N 1
ATOM 2243 C CA . LEU A 1 285 ? -4.501 13.869 20.381 1.00 93.38 285 LEU A CA 1
ATOM 2244 C C . LEU A 1 285 ? -5.036 13.589 18.971 1.00 93.38 285 LEU A C 1
ATOM 2246 O O . LEU A 1 285 ? -4.282 13.669 18.009 1.00 93.38 285 LEU A O 1
ATOM 2250 N N . LYS A 1 286 ? -6.344 13.352 18.822 1.00 93.88 286 LYS A N 1
ATOM 2251 C CA . LYS A 1 286 ? -6.991 13.147 17.519 1.00 93.88 286 LYS A CA 1
ATOM 2252 C C . LYS A 1 286 ? -6.791 14.326 16.566 1.00 93.88 286 LYS A C 1
ATOM 2254 O O . LYS A 1 286 ? -6.532 14.113 15.386 1.00 93.88 286 LYS A O 1
ATOM 2259 N N . ARG A 1 287 ? -6.906 15.565 17.062 1.00 94.94 287 ARG A N 1
ATOM 2260 C CA . ARG A 1 287 ? -6.689 16.773 16.243 1.00 94.94 287 ARG A CA 1
ATOM 2261 C C . ARG A 1 287 ? -5.275 16.839 15.669 1.00 94.94 287 ARG A C 1
ATOM 2263 O O . ARG A 1 287 ? -5.115 17.356 14.574 1.00 94.94 287 ARG A O 1
ATOM 2270 N N . LEU A 1 288 ? -4.287 16.301 16.384 1.00 95.62 288 LEU A N 1
ATOM 2271 C CA . LEU A 1 288 ? -2.906 16.195 15.909 1.00 95.62 288 LEU A CA 1
ATOM 2272 C C . LEU A 1 288 ? -2.694 14.953 15.030 1.00 95.62 288 LEU A C 1
AT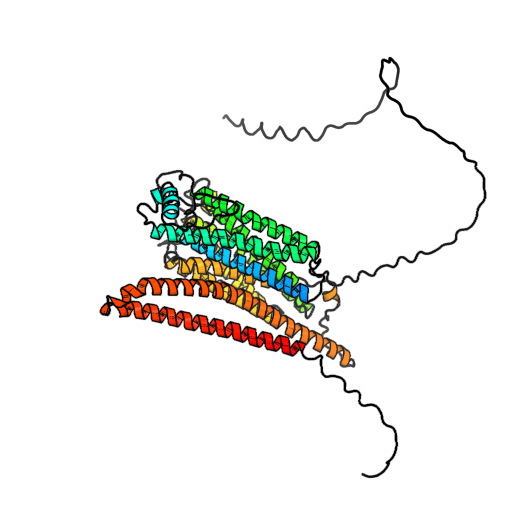OM 2274 O O . LEU A 1 288 ? -2.008 15.024 14.021 1.00 95.62 288 LEU A O 1
ATOM 2278 N N . ALA A 1 289 ? -3.310 13.821 15.371 1.00 96.44 289 ALA A N 1
ATOM 2279 C CA . ALA A 1 289 ? -3.123 12.563 14.652 1.00 96.44 289 ALA A CA 1
ATOM 2280 C C . ALA A 1 289 ? -3.687 12.596 13.221 1.00 96.44 289 ALA A C 1
ATOM 2282 O O . ALA A 1 289 ? -3.084 12.003 12.330 1.00 96.44 289 ALA A O 1
ATOM 2283 N N . ILE A 1 290 ? -4.804 13.294 12.972 1.00 96.62 290 ILE A N 1
ATOM 2284 C CA . ILE A 1 290 ? -5.411 13.397 11.631 1.00 96.62 290 ILE A CA 1
ATOM 2285 C C . ILE A 1 290 ? -4.449 14.010 10.597 1.00 96.62 290 ILE A C 1
ATOM 2287 O O . ILE A 1 290 ? -4.166 13.327 9.613 1.00 96.62 290 ILE A O 1
ATOM 2291 N N . PRO A 1 291 ? -3.915 15.238 10.776 1.00 98.00 291 PRO A N 1
ATOM 2292 C CA . PRO A 1 291 ? -2.998 15.820 9.796 1.00 98.00 291 PRO A CA 1
ATOM 2293 C C . PRO A 1 291 ? -1.717 14.992 9.641 1.00 98.00 291 PRO A C 1
ATOM 2295 O O . PRO A 1 291 ? -1.263 14.791 8.520 1.00 98.00 291 PRO A O 1
ATOM 2298 N N . VAL A 1 292 ? -1.192 14.410 10.726 1.00 98.50 292 VAL A N 1
ATOM 2299 C CA . VAL A 1 292 ? -0.042 13.488 10.652 1.00 98.50 292 VAL A CA 1
ATOM 2300 C C . VAL A 1 292 ? -0.371 12.256 9.800 1.00 98.50 292 VAL A C 1
ATOM 2302 O O . VAL A 1 292 ? 0.457 11.814 9.012 1.00 98.50 292 VAL A O 1
ATOM 2305 N N . SER A 1 293 ? -1.593 11.726 9.896 1.00 98.06 293 SER A N 1
ATOM 2306 C CA . SER A 1 293 ? -2.032 10.583 9.078 1.00 98.06 293 SER A CA 1
ATOM 2307 C C . SER A 1 293 ? -2.129 10.936 7.600 1.00 98.06 293 SER A C 1
ATOM 2309 O O . SER A 1 293 ? -1.810 10.103 6.758 1.00 98.06 293 SER A O 1
ATOM 2311 N N . LEU A 1 294 ? -2.556 12.163 7.284 1.00 97.88 294 LEU A N 1
ATOM 2312 C CA . LEU A 1 294 ? -2.578 12.659 5.908 1.00 97.88 294 LEU A CA 1
ATOM 2313 C C . LEU A 1 294 ? -1.160 12.769 5.349 1.00 97.88 294 LEU A C 1
ATOM 2315 O O . LEU A 1 294 ? -0.925 12.303 4.241 1.00 97.88 294 LEU A O 1
ATOM 2319 N N . ILE A 1 295 ? -0.212 13.299 6.129 1.00 98.56 295 ILE A N 1
ATOM 2320 C CA . ILE A 1 295 ? 1.203 13.356 5.738 1.00 98.56 295 ILE A CA 1
ATOM 2321 C C . ILE A 1 295 ? 1.747 11.941 5.491 1.00 98.56 295 ILE A C 1
ATOM 2323 O O . ILE A 1 295 ? 2.300 11.695 4.427 1.00 98.56 295 ILE A O 1
ATOM 2327 N N . VAL A 1 296 ? 1.515 10.987 6.404 1.00 98.62 296 VAL A N 1
ATOM 2328 C CA . VAL A 1 296 ? 1.905 9.572 6.218 1.00 98.62 296 VAL A CA 1
ATOM 2329 C C . VAL A 1 296 ? 1.319 8.993 4.925 1.00 98.62 296 VAL A C 1
ATOM 2331 O O . VAL A 1 296 ? 2.034 8.343 4.165 1.00 98.62 296 VAL A O 1
ATOM 2334 N N . GLY A 1 297 ? 0.035 9.244 4.656 1.00 98.06 297 GLY A N 1
ATOM 2335 C CA . GLY A 1 297 ? -0.629 8.793 3.433 1.00 98.06 297 GLY A CA 1
ATOM 2336 C C . GLY A 1 297 ? -0.020 9.403 2.169 1.00 98.06 297 GLY A C 1
ATOM 2337 O O . GLY A 1 297 ? 0.269 8.675 1.225 1.00 98.06 297 GLY A O 1
ATOM 2338 N N . ILE A 1 298 ? 0.231 10.715 2.164 1.00 98.38 298 ILE A N 1
ATOM 2339 C CA . ILE A 1 298 ? 0.855 11.427 1.038 1.00 98.38 298 ILE A CA 1
ATOM 2340 C C . ILE A 1 298 ? 2.270 10.897 0.781 1.00 98.38 298 ILE A C 1
ATOM 2342 O O . ILE A 1 298 ? 2.609 10.613 -0.365 1.00 98.38 298 ILE A O 1
ATOM 2346 N N . THR A 1 299 ? 3.073 10.694 1.827 1.00 98.69 299 THR A N 1
ATOM 2347 C CA . THR A 1 299 ? 4.422 10.115 1.721 1.00 98.69 299 THR A CA 1
ATOM 2348 C C . THR A 1 299 ? 4.391 8.698 1.155 1.00 98.69 299 THR A C 1
ATOM 2350 O O . THR A 1 299 ? 5.216 8.342 0.317 1.00 98.69 299 THR A O 1
ATOM 2353 N N . ALA A 1 300 ? 3.428 7.874 1.572 1.00 97.81 300 ALA A N 1
ATOM 2354 C CA . ALA A 1 300 ? 3.297 6.527 1.029 1.00 97.81 300 ALA A CA 1
ATOM 2355 C C . ALA A 1 300 ? 2.896 6.539 -0.458 1.00 97.81 300 ALA A C 1
ATOM 2357 O O . ALA A 1 300 ? 3.441 5.769 -1.247 1.00 97.81 300 ALA A O 1
ATOM 2358 N N . VAL A 1 301 ? 1.995 7.444 -0.858 1.00 97.25 301 VAL A N 1
ATOM 2359 C CA . VAL A 1 301 ? 1.587 7.613 -2.263 1.00 97.25 301 VAL A CA 1
ATOM 2360 C C . VAL A 1 301 ? 2.724 8.174 -3.119 1.00 97.25 301 VAL A C 1
ATOM 2362 O O . VAL A 1 301 ? 2.905 7.712 -4.245 1.00 97.25 301 VAL A O 1
ATOM 2365 N N . SER A 1 302 ? 3.536 9.107 -2.608 1.00 98.31 302 SER A N 1
ATOM 2366 C CA . SER A 1 302 ? 4.690 9.625 -3.358 1.00 98.31 302 SER A CA 1
ATOM 2367 C C . SER A 1 302 ? 5.715 8.529 -3.678 1.00 98.31 302 SER A C 1
ATOM 2369 O O . SER A 1 302 ? 6.326 8.557 -4.744 1.00 98.31 302 SER A O 1
ATOM 2371 N N . GLY A 1 303 ? 5.809 7.489 -2.841 1.00 97.44 303 GLY A N 1
ATOM 2372 C CA . GLY A 1 303 ? 6.596 6.285 -3.126 1.00 97.44 303 GLY A CA 1
ATOM 2373 C C . GLY A 1 303 ? 6.187 5.560 -4.419 1.00 97.44 303 GLY A C 1
ATOM 2374 O O . GLY A 1 303 ? 7.044 4.995 -5.098 1.00 97.44 303 GLY A O 1
ATOM 2375 N N . ALA A 1 304 ? 4.914 5.631 -4.830 1.00 96.44 304 ALA A N 1
ATOM 2376 C CA . ALA A 1 304 ? 4.467 5.071 -6.109 1.00 96.44 304 ALA A CA 1
ATOM 2377 C C . ALA A 1 304 ? 5.058 5.820 -7.310 1.00 96.44 304 ALA A C 1
ATOM 2379 O O . ALA A 1 304 ? 5.383 5.197 -8.318 1.00 96.44 304 ALA A O 1
ATOM 2380 N N . PHE A 1 305 ? 5.238 7.138 -7.197 1.00 97.44 305 PHE A N 1
ATOM 2381 C CA . PHE A 1 305 ? 5.908 7.934 -8.225 1.00 97.44 305 PHE A CA 1
ATOM 2382 C C . PHE A 1 305 ? 7.413 7.662 -8.240 1.00 97.44 305 PHE A C 1
ATOM 2384 O O . PHE A 1 305 ? 7.991 7.560 -9.321 1.00 97.44 305 PHE A O 1
ATOM 2391 N N . VAL A 1 306 ? 8.042 7.455 -7.076 1.00 97.56 306 VAL A N 1
ATOM 2392 C CA . VAL A 1 306 ? 9.453 7.032 -7.003 1.00 97.56 306 VAL A CA 1
ATOM 2393 C C . VAL A 1 306 ? 9.650 5.694 -7.714 1.00 97.56 306 VAL A C 1
ATOM 2395 O O . VAL A 1 306 ? 10.532 5.574 -8.562 1.00 97.56 306 VAL A O 1
ATOM 2398 N N . ALA A 1 307 ? 8.806 4.704 -7.418 1.00 95.31 307 ALA A N 1
ATOM 2399 C CA . ALA A 1 307 ? 8.854 3.405 -8.081 1.00 95.31 307 ALA A CA 1
ATOM 2400 C C . ALA A 1 307 ? 8.497 3.511 -9.572 1.00 95.31 307 ALA A C 1
ATOM 2402 O O . ALA A 1 307 ? 9.162 2.910 -10.405 1.00 95.31 307 ALA A O 1
ATOM 2403 N N . GLY A 1 308 ? 7.478 4.289 -9.942 1.00 93.06 308 GLY A N 1
ATOM 2404 C CA . GLY A 1 308 ? 7.036 4.452 -11.331 1.00 93.06 308 GLY A CA 1
ATOM 2405 C C . GLY A 1 308 ? 8.085 5.089 -12.240 1.00 93.06 308 GLY A C 1
ATOM 2406 O O . GLY A 1 308 ? 8.207 4.687 -13.392 1.00 93.06 308 GLY A O 1
ATOM 2407 N N . ASN A 1 309 ? 8.871 6.027 -11.712 1.00 93.81 309 ASN A N 1
ATOM 2408 C CA . ASN A 1 309 ? 9.939 6.699 -12.455 1.00 93.81 309 ASN A CA 1
ATOM 2409 C C . ASN A 1 309 ? 11.314 6.024 -12.309 1.00 93.81 309 ASN A C 1
ATOM 2411 O O . ASN A 1 309 ? 12.285 6.536 -12.860 1.00 93.81 309 ASN A O 1
ATOM 2415 N N . ASP A 1 310 ? 11.411 4.917 -11.562 1.00 93.62 310 ASP A N 1
ATOM 2416 C CA . ASP A 1 310 ? 12.675 4.292 -11.136 1.00 93.62 310 ASP A CA 1
ATOM 2417 C C . ASP A 1 310 ? 13.621 5.266 -10.396 1.00 93.62 310 ASP A C 1
ATOM 2419 O O . ASP A 1 310 ? 14.834 5.072 -10.317 1.00 93.62 310 ASP A O 1
ATOM 2423 N N . ALA A 1 311 ? 13.049 6.295 -9.764 1.00 95.81 311 ALA A N 1
ATOM 2424 C CA . ALA A 1 311 ? 13.783 7.387 -9.133 1.00 95.81 311 ALA A CA 1
ATOM 2425 C C . ALA A 1 311 ? 14.593 6.967 -7.901 1.00 95.81 311 ALA A C 1
ATOM 2427 O O . ALA A 1 311 ? 15.492 7.683 -7.474 1.00 95.81 311 ALA A O 1
ATOM 2428 N N . GLY A 1 312 ? 14.340 5.778 -7.347 1.00 95.31 312 GLY A N 1
ATOM 2429 C CA . GLY A 1 312 ? 15.164 5.210 -6.278 1.00 95.31 312 GLY A CA 1
ATOM 2430 C C . GLY A 1 312 ? 16.619 4.928 -6.689 1.00 95.31 312 GLY A C 1
ATOM 2431 O O . GLY A 1 312 ? 17.461 4.754 -5.811 1.00 95.31 312 GLY A O 1
ATOM 2432 N N . ARG A 1 313 ? 16.927 4.904 -7.994 1.00 94.56 313 ARG A N 1
ATOM 2433 C CA . ARG A 1 313 ? 18.270 4.648 -8.549 1.00 94.56 313 ARG A CA 1
ATOM 2434 C C . ARG A 1 313 ? 18.971 5.892 -9.108 1.00 94.56 313 ARG A C 1
ATOM 2436 O O . ARG A 1 313 ? 20.018 5.758 -9.721 1.00 94.56 313 ARG A O 1
ATOM 2443 N N . ALA A 1 314 ? 18.387 7.082 -8.946 1.00 94.12 314 ALA A N 1
ATOM 2444 C CA . ALA A 1 314 ? 18.945 8.304 -9.530 1.00 94.12 314 ALA A CA 1
ATOM 2445 C C . ALA A 1 314 ? 20.120 8.858 -8.715 1.00 94.12 314 ALA A C 1
ATOM 2447 O O . ALA A 1 314 ? 21.223 9.000 -9.230 1.00 94.12 314 ALA A O 1
ATOM 2448 N N . TYR A 1 315 ? 19.897 9.137 -7.429 1.00 96.44 315 TYR A N 1
ATOM 2449 C CA . TYR A 1 315 ? 20.950 9.565 -6.507 1.00 96.44 315 TYR A CA 1
ATOM 2450 C C . TYR A 1 315 ? 20.998 8.615 -5.319 1.00 96.44 315 TYR A C 1
ATOM 2452 O O . TYR A 1 315 ? 20.084 8.629 -4.501 1.00 96.44 315 TYR A O 1
ATOM 2460 N N . ASN A 1 316 ? 22.048 7.807 -5.189 1.00 97.12 316 ASN A N 1
ATOM 2461 C CA . ASN A 1 316 ? 22.158 6.768 -4.153 1.00 97.12 316 ASN A CA 1
ATOM 2462 C C . ASN A 1 316 ? 23.042 7.177 -2.960 1.00 97.12 316 ASN A C 1
ATOM 2464 O O . ASN A 1 316 ? 23.596 6.336 -2.263 1.00 97.12 316 ASN A O 1
ATOM 2468 N N . THR A 1 317 ? 23.131 8.481 -2.691 1.00 96.75 317 THR A N 1
ATOM 2469 C CA . THR A 1 317 ? 23.747 9.072 -1.492 1.00 96.75 317 THR A CA 1
ATOM 2470 C C . THR A 1 317 ? 22.680 9.653 -0.557 1.00 96.75 317 THR A C 1
ATOM 2472 O O . THR A 1 317 ? 21.566 9.980 -0.988 1.00 96.75 317 THR A O 1
ATOM 2475 N N . PHE A 1 318 ? 23.019 9.820 0.724 1.00 95.25 318 PHE A N 1
ATOM 2476 C CA . PHE A 1 318 ? 22.172 10.460 1.735 1.00 95.25 318 PHE A CA 1
ATOM 2477 C C . PHE A 1 318 ? 23.047 11.175 2.787 1.00 95.25 318 PHE A C 1
ATOM 2479 O O . PHE A 1 318 ? 24.078 10.620 3.160 1.00 95.25 318 PHE A O 1
ATOM 2486 N N . PRO A 1 319 ? 22.680 12.372 3.294 1.00 94.69 319 PRO A N 1
ATOM 2487 C CA . PRO A 1 319 ? 21.442 13.117 3.028 1.00 94.69 319 PRO A CA 1
ATOM 2488 C C . PRO A 1 319 ? 21.442 13.889 1.700 1.00 94.69 319 PRO A C 1
ATOM 2490 O O . PRO A 1 319 ? 20.373 14.140 1.145 1.00 94.69 319 PRO A O 1
ATOM 2493 N N . LYS A 1 320 ? 22.626 14.201 1.160 1.00 96.44 320 LYS A N 1
ATOM 2494 C CA . LYS A 1 320 ? 22.800 14.861 -0.140 1.00 96.44 320 LYS A CA 1
ATOM 2495 C C . LYS A 1 320 ? 22.404 13.960 -1.316 1.00 96.44 320 LYS A C 1
ATOM 2497 O O . LYS A 1 320 ? 22.360 12.735 -1.181 1.00 96.44 320 LYS A O 1
ATOM 2502 N N . MET A 1 321 ? 22.131 14.565 -2.467 1.00 97.44 321 MET A N 1
ATOM 2503 C CA . MET A 1 321 ? 21.864 13.915 -3.752 1.00 97.44 321 MET A CA 1
ATOM 2504 C C . MET A 1 321 ? 23.084 14.104 -4.665 1.00 97.44 321 MET A C 1
ATOM 2506 O O . MET A 1 321 ? 23.196 15.105 -5.364 1.00 97.44 321 MET A O 1
ATOM 2510 N N . GLY A 1 322 ? 24.027 13.158 -4.614 1.00 94.38 322 GLY A N 1
ATOM 2511 C CA . GLY A 1 322 ? 25.396 13.363 -5.086 1.00 94.38 322 GLY A CA 1
ATOM 2512 C C . GLY A 1 322 ? 26.137 14.330 -4.161 1.00 94.38 322 GLY A C 1
ATOM 2513 O O . GLY A 1 322 ? 26.007 14.254 -2.936 1.00 94.38 322 GLY A O 1
ATOM 2514 N N . ASP A 1 323 ? 26.852 15.286 -4.745 1.00 94.44 323 ASP A N 1
ATOM 2515 C CA . ASP A 1 323 ? 27.601 16.304 -3.996 1.00 94.44 323 ASP A CA 1
ATOM 2516 C C . ASP A 1 323 ? 26.744 17.513 -3.568 1.00 94.44 323 ASP A C 1
ATOM 2518 O O . ASP A 1 323 ? 27.162 18.328 -2.731 1.00 94.44 323 ASP A O 1
ATOM 2522 N N . VAL A 1 324 ? 25.510 17.594 -4.079 1.00 96.06 324 VAL A N 1
ATOM 2523 C CA . VAL A 1 324 ? 24.578 18.718 -3.902 1.00 96.06 324 VAL A CA 1
ATOM 2524 C C . VAL A 1 324 ? 23.364 18.346 -3.046 1.00 96.06 324 VAL A C 1
ATOM 2526 O O . VAL A 1 324 ? 23.028 17.180 -2.863 1.00 96.06 324 VAL A O 1
ATOM 2529 N N . TRP A 1 325 ? 22.683 19.346 -2.485 1.00 95.00 325 TRP A N 1
ATOM 2530 C CA . TRP A 1 325 ? 21.442 19.134 -1.722 1.00 95.00 325 TRP A CA 1
ATOM 2531 C C . TRP A 1 325 ? 20.203 19.064 -2.611 1.00 95.00 325 TRP A C 1
ATOM 2533 O O . TRP A 1 325 ? 19.291 18.287 -2.340 1.00 95.00 325 TRP A O 1
ATOM 2543 N N . VAL A 1 326 ? 20.185 19.881 -3.661 1.00 96.88 326 VAL A N 1
ATOM 2544 C CA . VAL A 1 326 ? 19.100 19.988 -4.633 1.00 96.88 326 VAL A CA 1
ATOM 2545 C C . VAL A 1 326 ? 19.746 19.920 -6.016 1.00 96.88 326 VAL A C 1
ATOM 2547 O O . VAL A 1 326 ? 20.581 20.775 -6.303 1.00 96.88 326 VAL A O 1
ATOM 2550 N N . PRO A 1 327 ? 19.429 18.910 -6.841 1.00 95.19 327 PRO A N 1
ATOM 2551 C CA . PRO A 1 327 ? 19.942 18.833 -8.207 1.00 95.19 327 PRO A CA 1
ATOM 2552 C C . PRO A 1 327 ? 19.432 19.976 -9.093 1.00 95.19 327 PRO A C 1
ATOM 2554 O O . PRO A 1 327 ? 18.282 20.390 -8.963 1.00 95.19 327 PRO A O 1
ATOM 2557 N N . ASP A 1 328 ? 20.239 20.433 -10.050 1.00 93.25 328 ASP A N 1
ATOM 2558 C CA . ASP A 1 328 ? 19.872 21.563 -10.922 1.00 93.25 328 ASP A CA 1
ATOM 2559 C C . ASP A 1 328 ? 18.762 21.216 -11.931 1.00 93.25 328 ASP A C 1
ATOM 2561 O O . ASP A 1 328 ? 18.024 22.084 -12.400 1.00 93.25 328 ASP A O 1
ATOM 2565 N N . ASN A 1 329 ? 18.589 19.930 -12.242 1.00 92.50 329 ASN A N 1
ATOM 2566 C CA . ASN A 1 329 ? 17.653 19.458 -13.259 1.00 92.50 329 ASN A CA 1
ATOM 2567 C C . ASN A 1 329 ? 16.201 19.291 -12.764 1.00 92.50 329 ASN A C 1
ATOM 2569 O O . ASN A 1 329 ? 15.353 18.809 -13.511 1.00 92.50 329 ASN A O 1
ATOM 2573 N N . ILE A 1 330 ? 15.862 19.704 -11.535 1.00 95.50 330 ILE A N 1
ATOM 2574 C CA . ILE A 1 330 ? 14.522 19.490 -10.948 1.00 95.50 330 ILE A CA 1
ATOM 2575 C C . ILE A 1 330 ? 13.375 20.255 -11.641 1.00 95.50 330 ILE A C 1
ATOM 2577 O O . ILE A 1 330 ? 12.213 19.948 -11.394 1.00 95.50 330 ILE A O 1
ATOM 2581 N N . PHE A 1 331 ? 13.661 21.234 -12.508 1.00 95.50 331 PHE A N 1
ATOM 2582 C CA . PHE A 1 331 ? 12.650 22.015 -13.249 1.00 95.50 331 PHE A CA 1
ATOM 2583 C C . PHE A 1 331 ? 12.794 21.931 -14.777 1.00 95.50 331 PHE A C 1
ATOM 2585 O O . PHE A 1 331 ? 12.294 22.799 -15.507 1.00 95.50 331 PHE A O 1
ATOM 2592 N N . GLU A 1 332 ? 13.463 20.883 -15.256 1.00 94.12 332 GLU A N 1
ATOM 2593 C CA . GLU A 1 332 ? 13.784 20.675 -16.669 1.00 94.12 332 GLU A CA 1
ATOM 2594 C C . GLU A 1 332 ? 12.535 20.428 -17.533 1.00 94.12 332 GLU A C 1
ATOM 2596 O O . GLU A 1 332 ? 12.401 20.990 -18.621 1.00 94.12 332 GLU A O 1
ATOM 2601 N N . LEU A 1 333 ? 11.557 19.661 -17.035 1.00 92.25 333 LEU A N 1
ATOM 2602 C CA . LEU A 1 333 ? 10.353 19.335 -17.801 1.00 92.25 333 LEU A CA 1
ATOM 2603 C C . LEU A 1 333 ? 9.391 20.529 -17.887 1.00 92.25 333 LEU A C 1
ATOM 2605 O O . LEU A 1 333 ? 9.173 21.260 -16.914 1.00 92.25 333 LEU A O 1
ATOM 2609 N N . LYS A 1 334 ? 8.744 20.688 -19.050 1.00 93.00 334 LYS A N 1
ATOM 2610 C CA . LYS A 1 334 ? 7.648 21.644 -19.272 1.00 93.00 334 LYS A CA 1
ATOM 2611 C C . LYS A 1 334 ? 6.320 20.917 -19.557 1.00 93.00 334 LYS A C 1
ATOM 2613 O O . LYS A 1 334 ? 6.322 19.910 -20.272 1.00 93.00 334 LYS A O 1
ATOM 2618 N N . PRO A 1 335 ? 5.179 21.424 -19.047 1.00 94.19 335 PRO A N 1
ATOM 2619 C CA . PRO A 1 335 ? 5.049 22.478 -18.029 1.00 94.19 335 PRO A CA 1
ATOM 2620 C C . PRO A 1 335 ? 5.672 22.079 -16.680 1.00 94.19 335 PRO A C 1
ATOM 2622 O O . PRO A 1 335 ? 5.805 20.896 -16.382 1.00 94.19 335 PRO A O 1
ATOM 2625 N N . THR A 1 336 ? 6.032 23.070 -15.855 1.00 92.81 336 THR A N 1
ATOM 2626 C CA . THR A 1 336 ? 6.819 22.873 -14.617 1.00 92.81 336 THR A CA 1
ATOM 2627 C C . THR A 1 336 ? 6.192 21.884 -13.637 1.00 92.81 336 THR A C 1
ATOM 2629 O O . THR A 1 336 ? 6.922 21.155 -12.971 1.00 92.81 336 THR A O 1
ATOM 2632 N N . ILE A 1 337 ? 4.858 21.793 -13.603 1.00 94.00 337 ILE A N 1
ATOM 2633 C CA . ILE A 1 337 ? 4.114 20.853 -12.755 1.00 94.00 337 ILE A CA 1
ATOM 2634 C C . ILE A 1 337 ? 4.466 19.381 -13.017 1.00 94.00 337 ILE A C 1
ATOM 2636 O O . ILE A 1 337 ? 4.391 18.567 -12.100 1.00 94.00 337 ILE A O 1
ATOM 2640 N N . ARG A 1 338 ? 4.893 19.033 -14.240 1.00 93.31 338 ARG A N 1
ATOM 2641 C CA . ARG A 1 338 ? 5.291 17.660 -14.583 1.00 93.31 338 ARG A CA 1
ATOM 2642 C C . ARG A 1 338 ? 6.487 17.194 -13.769 1.00 93.31 338 ARG A C 1
ATOM 2644 O O . ARG A 1 338 ? 6.574 16.012 -13.462 1.00 93.31 338 ARG A O 1
ATOM 2651 N N . ASN A 1 339 ? 7.370 18.104 -13.356 1.00 95.62 339 ASN A N 1
ATOM 2652 C CA . ASN A 1 339 ? 8.547 17.710 -12.592 1.00 95.62 339 ASN A CA 1
ATOM 2653 C C . ASN A 1 339 ? 8.189 17.064 -11.249 1.00 95.62 339 ASN A C 1
ATOM 2655 O O . ASN A 1 339 ? 8.849 16.110 -10.865 1.00 95.62 339 ASN A O 1
ATOM 2659 N N . LEU A 1 340 ? 7.099 17.484 -10.599 1.00 94.88 340 LEU A N 1
ATOM 2660 C CA . LEU A 1 340 ? 6.660 16.892 -9.326 1.00 94.88 340 LEU A CA 1
ATOM 2661 C C . LEU A 1 340 ? 6.296 15.400 -9.433 1.00 94.88 340 LEU A C 1
ATOM 2663 O O . LEU A 1 340 ? 6.226 14.704 -8.424 1.00 94.88 340 LEU A O 1
ATOM 2667 N N . PHE A 1 341 ? 6.016 14.904 -10.642 1.00 95.44 341 PHE A N 1
ATOM 2668 C CA . PHE A 1 341 ? 5.478 13.556 -10.852 1.00 95.44 341 PHE A CA 1
ATOM 2669 C C . PHE A 1 341 ? 6.280 12.707 -11.843 1.00 95.44 341 PHE A C 1
ATOM 2671 O O . PHE A 1 341 ? 6.186 11.482 -11.793 1.00 95.44 341 PHE A O 1
ATOM 2678 N N . GLU A 1 342 ? 7.041 13.331 -12.740 1.00 93.50 342 GLU A N 1
ATOM 2679 C CA . GLU A 1 342 ? 7.734 12.669 -13.853 1.00 93.50 342 GLU A CA 1
ATOM 2680 C C . GLU A 1 342 ? 9.249 12.912 -13.851 1.00 93.50 342 GLU A C 1
ATOM 2682 O O . GLU A 1 34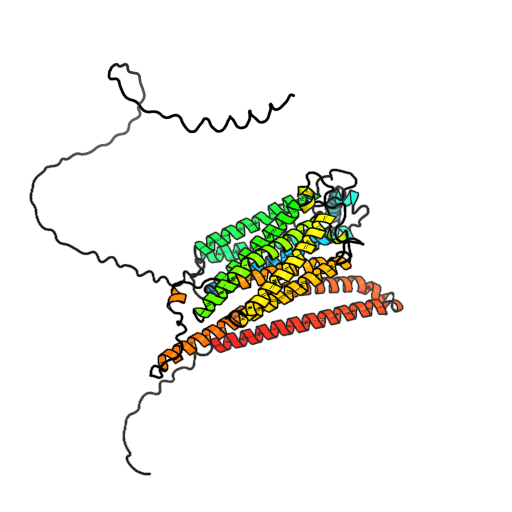2 ? 9.994 12.110 -14.407 1.00 93.50 342 GLU A O 1
ATOM 2687 N N . ASN A 1 343 ? 9.731 14.006 -13.248 1.00 95.44 343 ASN A N 1
ATOM 2688 C CA . ASN A 1 343 ? 11.167 14.275 -13.202 1.00 95.44 343 ASN A CA 1
ATOM 2689 C C . ASN A 1 343 ? 11.806 13.425 -12.107 1.00 95.44 343 ASN A C 1
ATOM 2691 O O . ASN A 1 343 ? 11.493 13.574 -10.927 1.00 95.44 343 ASN A O 1
ATOM 2695 N N . THR A 1 344 ? 12.718 12.546 -12.506 1.00 95.25 344 THR A N 1
ATOM 2696 C CA . THR A 1 344 ? 13.347 11.564 -11.625 1.00 95.25 344 THR A CA 1
ATOM 2697 C C . THR A 1 344 ? 14.016 12.207 -10.404 1.00 95.25 344 THR A C 1
ATOM 2699 O O . THR A 1 344 ? 13.794 11.751 -9.281 1.00 95.25 344 THR A O 1
ATOM 2702 N N . SER A 1 345 ? 14.777 13.289 -10.592 1.00 96.56 345 SER A N 1
ATOM 2703 C CA . SER A 1 345 ? 15.456 14.004 -9.504 1.00 96.56 345 SER A CA 1
ATOM 2704 C C . SER A 1 345 ? 14.459 14.652 -8.547 1.00 96.56 345 SER A C 1
ATOM 2706 O O . SER A 1 345 ? 14.571 14.493 -7.331 1.00 96.56 345 SER A O 1
ATOM 2708 N N . MET A 1 346 ? 13.460 15.353 -9.091 1.00 97.25 346 MET A N 1
ATOM 2709 C CA . MET A 1 346 ? 12.462 16.067 -8.292 1.00 97.25 346 MET A CA 1
ATOM 2710 C C . MET A 1 346 ? 11.578 15.100 -7.499 1.00 97.25 346 MET A C 1
ATOM 2712 O O . MET A 1 346 ? 11.411 15.268 -6.296 1.00 97.25 346 MET A O 1
ATOM 2716 N N . VAL A 1 347 ? 11.097 14.024 -8.127 1.00 97.75 347 VAL A N 1
ATOM 2717 C CA . VAL A 1 347 ? 10.294 12.982 -7.464 1.00 97.75 347 VAL A CA 1
ATOM 2718 C C . VAL A 1 347 ? 11.069 12.331 -6.314 1.00 97.75 347 VAL A C 1
ATOM 2720 O O . VAL A 1 347 ? 10.504 12.071 -5.247 1.00 97.75 347 VAL A O 1
ATOM 2723 N N . GLN A 1 348 ? 12.368 12.069 -6.503 1.00 97.88 348 GLN A N 1
ATOM 2724 C CA . GLN A 1 348 ? 13.202 11.514 -5.440 1.00 97.88 348 GLN A CA 1
ATOM 2725 C C . GLN A 1 348 ? 13.392 12.513 -4.288 1.00 97.88 348 GLN A C 1
ATOM 2727 O O . GLN A 1 348 ? 13.282 12.124 -3.122 1.00 97.88 348 GLN A O 1
ATOM 2732 N N . LEU A 1 349 ? 13.653 13.787 -4.600 1.00 97.75 349 LEU A N 1
ATOM 2733 C CA . LEU A 1 349 ? 13.801 14.862 -3.617 1.00 97.75 349 LEU A CA 1
ATOM 2734 C C . LEU A 1 349 ? 12.513 15.066 -2.806 1.00 97.75 349 LEU A C 1
ATOM 2736 O O . LEU A 1 349 ? 12.558 15.052 -1.574 1.00 97.75 349 LEU A O 1
ATOM 2740 N N . ASP A 1 350 ? 11.367 15.172 -3.478 1.00 97.50 350 ASP A N 1
ATOM 2741 C CA . ASP A 1 350 ? 10.052 15.333 -2.855 1.00 97.50 350 ASP A CA 1
ATOM 2742 C C . ASP A 1 350 ? 9.766 14.201 -1.870 1.00 97.50 350 ASP A C 1
ATOM 2744 O O . ASP A 1 350 ? 9.345 14.441 -0.735 1.00 97.50 350 ASP A O 1
ATOM 2748 N N . HIS A 1 351 ? 10.052 12.955 -2.255 1.00 98.19 351 HIS A N 1
ATOM 2749 C CA . HIS A 1 351 ? 9.860 11.814 -1.367 1.00 98.19 351 HIS A CA 1
ATOM 2750 C C . HIS A 1 351 ? 10.783 11.863 -0.135 1.00 98.19 351 HIS A C 1
ATOM 2752 O O . HIS A 1 351 ? 10.326 11.577 0.974 1.00 98.19 351 HIS A O 1
ATOM 2758 N N . ARG A 1 352 ? 12.051 12.284 -0.284 1.00 97.75 352 ARG A N 1
ATOM 2759 C CA . ARG A 1 352 ? 12.986 12.476 0.849 1.00 97.75 352 ARG A CA 1
ATOM 2760 C C . ARG A 1 352 ? 12.493 13.555 1.819 1.00 97.75 352 ARG A C 1
ATOM 2762 O O . ARG A 1 352 ? 12.545 13.358 3.039 1.00 97.75 352 ARG A O 1
ATOM 2769 N N . ILE A 1 353 ? 11.992 14.673 1.291 1.00 98.12 353 ILE A N 1
ATOM 2770 C CA . ILE A 1 353 ? 11.424 15.766 2.091 1.00 98.12 353 ILE A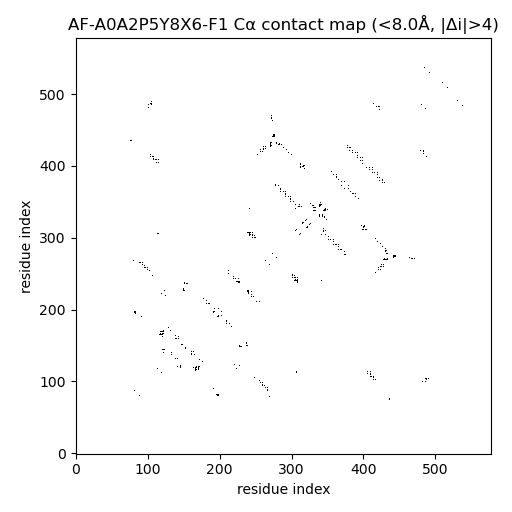 CA 1
ATOM 2771 C C . ILE A 1 353 ? 10.185 15.265 2.834 1.00 98.12 353 ILE A C 1
ATOM 2773 O O . ILE A 1 353 ? 10.123 15.373 4.058 1.00 98.12 353 ILE A O 1
ATOM 2777 N N . LEU A 1 354 ? 9.246 14.627 2.130 1.00 98.50 354 LEU A N 1
ATOM 2778 C CA . LEU A 1 354 ? 8.030 14.058 2.714 1.00 98.50 354 LEU A CA 1
ATOM 2779 C C . LEU A 1 354 ? 8.331 13.021 3.807 1.00 98.50 354 LEU A C 1
ATOM 2781 O O . LEU A 1 354 ? 7.706 13.053 4.871 1.00 98.50 354 LEU A O 1
ATOM 2785 N N . ALA A 1 355 ? 9.316 12.141 3.603 1.00 98.19 355 ALA A N 1
ATOM 2786 C CA . ALA A 1 355 ? 9.755 11.172 4.607 1.00 98.19 355 ALA A CA 1
ATOM 2787 C C . ALA A 1 355 ? 10.302 11.860 5.870 1.00 98.19 355 ALA A C 1
ATOM 2789 O O . ALA A 1 355 ? 9.919 11.507 6.990 1.00 98.19 355 ALA A O 1
ATOM 2790 N N . THR A 1 356 ? 11.123 12.898 5.700 1.00 97.44 356 THR A N 1
ATOM 2791 C CA . THR A 1 356 ? 11.683 13.680 6.814 1.00 97.44 356 THR A CA 1
ATOM 2792 C C . THR A 1 356 ? 10.587 14.442 7.565 1.00 97.44 356 THR A C 1
ATOM 2794 O O . THR A 1 356 ? 10.503 14.369 8.793 1.00 97.44 356 THR A O 1
ATOM 2797 N N . THR A 1 357 ? 9.676 15.103 6.844 1.00 98.44 357 THR A N 1
ATOM 2798 C CA . THR A 1 357 ? 8.501 15.772 7.419 1.00 98.44 357 THR A CA 1
ATOM 2799 C C . THR A 1 357 ? 7.612 14.787 8.174 1.00 98.44 357 THR A C 1
ATOM 2801 O O . THR A 1 357 ? 7.124 15.112 9.257 1.00 98.44 357 THR A O 1
ATOM 2804 N N . THR A 1 358 ? 7.426 13.573 7.649 1.00 98.62 358 THR A N 1
ATOM 2805 C CA . THR A 1 358 ? 6.654 12.506 8.304 1.00 98.62 358 THR A CA 1
ATOM 2806 C C . THR A 1 358 ? 7.278 12.119 9.639 1.00 98.62 358 THR A C 1
ATOM 2808 O O . THR A 1 358 ? 6.578 12.101 10.654 1.00 98.62 358 THR A O 1
ATOM 2811 N N . LEU A 1 359 ? 8.591 11.865 9.663 1.00 98.31 359 LEU A N 1
ATOM 2812 C CA . LEU A 1 359 ? 9.308 11.511 10.887 1.00 98.31 359 LEU A CA 1
ATOM 2813 C C . LEU A 1 359 ? 9.200 12.627 11.931 1.00 98.31 359 LEU A C 1
ATOM 2815 O O . LEU A 1 359 ? 8.776 12.364 13.054 1.00 98.31 359 LEU A O 1
ATOM 2819 N N . ILE A 1 360 ? 9.484 13.878 11.553 1.00 98.56 360 ILE A N 1
ATOM 2820 C CA . ILE A 1 360 ? 9.381 15.041 12.451 1.00 98.56 360 ILE A CA 1
ATOM 2821 C C . ILE A 1 360 ? 7.953 15.202 12.990 1.00 98.56 360 ILE A C 1
ATOM 2823 O O . ILE A 1 360 ? 7.758 15.428 14.185 1.00 98.56 360 ILE A O 1
ATOM 2827 N N . SER A 1 361 ? 6.943 15.038 12.135 1.00 98.50 361 SER A N 1
ATOM 2828 C CA . SER A 1 361 ? 5.534 15.149 12.524 1.00 98.50 361 SER A CA 1
ATOM 2829 C C . SER A 1 361 ? 5.132 14.073 13.538 1.00 98.50 361 SER A C 1
ATOM 2831 O O . SER A 1 361 ? 4.435 14.364 14.513 1.00 98.50 361 SER A O 1
ATOM 2833 N N . ILE A 1 362 ? 5.608 12.836 13.361 1.00 98.38 362 ILE A N 1
ATOM 2834 C CA . ILE A 1 362 ? 5.369 11.732 14.300 1.00 98.38 362 ILE A CA 1
ATOM 2835 C C . ILE A 1 362 ? 6.160 11.927 15.601 1.00 98.38 362 ILE A C 1
ATOM 2837 O O . ILE A 1 362 ? 5.612 11.682 16.677 1.00 98.38 362 ILE A O 1
ATOM 2841 N N . CYS A 1 363 ? 7.395 12.435 15.541 1.00 98.06 363 CYS A N 1
ATOM 2842 C CA . CYS A 1 363 ? 8.157 12.844 16.724 1.00 98.06 363 CYS A CA 1
ATOM 2843 C C . CYS A 1 363 ? 7.395 13.899 17.536 1.00 98.06 363 CYS A C 1
ATOM 2845 O O . CYS A 1 363 ? 7.244 13.757 18.750 1.00 98.06 363 CYS A O 1
ATOM 2847 N N . GLY A 1 364 ? 6.862 14.928 16.870 1.00 97.50 364 GLY A N 1
ATOM 2848 C CA . GLY A 1 364 ? 6.046 15.969 17.496 1.00 97.50 364 GLY A CA 1
ATOM 2849 C C . GLY A 1 364 ? 4.762 15.411 18.115 1.00 97.50 364 GLY A C 1
ATOM 2850 O O . GLY A 1 364 ? 4.424 15.745 19.254 1.00 97.50 364 GLY A O 1
ATOM 2851 N N . LEU A 1 365 ? 4.082 14.497 17.413 1.00 96.56 365 LEU A N 1
ATOM 2852 C CA . LEU A 1 365 ? 2.917 13.783 17.936 1.00 96.56 365 LEU A CA 1
ATOM 2853 C C . LEU A 1 365 ? 3.275 13.000 19.206 1.00 96.56 365 LEU A C 1
ATOM 2855 O O . LEU A 1 365 ? 2.608 13.168 20.228 1.00 96.56 365 LEU A O 1
ATOM 2859 N N . TRP A 1 366 ? 4.348 12.207 19.178 1.00 96.56 366 TRP A N 1
ATOM 2860 C CA . TRP A 1 366 ? 4.838 11.445 20.328 1.00 96.56 366 TRP A CA 1
ATOM 2861 C C . TRP A 1 366 ? 5.201 12.347 21.506 1.00 96.56 366 TRP A C 1
ATOM 2863 O O . TRP A 1 366 ? 4.737 12.109 22.625 1.00 96.56 366 TRP A O 1
ATOM 2873 N N . TRP A 1 367 ? 5.933 13.432 21.259 1.00 96.56 367 TRP A N 1
ATOM 2874 C CA . TRP A 1 367 ? 6.303 14.407 22.281 1.00 96.56 367 TRP A CA 1
ATOM 2875 C C . TRP A 1 367 ? 5.077 15.062 22.928 1.00 96.56 367 TRP A C 1
ATOM 2877 O O . TRP A 1 367 ? 5.000 15.173 24.154 1.00 96.56 367 TRP A O 1
ATOM 2887 N N . SER A 1 368 ? 4.064 15.416 22.128 1.00 93.69 368 SER A N 1
ATOM 2888 C CA . SER A 1 368 ? 2.829 16.034 22.630 1.00 93.69 368 SER A CA 1
ATOM 2889 C C . SER A 1 368 ? 2.112 15.161 23.670 1.00 93.69 368 SER A C 1
ATOM 2891 O O . SER A 1 368 ? 1.533 15.683 24.624 1.00 93.69 368 SER A O 1
ATOM 2893 N N . THR A 1 369 ? 2.219 13.829 23.563 1.00 90.94 369 THR A N 1
ATOM 2894 C CA . THR A 1 369 ? 1.570 12.895 24.498 1.00 90.94 369 THR A CA 1
ATOM 2895 C C . THR A 1 369 ? 2.145 12.924 25.910 1.00 90.94 369 THR A C 1
ATOM 2897 O O . THR A 1 369 ? 1.482 12.465 26.843 1.00 90.94 369 THR A O 1
ATOM 2900 N N . LYS A 1 370 ? 3.358 13.458 26.108 1.00 89.00 370 LYS A N 1
ATOM 2901 C CA . LYS A 1 370 ? 3.980 13.562 27.437 1.00 89.00 370 LYS A CA 1
ATOM 2902 C C . LYS A 1 370 ? 3.195 14.499 28.358 1.00 89.00 370 LYS A C 1
ATOM 2904 O O . LYS A 1 370 ? 3.147 14.258 29.558 1.00 89.00 370 LYS A O 1
ATOM 2909 N N . LYS A 1 371 ? 2.535 15.513 27.786 1.00 86.56 371 LYS A N 1
ATOM 2910 C CA . LYS A 1 371 ? 1.754 16.533 28.507 1.00 86.56 371 LYS A CA 1
ATOM 2911 C C . LYS A 1 371 ? 0.243 16.256 28.536 1.00 86.56 371 LYS A C 1
ATOM 2913 O O . LYS A 1 371 ? -0.504 17.046 29.106 1.00 86.56 371 LYS A O 1
ATOM 2918 N N . LEU A 1 372 ? -0.224 15.182 27.896 1.00 85.88 372 LEU A N 1
ATOM 2919 C CA . LEU A 1 372 ? -1.646 14.838 27.815 1.00 85.88 372 LEU A CA 1
ATOM 2920 C C . LEU A 1 372 ? -2.001 13.717 28.799 1.00 85.88 372 LEU A C 1
ATOM 2922 O O . LEU A 1 372 ? -1.255 12.747 28.937 1.00 85.88 372 LEU A O 1
ATOM 2926 N N . ASP A 1 373 ? -3.172 13.835 29.430 1.00 83.38 373 ASP A N 1
ATOM 2927 C CA . ASP A 1 373 ? -3.786 12.763 30.219 1.00 83.38 373 ASP A CA 1
ATOM 2928 C C . ASP A 1 373 ? -4.465 11.768 29.260 1.00 83.38 373 ASP A C 1
ATOM 2930 O O . ASP A 1 373 ? -5.565 12.012 28.757 1.00 83.38 373 ASP A O 1
ATOM 2934 N N . ILE A 1 374 ? -3.746 10.698 28.907 1.00 82.75 374 ILE A N 1
ATOM 2935 C CA . ILE A 1 374 ? -4.183 9.660 27.962 1.00 82.75 374 ILE A CA 1
ATOM 2936 C C . ILE A 1 374 ? -3.901 8.264 28.521 1.00 82.75 374 ILE A C 1
ATOM 2938 O O . ILE A 1 374 ? -2.946 8.058 29.270 1.00 82.75 374 ILE A O 1
ATOM 2942 N N . HIS A 1 375 ? -4.704 7.284 28.103 1.00 80.69 375 HIS A N 1
ATOM 2943 C CA . HIS A 1 375 ? -4.553 5.897 28.551 1.00 80.69 375 HIS A CA 1
ATOM 2944 C C . HIS A 1 375 ? -3.159 5.336 28.183 1.00 80.69 375 HIS A C 1
ATOM 2946 O O . HIS A 1 375 ? -2.708 5.546 27.048 1.00 80.69 375 HIS A O 1
ATOM 2952 N N . PRO A 1 376 ? -2.486 4.577 29.077 1.00 79.38 376 PRO A N 1
ATOM 2953 C CA . PRO A 1 376 ? -1.133 4.061 28.848 1.00 79.38 376 PRO A CA 1
ATOM 2954 C C . PRO A 1 376 ? -0.979 3.309 27.531 1.00 79.38 376 PRO A C 1
ATOM 2956 O O . PRO A 1 376 ? 0.016 3.470 26.835 1.00 79.38 376 PRO A O 1
ATOM 2959 N N . ALA A 1 377 ? -1.997 2.550 27.135 1.00 78.56 377 ALA A N 1
ATOM 2960 C CA . ALA A 1 377 ? -1.922 1.780 25.908 1.00 78.56 377 ALA A CA 1
ATOM 2961 C C . ALA A 1 377 ? -1.959 2.677 24.646 1.00 78.56 377 ALA A C 1
ATOM 2963 O O . ALA A 1 377 ? -1.335 2.339 23.645 1.00 78.56 377 ALA A O 1
ATOM 2964 N N . ILE A 1 378 ? -2.612 3.851 24.687 1.00 84.62 378 ILE A N 1
ATOM 2965 C CA . ILE A 1 378 ? -2.528 4.845 23.597 1.00 84.62 378 ILE A CA 1
ATOM 2966 C C . ILE A 1 378 ? -1.114 5.418 23.542 1.00 84.62 378 ILE A C 1
ATOM 2968 O O . ILE A 1 378 ? -0.554 5.573 22.462 1.00 84.62 378 ILE A O 1
ATOM 2972 N N . ARG A 1 379 ? -0.498 5.681 24.699 1.00 85.50 379 ARG A N 1
ATOM 2973 C CA . ARG A 1 379 ? 0.899 6.124 24.761 1.00 85.50 379 ARG A CA 1
ATOM 2974 C C . ARG A 1 379 ? 1.850 5.067 24.182 1.00 85.50 379 ARG A C 1
ATOM 2976 O O . ARG A 1 379 ? 2.741 5.432 23.418 1.00 85.50 379 ARG A O 1
ATOM 2983 N N . THR A 1 380 ? 1.624 3.781 24.459 1.00 85.62 380 THR A N 1
ATOM 2984 C CA . THR A 1 380 ? 2.352 2.668 23.825 1.00 85.62 380 THR A CA 1
ATOM 2985 C C . THR A 1 380 ? 2.140 2.641 22.313 1.00 85.62 380 THR A C 1
ATOM 2987 O O . THR A 1 380 ? 3.111 2.536 21.576 1.00 85.62 380 THR A O 1
ATOM 2990 N N . LEU A 1 381 ? 0.901 2.800 21.837 1.00 85.62 381 LEU A N 1
ATOM 2991 C CA . LEU A 1 381 ? 0.577 2.843 20.408 1.00 85.62 381 LEU A CA 1
ATOM 2992 C C . LEU A 1 381 ? 1.279 4.002 19.683 1.00 85.62 381 LEU A C 1
ATOM 2994 O O . LEU A 1 381 ? 1.835 3.812 18.602 1.00 85.62 381 LEU A O 1
ATOM 2998 N N . VAL A 1 382 ? 1.301 5.194 20.284 1.00 89.88 382 VAL A N 1
ATOM 2999 C CA . VAL A 1 382 ? 2.032 6.347 19.737 1.00 89.88 382 VAL A CA 1
ATOM 3000 C C . VAL A 1 382 ? 3.543 6.095 19.749 1.00 89.88 382 VAL A C 1
ATOM 3002 O O . VAL A 1 382 ? 4.220 6.417 18.780 1.00 89.88 382 VAL A O 1
ATOM 3005 N N . GLY A 1 383 ? 4.075 5.461 20.798 1.00 86.31 383 GLY A N 1
ATOM 3006 C CA . GLY A 1 383 ? 5.475 5.024 20.849 1.00 86.31 383 GLY A CA 1
ATOM 3007 C C . GLY A 1 383 ? 5.826 3.998 19.763 1.00 86.31 383 GLY A C 1
ATOM 3008 O O . GLY A 1 383 ? 6.844 4.148 19.096 1.00 86.31 383 GLY A O 1
ATOM 3009 N N . ALA A 1 384 ? 4.957 3.013 19.524 1.00 86.31 384 ALA A N 1
ATOM 3010 C CA . ALA A 1 384 ? 5.112 2.036 18.446 1.00 86.31 384 ALA A CA 1
ATOM 3011 C C . ALA A 1 384 ? 5.045 2.700 17.062 1.00 86.31 384 ALA A C 1
ATOM 3013 O O . ALA A 1 384 ? 5.819 2.357 16.175 1.00 86.31 384 ALA A O 1
ATOM 3014 N N . THR A 1 385 ? 4.169 3.695 16.894 1.00 90.12 385 THR A N 1
ATOM 3015 C CA . THR A 1 385 ? 4.079 4.505 15.668 1.00 90.12 385 THR A CA 1
ATOM 3016 C C . THR A 1 385 ? 5.380 5.268 15.414 1.00 90.12 385 THR A C 1
ATOM 3018 O O . THR A 1 385 ? 5.878 5.268 14.294 1.00 90.12 385 THR A O 1
ATOM 3021 N N . PHE A 1 386 ? 5.964 5.869 16.454 1.00 94.56 386 PHE A N 1
ATOM 3022 C CA . PHE A 1 386 ? 7.275 6.516 16.373 1.00 94.56 386 PHE A CA 1
ATOM 3023 C C . PHE A 1 386 ? 8.393 5.524 16.020 1.00 94.56 386 PHE A C 1
ATOM 3025 O O . PHE A 1 386 ? 9.153 5.780 15.089 1.00 94.56 386 PHE A O 1
ATOM 3032 N N . GLY A 1 387 ? 8.453 4.370 16.692 1.00 88.62 387 GLY A N 1
ATOM 3033 C CA . GLY A 1 387 ? 9.434 3.324 16.387 1.00 88.62 387 GLY A CA 1
ATOM 3034 C C . GLY A 1 387 ? 9.327 2.811 14.947 1.00 88.62 387 GLY A C 1
ATOM 3035 O O . GLY A 1 387 ? 10.335 2.705 14.254 1.00 88.62 387 GLY A O 1
ATOM 3036 N N . MET A 1 388 ? 8.105 2.573 14.458 1.00 95.00 388 MET A N 1
ATOM 3037 C CA . MET A 1 388 ? 7.862 2.172 13.069 1.00 95.00 388 MET A CA 1
ATOM 3038 C C . MET A 1 388 ? 8.229 3.283 12.076 1.00 95.00 388 MET A C 1
ATOM 3040 O O . MET A 1 388 ? 8.762 2.984 11.015 1.00 95.00 388 MET A O 1
ATOM 3044 N N . ALA A 1 389 ? 7.989 4.558 12.398 1.00 93.88 389 ALA A N 1
ATOM 3045 C CA . ALA A 1 389 ? 8.396 5.675 11.543 1.00 93.88 389 ALA A CA 1
ATOM 3046 C C . ALA A 1 389 ? 9.922 5.777 11.414 1.00 93.88 389 ALA A C 1
ATOM 3048 O O . ALA A 1 389 ? 10.430 5.969 10.311 1.00 93.88 389 ALA A O 1
ATOM 3049 N N . ALA A 1 390 ? 10.651 5.593 12.519 1.00 90.31 390 ALA A N 1
ATOM 3050 C CA . ALA A 1 390 ? 12.109 5.527 12.500 1.00 90.31 390 ALA A CA 1
ATOM 3051 C C . ALA A 1 390 ? 12.597 4.338 11.656 1.00 90.31 390 ALA A C 1
ATOM 3053 O O . ALA A 1 390 ? 13.411 4.525 10.755 1.00 90.31 390 ALA A O 1
ATOM 3054 N N . LEU A 1 391 ? 12.028 3.143 11.869 1.00 89.69 391 LEU A N 1
ATOM 3055 C CA . LEU A 1 391 ? 12.323 1.962 11.053 1.00 89.69 391 LEU A CA 1
ATOM 3056 C C . LEU A 1 391 ? 12.033 2.206 9.566 1.00 89.69 391 LEU A C 1
ATOM 3058 O O . LEU A 1 391 ? 12.820 1.805 8.717 1.00 89.69 391 LEU A O 1
ATOM 3062 N N . GLN A 1 392 ? 10.933 2.885 9.242 1.00 96.50 392 GLN A N 1
ATOM 3063 C CA . GLN A 1 392 ? 10.535 3.169 7.867 1.00 96.50 392 GLN A CA 1
ATOM 3064 C C . GLN A 1 392 ? 11.532 4.085 7.152 1.00 96.50 392 GLN A C 1
ATOM 3066 O O . GLN A 1 392 ? 11.873 3.828 5.996 1.00 96.50 392 GLN A O 1
ATOM 3071 N N . VAL A 1 393 ? 12.016 5.130 7.830 1.00 94.44 393 VAL A N 1
ATOM 3072 C CA . VAL A 1 393 ? 13.066 6.006 7.291 1.00 94.44 393 VAL A CA 1
ATOM 3073 C C . VAL A 1 393 ? 14.366 5.228 7.119 1.00 94.44 393 VAL A C 1
ATOM 3075 O O . VAL A 1 393 ? 14.963 5.309 6.049 1.00 94.44 393 VAL A O 1
ATOM 3078 N N . THR A 1 394 ? 14.758 4.409 8.100 1.00 92.38 394 THR A N 1
ATOM 3079 C CA . THR A 1 394 ? 15.934 3.536 7.980 1.00 92.38 394 THR A CA 1
ATOM 3080 C C . THR A 1 394 ? 15.812 2.599 6.781 1.00 92.38 394 THR A C 1
ATOM 3082 O O . THR A 1 394 ? 16.718 2.562 5.959 1.00 92.38 394 THR A O 1
ATOM 3085 N N . LEU A 1 395 ? 14.676 1.914 6.607 1.00 89.38 395 LEU A N 1
ATOM 3086 C CA . LEU A 1 395 ? 14.421 1.058 5.443 1.00 89.38 395 LEU A CA 1
ATOM 3087 C C . LEU A 1 395 ? 14.503 1.836 4.126 1.00 89.38 395 LEU A C 1
ATOM 3089 O O . LEU A 1 395 ? 15.042 1.319 3.151 1.00 89.38 395 LEU A O 1
ATOM 3093 N N . GLY A 1 396 ? 13.989 3.068 4.087 1.00 96.00 396 GLY A N 1
ATOM 3094 C CA . GLY A 1 396 ? 14.051 3.925 2.901 1.00 96.00 396 GLY A CA 1
ATOM 3095 C C . GLY A 1 396 ? 15.485 4.313 2.549 1.00 96.00 396 GLY A C 1
ATOM 3096 O O . GLY A 1 396 ? 15.900 4.157 1.402 1.00 96.00 396 GLY A O 1
ATOM 3097 N N . VAL A 1 397 ? 16.268 4.738 3.544 1.00 96.81 397 VAL A N 1
ATOM 3098 C CA . VAL A 1 397 ? 17.691 5.069 3.380 1.00 96.81 397 VAL A CA 1
ATOM 3099 C C . VAL A 1 397 ? 18.501 3.828 2.999 1.00 96.81 397 VAL A C 1
ATOM 3101 O O . VAL A 1 397 ? 19.308 3.901 2.082 1.00 96.81 397 VAL A O 1
ATOM 3104 N N . SER A 1 398 ? 18.265 2.668 3.613 1.00 93.25 398 SER A N 1
ATOM 3105 C CA . SER A 1 398 ? 18.941 1.421 3.227 1.00 93.25 398 SER A CA 1
ATOM 3106 C C . SER A 1 398 ? 18.584 0.994 1.801 1.00 93.25 398 SER A C 1
ATOM 3108 O O . SER A 1 398 ? 19.471 0.654 1.026 1.00 93.25 398 SER A O 1
ATOM 3110 N N . THR A 1 399 ? 17.305 1.069 1.415 1.00 93.25 399 THR A N 1
ATOM 3111 C CA . THR A 1 399 ? 16.861 0.793 0.035 1.00 93.25 399 THR A CA 1
ATOM 3112 C C . THR A 1 399 ? 17.583 1.698 -0.956 1.00 93.25 399 THR A C 1
ATOM 3114 O O . THR A 1 399 ? 18.045 1.238 -1.996 1.00 93.25 399 THR A O 1
ATOM 3117 N N . LEU A 1 400 ? 17.702 2.978 -0.614 1.00 96.81 400 LEU A N 1
ATOM 3118 C CA . LEU A 1 400 ? 18.385 3.983 -1.407 1.00 96.81 400 LEU A CA 1
ATOM 3119 C C . LEU A 1 400 ? 19.886 3.693 -1.540 1.00 96.81 400 LEU A C 1
ATOM 3121 O O . LEU A 1 400 ? 20.382 3.603 -2.655 1.00 96.81 400 LEU A O 1
ATOM 3125 N N . LEU A 1 401 ? 20.611 3.526 -0.435 1.00 96.69 401 LEU A N 1
ATOM 3126 C CA . LEU A 1 401 ? 22.066 3.326 -0.456 1.00 96.69 401 LEU A CA 1
ATOM 3127 C C . LEU A 1 401 ? 22.471 2.005 -1.131 1.00 96.69 401 LEU A C 1
ATOM 3129 O O . LEU A 1 401 ? 23.559 1.903 -1.686 1.00 96.69 401 LEU A O 1
ATOM 3133 N N . SER A 1 402 ? 21.593 0.999 -1.112 1.00 95.19 402 SER A N 1
ATOM 3134 C CA . SER A 1 402 ? 21.838 -0.317 -1.713 1.00 95.19 402 SER A CA 1
ATOM 3135 C C . SER A 1 402 ? 21.288 -0.474 -3.139 1.00 95.19 402 SER A C 1
ATOM 3137 O O . SER A 1 402 ? 21.152 -1.601 -3.605 1.00 95.19 402 SER A O 1
ATOM 3139 N N . TYR A 1 403 ? 20.965 0.620 -3.840 1.00 95.94 403 TYR A N 1
ATOM 3140 C CA . TYR A 1 403 ? 20.483 0.602 -5.235 1.00 95.94 403 TYR A CA 1
ATOM 3141 C C . TYR A 1 403 ? 19.161 -0.162 -5.457 1.00 95.94 403 TYR A C 1
ATOM 3143 O O . TYR A 1 403 ? 18.920 -0.772 -6.503 1.00 95.94 403 TYR A O 1
ATOM 3151 N N . VAL A 1 404 ? 18.248 -0.056 -4.489 1.00 96.25 404 VAL A N 1
ATOM 3152 C CA . VAL A 1 404 ? 16.880 -0.596 -4.536 1.00 96.25 404 VAL A CA 1
ATOM 3153 C C . VAL A 1 404 ? 16.855 -2.120 -4.752 1.00 96.25 404 VAL A C 1
ATOM 3155 O O . VAL A 1 404 ? 16.297 -2.599 -5.747 1.00 96.25 404 VAL A O 1
ATOM 3158 N N . PRO A 1 405 ? 17.434 -2.919 -3.834 1.00 93.12 405 PRO A N 1
ATOM 3159 C CA . PRO A 1 405 ? 17.296 -4.365 -3.907 1.00 93.12 405 PRO A CA 1
ATOM 3160 C C . PRO A 1 405 ? 15.838 -4.743 -3.612 1.00 93.12 405 PRO A C 1
ATOM 3162 O O . PRO A 1 405 ? 15.176 -4.119 -2.775 1.00 93.12 405 PRO A O 1
ATOM 3165 N N . VAL A 1 406 ? 15.332 -5.775 -4.297 1.00 89.00 406 VAL A N 1
ATOM 3166 C CA . VAL A 1 406 ? 13.908 -6.165 -4.259 1.00 89.00 406 VAL A CA 1
ATOM 3167 C C . VAL A 1 406 ? 13.417 -6.389 -2.827 1.00 89.00 406 VAL A C 1
ATOM 3169 O O . VAL A 1 406 ? 12.326 -5.940 -2.477 1.00 89.00 406 VAL A O 1
ATOM 3172 N N . SER A 1 407 ? 14.232 -7.028 -1.984 1.00 89.06 407 SER A N 1
ATOM 3173 C CA . SER A 1 407 ? 13.906 -7.299 -0.581 1.00 89.06 407 SER A CA 1
ATOM 3174 C C . SER A 1 407 ? 13.699 -6.018 0.232 1.00 89.06 407 SER A C 1
ATOM 3176 O O . SER A 1 407 ? 12.664 -5.883 0.882 1.00 89.06 407 SER A O 1
ATOM 3178 N N . LEU A 1 408 ? 14.625 -5.052 0.163 1.00 87.06 408 LEU A N 1
ATOM 3179 C CA . LEU A 1 408 ? 14.507 -3.790 0.904 1.00 87.06 408 LEU A CA 1
ATOM 3180 C C . LEU A 1 408 ? 13.392 -2.903 0.351 1.00 87.06 408 LEU A C 1
ATOM 3182 O O . LEU A 1 408 ? 12.614 -2.370 1.136 1.00 87.06 408 LEU A O 1
ATOM 3186 N N . GLY A 1 409 ? 13.247 -2.804 -0.975 1.00 91.25 409 GLY A N 1
ATOM 3187 C CA . GLY A 1 409 ? 12.159 -2.033 -1.585 1.00 91.25 409 GLY A CA 1
ATOM 3188 C C . GLY A 1 409 ? 10.780 -2.579 -1.203 1.00 91.25 409 GLY A C 1
ATOM 3189 O O . GLY A 1 409 ? 9.883 -1.822 -0.826 1.00 91.25 409 GLY A O 1
ATOM 3190 N N . THR A 1 410 ? 10.631 -3.906 -1.199 1.00 91.00 410 THR A N 1
ATOM 3191 C CA . THR A 1 410 ? 9.397 -4.578 -0.768 1.00 91.00 410 THR A CA 1
ATOM 3192 C C . THR A 1 410 ? 9.156 -4.401 0.733 1.00 91.00 410 THR A C 1
ATOM 3194 O O . THR A 1 410 ? 8.035 -4.089 1.141 1.00 91.00 410 THR A O 1
ATOM 3197 N N . ALA A 1 411 ? 10.195 -4.537 1.565 1.00 89.69 411 ALA A N 1
ATOM 3198 C CA . ALA A 1 411 ? 10.104 -4.305 3.006 1.00 89.69 411 ALA A CA 1
ATOM 3199 C C . ALA A 1 411 ? 9.734 -2.850 3.329 1.00 89.69 411 ALA A C 1
ATOM 3201 O O . ALA A 1 411 ? 8.909 -2.606 4.207 1.00 89.69 411 ALA A O 1
ATOM 3202 N N . HIS A 1 412 ? 10.280 -1.884 2.589 1.00 95.19 412 HIS A N 1
ATOM 3203 C CA . HIS A 1 412 ? 9.941 -0.471 2.717 1.00 95.19 412 HIS A CA 1
ATOM 3204 C C . HIS A 1 412 ? 8.474 -0.210 2.345 1.00 95.19 412 HIS A C 1
ATOM 3206 O O . HIS A 1 412 ? 7.768 0.487 3.072 1.00 95.19 412 HIS A O 1
ATOM 3212 N N . GLN A 1 413 ? 7.964 -0.818 1.272 1.00 95.88 413 GLN A N 1
ATOM 3213 C CA . GLN A 1 413 ? 6.546 -0.723 0.910 1.00 95.88 413 GLN A CA 1
ATOM 3214 C C . GLN A 1 413 ? 5.627 -1.358 1.970 1.00 95.88 413 GLN A C 1
ATOM 3216 O O . GLN A 1 413 ? 4.617 -0.761 2.353 1.00 95.88 413 GLN A O 1
ATOM 3221 N N . ALA A 1 414 ? 5.990 -2.535 2.491 1.00 93.81 414 ALA A N 1
ATOM 3222 C CA . ALA A 1 414 ? 5.269 -3.182 3.587 1.00 93.81 414 ALA A CA 1
ATOM 3223 C C . ALA A 1 414 ? 5.270 -2.305 4.851 1.00 93.81 414 ALA A C 1
ATOM 3225 O O . ALA A 1 414 ? 4.228 -2.103 5.475 1.00 93.81 414 ALA A O 1
ATOM 3226 N N . GLY A 1 415 ? 6.422 -1.727 5.196 1.00 94.31 415 GLY A N 1
ATOM 3227 C CA . GLY A 1 415 ? 6.580 -0.826 6.331 1.00 94.31 415 GLY A CA 1
ATOM 3228 C C . GLY A 1 415 ? 5.748 0.453 6.206 1.00 94.31 415 GLY A C 1
ATOM 3229 O O . GLY A 1 415 ? 5.148 0.881 7.194 1.00 94.31 415 GLY A O 1
ATOM 3230 N N . ALA A 1 416 ? 5.603 1.014 5.000 1.00 97.62 416 ALA A N 1
ATOM 3231 C CA . ALA A 1 416 ? 4.736 2.170 4.756 1.00 97.62 416 ALA A CA 1
ATOM 3232 C C . ALA A 1 416 ? 3.270 1.847 5.087 1.00 97.62 416 ALA A C 1
ATOM 3234 O O . ALA A 1 416 ? 2.595 2.616 5.780 1.00 97.62 416 ALA A O 1
ATOM 3235 N N . LEU A 1 417 ? 2.786 0.681 4.645 1.00 96.56 417 LEU A N 1
ATOM 3236 C CA . LEU A 1 417 ? 1.427 0.230 4.938 1.00 96.56 417 LEU A CA 1
ATOM 3237 C C . LEU A 1 417 ? 1.248 -0.108 6.426 1.00 96.56 417 LEU A C 1
ATOM 3239 O O . LEU A 1 417 ? 0.212 0.218 7.007 1.00 96.56 417 LEU A O 1
ATOM 3243 N N . THR A 1 418 ? 2.260 -0.681 7.083 1.00 95.62 418 THR A N 1
ATOM 3244 C CA . THR A 1 418 ? 2.266 -0.901 8.541 1.00 95.62 418 THR A CA 1
ATOM 3245 C C . THR A 1 418 ? 2.197 0.419 9.309 1.00 95.62 418 THR A C 1
ATOM 3247 O O . THR A 1 418 ? 1.398 0.550 10.237 1.00 95.62 418 THR A O 1
ATOM 3250 N N . LEU A 1 419 ? 2.958 1.439 8.907 1.00 96.25 419 LEU A N 1
ATOM 3251 C CA . LEU A 1 419 ? 2.899 2.760 9.530 1.00 96.25 419 LEU A CA 1
ATOM 3252 C C . LEU A 1 419 ? 1.509 3.395 9.368 1.00 96.25 419 LEU A C 1
ATOM 3254 O O . LEU A 1 419 ? 0.938 3.889 10.344 1.00 96.25 419 LEU A O 1
ATOM 3258 N N . LEU A 1 420 ? 0.919 3.311 8.171 1.00 97.56 420 LEU A N 1
ATOM 3259 C CA . LEU A 1 420 ? -0.462 3.743 7.931 1.00 97.56 420 LEU A CA 1
ATOM 3260 C C . LEU A 1 420 ? -1.456 2.973 8.817 1.00 97.56 420 LEU A C 1
ATOM 3262 O O . LEU A 1 420 ? -2.372 3.565 9.382 1.00 97.56 420 LEU A O 1
ATOM 3266 N N . THR A 1 421 ? -1.246 1.671 8.998 1.00 96.81 421 THR A N 1
ATOM 3267 C CA . THR A 1 421 ? -2.063 0.803 9.860 1.00 96.81 421 THR A CA 1
ATOM 3268 C C . THR A 1 421 ? -2.055 1.270 11.316 1.00 96.81 421 THR A C 1
ATOM 3270 O O . THR A 1 421 ? -3.114 1.372 11.940 1.00 96.81 421 THR A O 1
ATOM 3273 N N . LEU A 1 422 ? -0.879 1.613 11.850 1.00 94.88 422 LEU A N 1
ATOM 3274 C CA . LEU A 1 422 ? -0.741 2.159 13.203 1.00 94.88 422 LEU A CA 1
ATOM 3275 C C . LEU A 1 422 ? -1.446 3.514 13.339 1.00 94.88 422 LEU A C 1
ATOM 3277 O O . LEU A 1 422 ? -2.147 3.740 14.328 1.00 94.88 422 LEU A O 1
ATOM 3281 N N . MET A 1 423 ? -1.346 4.380 12.326 1.00 97.50 423 MET A N 1
ATOM 3282 C CA . MET A 1 423 ? -2.075 5.652 12.299 1.00 97.50 423 MET A CA 1
ATOM 3283 C C . MET A 1 423 ? -3.595 5.451 12.246 1.00 97.50 423 MET A C 1
ATOM 3285 O O . MET A 1 423 ? -4.328 6.135 12.964 1.00 97.50 423 MET A O 1
ATOM 3289 N N . LEU A 1 424 ? -4.096 4.506 11.445 1.00 96.19 424 LEU A N 1
ATOM 3290 C CA . LEU A 1 424 ? -5.524 4.170 11.389 1.00 96.19 424 LEU A CA 1
ATOM 3291 C C . LEU A 1 424 ? -6.026 3.660 12.739 1.00 96.19 424 LEU A C 1
ATOM 3293 O O . LEU A 1 424 ? -7.056 4.131 13.226 1.00 96.19 424 LEU A O 1
ATOM 3297 N N . LEU A 1 425 ? -5.280 2.744 13.361 1.00 93.56 425 LEU A N 1
ATOM 3298 C CA . LEU A 1 425 ? -5.597 2.228 14.687 1.00 93.56 425 LEU A CA 1
ATOM 3299 C C . LEU A 1 425 ? -5.609 3.352 15.726 1.00 93.56 425 LEU A C 1
ATOM 3301 O O . LEU A 1 425 ? -6.564 3.460 16.491 1.00 93.56 425 LEU A O 1
ATOM 3305 N N . LEU A 1 426 ? -4.604 4.233 15.716 1.00 92.56 426 LEU A N 1
ATOM 3306 C CA . LEU A 1 426 ? -4.542 5.380 16.619 1.00 92.56 426 LEU A CA 1
ATOM 3307 C C . LEU A 1 426 ? -5.784 6.255 16.476 1.00 92.56 426 LEU A C 1
ATOM 3309 O O . LEU A 1 426 ? -6.486 6.471 17.463 1.00 92.56 426 LEU A O 1
ATOM 3313 N N . ASN A 1 427 ? -6.097 6.699 15.255 1.00 95.38 427 ASN A N 1
ATOM 3314 C CA . ASN A 1 427 ? -7.264 7.541 14.982 1.00 95.38 427 ASN A CA 1
ATOM 3315 C C . ASN A 1 427 ? -8.588 6.873 15.352 1.00 95.38 427 ASN A C 1
ATOM 3317 O O . ASN A 1 427 ? -9.529 7.570 15.744 1.00 95.38 427 ASN A O 1
ATOM 3321 N N . HIS A 1 428 ? -8.675 5.548 15.219 1.00 91.62 428 HIS A N 1
ATOM 3322 C CA . HIS A 1 428 ? -9.856 4.780 15.597 1.00 91.62 428 HIS A CA 1
ATOM 3323 C C . HIS A 1 428 ? -10.018 4.691 17.116 1.00 91.62 428 HIS A C 1
ATOM 3325 O O . HIS A 1 428 ? -11.116 4.930 17.623 1.00 91.62 428 HIS A O 1
ATOM 3331 N N . THR A 1 429 ? -8.933 4.435 17.846 1.00 87.88 429 THR A N 1
ATOM 3332 C CA . THR A 1 429 ? -8.936 4.340 19.312 1.00 87.88 429 THR A CA 1
ATOM 3333 C C . THR A 1 429 ? -9.251 5.682 19.974 1.00 87.88 429 THR A C 1
ATOM 3335 O O . THR A 1 429 ? -9.931 5.714 20.996 1.00 87.88 429 THR A O 1
ATOM 3338 N N . VAL A 1 430 ? -8.824 6.805 19.382 1.00 89.62 430 VAL A N 1
ATOM 3339 C CA . VAL A 1 430 ? -9.087 8.159 19.918 1.00 89.62 430 VAL A CA 1
ATOM 3340 C C . VAL A 1 430 ? -10.370 8.804 19.374 1.00 89.62 430 VAL A C 1
ATOM 3342 O O . VAL A 1 430 ? -10.549 10.026 19.449 1.00 89.62 430 VAL A O 1
ATOM 3345 N N . ARG A 1 431 ? -11.283 8.020 18.780 1.00 90.25 431 ARG A N 1
ATOM 3346 C CA . ARG A 1 431 ? -12.600 8.523 18.352 1.00 90.25 431 ARG A CA 1
ATOM 3347 C C . ARG A 1 431 ? -13.387 9.068 19.544 1.00 90.25 431 ARG A C 1
ATOM 3349 O O . ARG A 1 431 ? -13.144 8.726 20.695 1.00 90.25 431 ARG A O 1
ATOM 3356 N N . ARG A 1 432 ? -14.361 9.934 19.249 1.00 85.25 432 ARG A N 1
ATOM 3357 C CA . ARG A 1 432 ? -15.284 10.409 20.280 1.00 85.25 432 ARG A CA 1
ATOM 3358 C C . ARG A 1 432 ? -16.211 9.254 20.688 1.00 85.25 432 ARG A C 1
ATOM 3360 O O . ARG A 1 432 ? -16.753 8.624 19.777 1.00 85.25 432 ARG A O 1
ATOM 3367 N N . PRO A 1 433 ? -16.383 8.993 21.995 1.00 83.50 433 PRO A N 1
ATOM 3368 C CA . PRO A 1 433 ? -17.374 8.038 22.483 1.00 83.50 433 PRO A CA 1
ATOM 3369 C C . PRO A 1 433 ? -18.796 8.484 22.133 1.00 83.50 433 PRO A C 1
ATOM 3371 O O . PRO A 1 433 ? -19.030 9.678 21.906 1.00 83.50 433 PRO A O 1
ATOM 3374 N N . SER A 1 434 ? -19.748 7.550 22.106 1.00 83.38 434 SER A N 1
ATOM 3375 C CA . SER A 1 434 ? -21.163 7.899 21.937 1.00 83.38 434 SER A CA 1
ATOM 3376 C C . SER A 1 434 ? -21.697 8.759 23.088 1.00 83.38 434 SER A C 1
ATOM 3378 O O . SER A 1 434 ? -21.194 8.726 24.212 1.00 83.38 434 SER A O 1
ATOM 3380 N N . MET A 1 435 ? -22.754 9.535 22.817 1.00 81.69 435 MET A N 1
ATOM 3381 C CA . MET A 1 435 ? -23.390 10.389 23.831 1.00 81.69 435 MET A CA 1
ATOM 3382 C C . MET A 1 435 ? -23.927 9.583 25.017 1.00 81.69 435 MET A C 1
ATOM 3384 O O . MET A 1 435 ? -23.879 10.068 26.144 1.00 81.69 435 MET A O 1
ATOM 3388 N N . SER A 1 436 ? -24.397 8.356 24.774 1.00 81.19 436 SER A N 1
ATOM 3389 C CA . SER A 1 436 ? -24.822 7.430 25.826 1.00 81.19 436 SER A CA 1
ATOM 3390 C C . SER A 1 436 ? -23.661 7.103 26.771 1.00 81.19 436 SER A C 1
ATOM 3392 O O . SER A 1 436 ? -23.760 7.351 27.972 1.00 81.19 436 SER A O 1
ATOM 3394 N N . LEU A 1 437 ? -22.509 6.691 26.227 1.00 78.88 437 LEU A N 1
ATOM 3395 C CA . LEU A 1 437 ? -21.312 6.424 27.024 1.00 78.88 437 LEU A CA 1
ATOM 3396 C C . LEU A 1 437 ? -20.850 7.679 27.779 1.00 78.88 437 LEU A C 1
ATOM 3398 O O . LEU A 1 437 ? -20.621 7.610 28.982 1.00 78.88 437 LEU A O 1
ATOM 3402 N N . LEU A 1 438 ? -20.815 8.847 27.127 1.00 82.62 438 LEU A N 1
ATOM 3403 C CA . LEU A 1 438 ? -20.430 10.111 27.772 1.00 82.62 438 LEU A CA 1
ATOM 3404 C C . LEU A 1 438 ? -21.312 10.478 28.973 1.00 82.62 438 LEU A C 1
ATOM 3406 O O . LEU A 1 438 ? -20.777 10.928 29.984 1.00 82.62 438 LEU A O 1
ATOM 3410 N N . LYS A 1 439 ? -22.634 10.268 28.885 1.00 82.94 439 LYS A N 1
ATOM 3411 C CA . LYS A 1 439 ? -23.577 10.525 29.990 1.00 82.94 439 LYS A CA 1
ATOM 3412 C C . LYS A 1 439 ? -23.310 9.633 31.209 1.00 82.94 439 LYS A C 1
ATOM 3414 O O . LYS A 1 439 ? -23.626 10.030 32.325 1.00 82.94 439 LYS A O 1
ATOM 3419 N N . THR A 1 440 ? -22.725 8.453 31.003 1.00 81.44 440 THR A N 1
ATOM 3420 C CA . THR A 1 440 ? -22.398 7.504 32.081 1.00 81.44 440 THR A CA 1
ATOM 3421 C C . THR A 1 440 ? -21.017 7.719 32.705 1.00 81.44 440 THR A C 1
ATOM 3423 O O . THR A 1 440 ? -20.720 7.117 33.738 1.00 81.44 440 THR A O 1
ATOM 3426 N N . LEU A 1 441 ? -20.164 8.566 32.113 1.00 78.88 441 LEU A N 1
ATOM 3427 C CA . LEU A 1 441 ? -18.801 8.760 32.605 1.00 78.88 441 LEU A CA 1
ATOM 3428 C C . LEU A 1 441 ? -18.775 9.588 33.894 1.00 78.88 441 LEU A C 1
ATOM 3430 O O . LEU A 1 441 ? -19.424 10.635 33.971 1.00 78.88 441 LEU A O 1
ATOM 3434 N N . PRO A 1 442 ? -17.955 9.198 34.885 1.00 73.94 442 PRO A N 1
ATOM 3435 C CA . PRO A 1 442 ? -17.769 10.009 36.073 1.00 73.94 442 PRO A CA 1
ATOM 3436 C C . PRO A 1 442 ? -17.130 11.354 35.696 1.00 73.94 442 PRO A C 1
ATOM 3438 O O . PRO A 1 442 ? -16.066 11.418 35.066 1.00 73.94 442 PRO A O 1
ATOM 3441 N N . GLN A 1 443 ? -17.766 12.449 36.118 1.00 62.84 443 GLN A N 1
ATOM 3442 C CA . GLN A 1 443 ? -17.088 13.735 36.228 1.00 62.84 443 GLN A CA 1
ATOM 3443 C C . GLN A 1 443 ? -16.022 13.582 37.310 1.00 62.84 443 GLN A C 1
ATOM 3445 O O . GLN A 1 443 ? -16.291 13.048 38.384 1.00 62.84 443 GLN A O 1
ATOM 3450 N N . ARG A 1 444 ? -14.787 13.989 37.016 1.00 46.84 444 ARG A N 1
ATOM 3451 C CA . ARG A 1 444 ? -13.679 13.931 37.972 1.00 46.84 444 ARG A CA 1
ATOM 3452 C C . ARG A 1 444 ? -13.961 14.955 39.082 1.00 46.84 444 ARG A C 1
ATOM 3454 O O . ARG A 1 444 ? -13.488 16.084 39.017 1.00 46.84 444 ARG A O 1
ATOM 3461 N N . ILE A 1 445 ? -14.782 14.590 40.063 1.00 43.25 445 ILE A N 1
ATOM 3462 C CA . ILE A 1 445 ? -15.021 15.399 41.258 1.00 43.25 445 ILE A CA 1
ATOM 3463 C C . ILE A 1 445 ? -13.735 15.306 42.087 1.00 43.25 445 ILE A C 1
ATOM 3465 O O . ILE A 1 445 ? -13.296 14.208 42.434 1.00 43.25 445 ILE A O 1
ATOM 3469 N N . LYS A 1 446 ? -13.081 16.446 42.354 1.00 33.06 446 LYS A N 1
ATOM 3470 C CA . LYS A 1 446 ? -12.001 16.510 43.354 1.00 33.06 446 LYS A CA 1
ATOM 3471 C C . LYS A 1 446 ? -12.567 15.970 44.674 1.00 33.06 446 LYS A C 1
ATOM 3473 O O . LYS A 1 446 ? -13.646 16.419 45.051 1.00 33.06 446 LYS A O 1
ATOM 3478 N N . PRO A 1 447 ? -11.903 15.041 45.381 1.00 39.72 447 PRO A N 1
ATOM 3479 C CA . PRO A 1 447 ? -12.468 14.508 46.606 1.00 39.72 447 PRO A CA 1
ATOM 3480 C C . PRO A 1 447 ? -12.435 15.603 47.671 1.00 39.72 447 PRO A C 1
ATOM 3482 O O . PRO A 1 447 ? -11.386 15.921 48.223 1.00 39.72 447 PRO A O 1
ATOM 3485 N N . PHE A 1 448 ? -13.598 16.180 47.945 1.00 37.47 448 PHE A N 1
ATOM 3486 C CA . PHE A 1 448 ? -13.871 16.844 49.203 1.00 37.47 448 PHE A CA 1
ATOM 3487 C C . PHE A 1 448 ? -15.123 16.180 49.780 1.00 37.47 448 PHE A C 1
ATOM 3489 O O . PHE A 1 448 ? -16.163 16.125 49.131 1.00 37.47 448 PHE A O 1
ATOM 3496 N N . PHE A 1 449 ? -14.947 15.640 50.985 1.00 35.72 449 PHE A N 1
ATOM 3497 C CA . PHE A 1 449 ? -15.879 14.901 51.840 1.00 35.72 449 PHE A CA 1
ATOM 3498 C C . PHE A 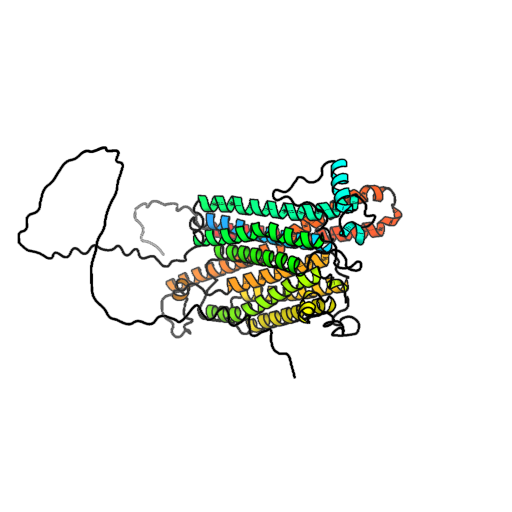1 449 ? -15.946 13.364 51.755 1.00 35.72 449 PHE A C 1
ATOM 3500 O O . PHE A 1 449 ? -16.282 12.720 50.764 1.00 35.72 449 PHE A O 1
ATOM 3507 N N . LYS A 1 450 ? -15.621 12.816 52.928 1.00 40.12 450 LYS A N 1
ATOM 3508 C CA . LYS A 1 450 ? -15.677 11.447 53.430 1.00 40.12 450 LYS A CA 1
ATOM 3509 C C . LYS A 1 450 ? -17.141 11.134 53.778 1.00 40.12 450 LYS A C 1
ATOM 3511 O O . LYS A 1 450 ? -17.696 11.808 54.637 1.00 40.12 450 LYS A O 1
ATOM 3516 N N . GLY A 1 451 ? -17.765 10.127 53.156 1.00 41.94 451 GLY A N 1
ATOM 3517 C CA . GLY A 1 451 ? -19.100 9.682 53.584 1.00 41.94 451 GLY A CA 1
ATOM 3518 C C . GLY A 1 451 ? -19.870 8.762 52.629 1.00 41.94 451 GLY A C 1
ATOM 3519 O O . GLY A 1 451 ? -20.451 9.222 51.658 1.00 41.94 451 GLY A O 1
ATOM 3520 N N . LYS A 1 452 ? -19.905 7.467 52.981 1.00 46.22 452 LYS A N 1
ATOM 3521 C CA . LYS A 1 452 ? -20.930 6.435 52.699 1.00 46.22 452 LYS A CA 1
ATOM 3522 C C . LYS A 1 452 ? -21.547 6.367 51.286 1.00 46.22 452 LYS A C 1
ATOM 3524 O O . LYS A 1 452 ? -22.671 6.805 51.072 1.00 46.22 452 LYS A O 1
ATOM 3529 N N . ASN A 1 453 ? -20.887 5.642 50.374 1.00 47.75 453 ASN A N 1
ATOM 3530 C CA . ASN A 1 453 ? -21.572 4.694 49.473 1.00 47.75 453 ASN A CA 1
ATOM 3531 C C . ASN A 1 453 ? -20.572 3.724 48.806 1.00 47.75 453 ASN A C 1
ATOM 3533 O O . ASN A 1 453 ? -20.327 3.764 47.598 1.00 47.75 453 ASN A O 1
ATOM 3537 N N . ASN A 1 454 ? -19.969 2.847 49.617 1.00 54.31 454 ASN A N 1
ATOM 3538 C CA . ASN A 1 454 ? -18.866 1.979 49.188 1.00 54.31 454 ASN A CA 1
ATOM 3539 C C . ASN A 1 454 ? -19.292 0.932 48.141 1.00 54.31 454 ASN A C 1
ATOM 3541 O O . ASN A 1 454 ? -18.587 0.746 47.158 1.00 54.31 454 ASN A O 1
ATOM 3545 N N . GLN A 1 455 ? -20.481 0.329 48.251 1.00 49.00 455 GLN A N 1
ATOM 3546 C CA . GLN A 1 455 ? -20.900 -0.751 47.339 1.00 49.00 455 GLN A CA 1
ATOM 3547 C C . GLN A 1 455 ? -21.119 -0.305 45.885 1.00 49.00 455 GLN A C 1
ATOM 3549 O O . GLN A 1 455 ? -20.761 -1.023 44.951 1.00 49.00 455 GLN A O 1
ATOM 3554 N N . LYS A 1 456 ? -21.697 0.883 45.656 1.00 47.03 456 LYS A N 1
ATOM 3555 C CA . LYS A 1 456 ? -21.928 1.393 44.292 1.00 47.03 456 LYS A CA 1
ATOM 3556 C C . LYS A 1 456 ? -20.616 1.841 43.641 1.00 47.03 456 LYS A C 1
ATOM 3558 O O . LYS A 1 456 ? -20.418 1.596 42.453 1.00 47.03 456 LYS A O 1
ATOM 3563 N N . GLN A 1 457 ? -19.707 2.434 44.419 1.00 46.50 457 GLN A N 1
ATOM 3564 C CA . GLN A 1 457 ? -18.364 2.801 43.956 1.00 46.50 457 GLN A CA 1
ATOM 3565 C C . GLN A 1 457 ? -17.496 1.577 43.650 1.00 46.50 457 GLN A C 1
ATOM 3567 O O . GLN A 1 457 ? -16.764 1.585 42.666 1.00 46.50 457 GLN A O 1
ATOM 3572 N N . GLU A 1 458 ? -17.613 0.511 44.436 1.00 48.56 458 GLU A N 1
ATOM 3573 C CA . GLU A 1 458 ? -16.880 -0.738 44.232 1.00 48.56 458 GLU A CA 1
ATOM 3574 C C . GLU A 1 458 ? -17.397 -1.517 43.014 1.00 48.56 458 GLU A C 1
ATOM 3576 O O . GLU A 1 458 ? -16.614 -2.018 42.206 1.00 48.56 458 GLU A O 1
ATOM 3581 N N . LYS A 1 459 ? -18.715 -1.510 42.773 1.00 44.34 459 LYS A N 1
ATOM 3582 C CA . LYS A 1 459 ? -19.317 -2.072 41.550 1.00 44.34 459 LYS A CA 1
ATOM 3583 C C . LYS A 1 459 ? -18.918 -1.293 40.285 1.00 44.34 459 LYS A C 1
ATOM 3585 O O . LYS A 1 459 ? -18.681 -1.888 39.237 1.00 44.34 459 LYS A O 1
ATOM 3590 N N . LEU A 1 460 ? -18.790 0.033 40.385 1.00 42.19 460 LEU A N 1
ATOM 3591 C CA . LEU A 1 460 ? -18.289 0.887 39.299 1.00 42.19 460 LEU A CA 1
ATOM 3592 C C . LEU A 1 460 ? -16.778 0.715 39.074 1.00 42.19 460 LEU A C 1
ATOM 3594 O O . LEU A 1 460 ? -16.348 0.654 37.925 1.00 42.19 460 LEU A O 1
ATOM 3598 N N . ARG A 1 461 ? -15.982 0.567 40.143 1.00 43.41 461 ARG A N 1
ATOM 3599 C CA . ARG A 1 461 ? -14.548 0.237 40.061 1.00 43.41 461 ARG A CA 1
ATOM 3600 C C . ARG A 1 461 ? -14.317 -1.114 39.398 1.00 43.41 461 ARG A C 1
ATOM 3602 O O . ARG A 1 461 ? -13.540 -1.187 38.458 1.00 43.41 461 ARG A O 1
ATOM 3609 N N . THR A 1 462 ? -15.044 -2.149 39.806 1.00 39.59 462 THR A N 1
ATOM 3610 C CA . THR A 1 462 ? -14.913 -3.498 39.230 1.00 39.59 462 THR A CA 1
ATOM 3611 C C . THR A 1 462 ? -15.389 -3.580 37.775 1.00 39.59 462 THR A C 1
ATOM 3613 O O . THR A 1 462 ? -14.850 -4.371 37.002 1.00 39.59 462 THR A O 1
ATOM 3616 N N . MET A 1 463 ? -16.364 -2.760 37.356 1.00 39.88 463 MET A N 1
ATOM 3617 C CA . MET A 1 463 ? -16.728 -2.603 35.938 1.00 39.88 463 MET A CA 1
ATOM 3618 C C . MET A 1 463 ? -15.659 -1.840 35.143 1.00 39.88 463 MET A C 1
ATOM 3620 O O . MET A 1 463 ? -15.327 -2.244 34.028 1.00 39.88 463 MET A O 1
ATOM 3624 N N . ALA A 1 464 ? -15.090 -0.774 35.714 1.00 39.66 464 ALA A N 1
ATOM 3625 C CA . ALA A 1 464 ? -13.999 -0.021 35.102 1.00 39.66 464 ALA A CA 1
ATOM 3626 C C . ALA A 1 464 ? -12.735 -0.883 34.949 1.00 39.66 464 ALA A C 1
ATOM 3628 O O . ALA A 1 464 ? -12.167 -0.932 33.864 1.00 39.66 464 ALA A O 1
ATOM 3629 N N . GLU A 1 465 ? -12.352 -1.647 35.973 1.00 38.38 465 GLU A N 1
ATOM 3630 C CA . GLU A 1 465 ? -11.229 -2.592 35.929 1.00 38.38 465 GLU A CA 1
ATOM 3631 C C . GLU A 1 465 ? -11.444 -3.690 34.879 1.00 38.38 465 GLU A C 1
ATOM 3633 O O . GLU A 1 465 ? -10.524 -4.003 34.123 1.00 38.38 465 GLU A O 1
ATOM 3638 N N . ARG A 1 466 ? -12.673 -4.212 34.736 1.00 38.50 466 ARG A N 1
ATOM 3639 C CA . ARG A 1 466 ? -13.012 -5.163 33.661 1.00 38.50 466 ARG A CA 1
ATOM 3640 C C . ARG A 1 466 ? -12.840 -4.553 32.267 1.00 38.50 466 ARG A C 1
ATOM 3642 O O . ARG A 1 466 ? -12.270 -5.199 31.391 1.00 38.50 466 ARG A O 1
ATOM 3649 N N . ASN A 1 467 ? -13.276 -3.309 32.068 1.00 38.78 467 ASN A N 1
ATOM 3650 C CA . ASN A 1 467 ? -13.130 -2.593 30.795 1.00 38.78 467 ASN A CA 1
ATOM 3651 C C . ASN A 1 467 ? -11.666 -2.211 30.495 1.00 38.78 467 ASN A C 1
ATOM 3653 O O . ASN A 1 467 ? -11.249 -2.268 29.338 1.00 38.78 467 ASN A O 1
ATOM 3657 N N . VAL A 1 468 ? -10.863 -1.908 31.522 1.00 39.66 468 VAL A N 1
ATOM 3658 C CA . VAL A 1 468 ? -9.410 -1.659 31.422 1.00 39.66 468 VAL A CA 1
ATOM 3659 C C . VAL A 1 468 ? -8.663 -2.925 30.983 1.00 39.66 468 VAL A C 1
ATOM 3661 O O . VAL A 1 468 ? -7.789 -2.866 30.115 1.00 39.66 468 VAL A O 1
ATOM 3664 N N . VAL A 1 469 ? -9.017 -4.087 31.541 1.00 38.28 469 VAL A N 1
ATOM 3665 C CA . VAL A 1 469 ? -8.425 -5.387 31.173 1.00 38.28 469 VAL A CA 1
ATOM 3666 C C . VAL A 1 469 ? -8.833 -5.803 29.750 1.00 38.28 469 VAL A C 1
ATOM 3668 O O . VAL A 1 469 ? -8.000 -6.297 28.983 1.00 38.28 469 VAL A O 1
ATOM 3671 N N . TYR A 1 470 ? -10.074 -5.519 29.342 1.00 40.34 470 TYR A N 1
ATOM 3672 C CA . TYR A 1 470 ? -10.576 -5.795 27.990 1.00 40.34 470 TYR A CA 1
ATOM 3673 C C . TYR A 1 470 ? -9.962 -4.863 26.922 1.00 40.34 470 TYR A C 1
ATOM 3675 O O . TYR A 1 470 ? -9.567 -5.308 25.846 1.00 40.34 470 TYR A O 1
ATOM 3683 N N . GLY A 1 471 ? -9.791 -3.571 27.227 1.00 41.66 471 GLY A N 1
ATOM 3684 C CA . GLY A 1 471 ? -9.160 -2.599 26.325 1.00 41.66 471 GLY A CA 1
ATOM 3685 C C . GLY A 1 471 ? -7.663 -2.846 26.109 1.00 41.66 471 GLY A C 1
ATOM 3686 O O . GLY A 1 471 ? -7.159 -2.675 24.996 1.00 41.66 471 GLY A O 1
ATOM 3687 N N . LYS A 1 472 ? -6.948 -3.311 27.143 1.00 41.09 472 LYS A N 1
ATOM 3688 C CA . LYS A 1 472 ? -5.539 -3.723 27.033 1.00 41.09 472 LYS A CA 1
ATOM 3689 C C . LYS A 1 472 ? -5.381 -4.969 26.159 1.00 41.09 472 LYS A C 1
ATOM 3691 O O . LYS A 1 472 ? -4.540 -4.965 25.268 1.00 41.09 472 LYS A O 1
ATOM 3696 N N . SER A 1 473 ? -6.208 -5.994 26.357 1.00 42.00 473 SER A N 1
ATOM 3697 C CA . SER A 1 473 ? -6.115 -7.272 25.633 1.00 42.00 473 SER A CA 1
ATOM 3698 C C . SER A 1 473 ? -6.534 -7.175 24.162 1.00 42.00 473 SER A C 1
ATOM 3700 O O . SER A 1 473 ? -5.853 -7.736 23.307 1.00 42.00 473 SER A O 1
ATOM 3702 N N . VAL A 1 474 ? -7.578 -6.408 23.829 1.00 46.25 474 VAL A N 1
ATOM 3703 C CA . VAL A 1 474 ? -8.032 -6.230 22.436 1.00 46.25 474 VAL A CA 1
ATOM 3704 C C . VAL A 1 474 ? -7.084 -5.335 21.635 1.00 46.25 474 VAL A C 1
ATOM 3706 O O . VAL A 1 474 ? -6.799 -5.632 20.477 1.00 46.25 474 VAL A O 1
ATOM 3709 N N . MET A 1 475 ? -6.535 -4.275 22.237 1.00 45.56 475 MET A N 1
ATOM 3710 C CA . MET A 1 475 ? -5.592 -3.402 21.537 1.00 45.56 475 MET A CA 1
ATOM 3711 C C . MET A 1 475 ? -4.198 -4.033 21.395 1.00 45.56 475 MET A C 1
ATOM 3713 O O . MET A 1 475 ? -3.569 -3.851 20.356 1.00 45.56 475 MET A O 1
ATOM 3717 N N . LEU A 1 476 ? -3.744 -4.832 22.373 1.00 44.25 476 LEU A N 1
ATOM 3718 C CA . LEU A 1 476 ? -2.540 -5.666 22.237 1.00 44.25 476 LEU A CA 1
ATOM 3719 C C . LEU A 1 476 ? -2.739 -6.790 21.207 1.00 44.25 476 LEU A C 1
ATOM 3721 O O . LEU A 1 476 ? -1.841 -7.020 20.405 1.00 44.25 476 LEU A O 1
ATOM 3725 N N . ALA A 1 477 ? -3.915 -7.428 21.151 1.00 44.78 477 ALA A N 1
ATOM 3726 C CA . ALA A 1 477 ? -4.241 -8.433 20.132 1.00 44.78 477 ALA A CA 1
ATOM 3727 C C . ALA A 1 477 ? -4.317 -7.841 18.713 1.00 44.78 477 ALA A C 1
ATOM 3729 O O . ALA A 1 477 ? -3.840 -8.454 17.761 1.00 44.78 477 ALA A O 1
ATOM 3730 N N . ALA A 1 478 ? -4.877 -6.636 18.569 1.00 44.12 478 ALA A N 1
ATOM 3731 C CA . ALA A 1 478 ? -4.953 -5.907 17.304 1.00 44.12 478 ALA A CA 1
ATOM 3732 C C . ALA A 1 478 ? -3.566 -5.433 16.830 1.00 44.12 478 ALA A C 1
ATOM 3734 O O . ALA A 1 478 ? -3.239 -5.560 15.652 1.00 44.12 478 ALA A O 1
ATOM 3735 N N . LEU A 1 479 ? -2.723 -4.941 17.744 1.00 45.91 479 LEU A N 1
ATOM 3736 C CA . LEU A 1 479 ? -1.348 -4.536 17.437 1.00 45.91 479 LEU A CA 1
ATOM 3737 C C . LEU A 1 479 ? -0.448 -5.725 17.085 1.00 45.91 479 LEU A C 1
ATOM 3739 O O . LEU A 1 479 ? 0.263 -5.672 16.085 1.00 45.91 479 LEU A O 1
ATOM 3743 N N . ALA A 1 480 ? -0.512 -6.811 17.858 1.00 43.97 480 ALA A N 1
ATOM 3744 C CA . ALA A 1 480 ? 0.296 -8.006 17.626 1.00 43.97 480 ALA A CA 1
ATOM 3745 C C . ALA A 1 480 ? -0.155 -8.794 16.382 1.00 43.97 480 ALA A C 1
ATOM 3747 O O . ALA A 1 480 ? 0.678 -9.279 15.617 1.00 43.97 480 ALA A O 1
ATOM 3748 N N . GLY A 1 481 ? -1.467 -8.881 16.132 1.00 46.34 481 GLY A N 1
ATOM 3749 C CA . GLY A 1 481 ? -2.017 -9.609 14.987 1.00 46.34 481 GLY A CA 1
ATOM 3750 C C . GLY A 1 481 ? -1.788 -8.924 13.635 1.00 46.34 481 GLY A C 1
ATOM 3751 O O . GLY A 1 481 ? -1.674 -9.612 12.625 1.00 46.34 481 GLY A O 1
ATOM 3752 N N . MET A 1 482 ? -1.696 -7.588 13.598 1.00 47.25 482 MET A N 1
ATOM 3753 C CA . MET A 1 482 ? -1.685 -6.831 12.334 1.00 47.25 482 MET A CA 1
ATOM 3754 C C . MET A 1 482 ? -0.329 -6.225 11.972 1.00 47.25 482 MET A C 1
ATOM 3756 O O . MET A 1 482 ? -0.049 -6.082 10.787 1.00 47.25 482 MET A O 1
ATOM 3760 N N . ALA A 1 483 ? 0.530 -5.912 12.948 1.00 44.25 483 ALA A N 1
ATOM 3761 C CA . ALA A 1 483 ? 1.861 -5.361 12.672 1.00 44.25 483 ALA A CA 1
ATOM 3762 C C . ALA A 1 483 ? 2.958 -6.434 12.540 1.00 44.25 483 ALA A C 1
ATOM 3764 O O . ALA A 1 483 ? 3.968 -6.186 11.890 1.00 44.25 483 ALA A O 1
ATOM 3765 N N . LEU A 1 484 ? 2.772 -7.614 13.146 1.00 47.16 484 LEU A N 1
ATOM 3766 C CA . LEU A 1 484 ? 3.796 -8.663 13.185 1.00 47.16 484 LEU A CA 1
ATOM 3767 C C . LEU A 1 484 ? 3.355 -9.916 12.432 1.00 47.16 484 LEU A C 1
ATOM 3769 O O . LEU A 1 484 ? 4.049 -10.346 11.522 1.00 47.16 484 LEU A O 1
ATOM 3773 N N . ALA A 1 485 ? 2.189 -10.483 12.744 1.00 44.16 485 ALA A N 1
ATOM 3774 C CA . ALA A 1 485 ? 1.849 -11.812 12.241 1.00 44.16 485 ALA A CA 1
ATOM 3775 C C . ALA A 1 485 ? 1.628 -11.874 10.717 1.00 44.16 485 ALA A C 1
ATOM 3777 O O . ALA A 1 485 ? 2.153 -12.779 10.083 1.00 44.16 485 ALA A O 1
ATOM 3778 N N . ALA A 1 486 ? 0.904 -10.933 10.100 1.00 46.22 486 ALA A N 1
ATOM 3779 C CA . ALA A 1 486 ? 0.560 -11.038 8.674 1.00 46.22 486 ALA A CA 1
ATOM 3780 C C . ALA A 1 486 ? 1.751 -10.826 7.706 1.00 46.22 486 ALA A C 1
ATOM 3782 O O . ALA A 1 486 ? 1.905 -11.634 6.785 1.00 46.22 486 ALA A O 1
ATOM 3783 N N . PRO A 1 487 ? 2.639 -9.828 7.903 1.00 47.94 487 PRO A N 1
ATOM 3784 C CA . PRO A 1 487 ? 3.837 -9.683 7.078 1.00 47.94 487 PRO A CA 1
ATOM 3785 C C . PRO A 1 487 ? 4.879 -10.770 7.373 1.00 47.94 487 PRO A C 1
ATOM 3787 O O . PRO A 1 487 ? 5.496 -11.265 6.437 1.00 47.94 487 PRO A O 1
ATOM 3790 N N . LEU A 1 488 ? 5.052 -11.192 8.638 1.00 47.69 488 LEU A N 1
ATOM 3791 C CA . LEU A 1 488 ? 5.995 -12.266 8.985 1.00 47.69 488 LEU A CA 1
ATOM 3792 C C . LEU A 1 488 ? 5.552 -13.626 8.445 1.00 47.69 488 LEU A C 1
ATOM 3794 O O . LEU A 1 488 ? 6.406 -14.352 7.959 1.00 47.69 488 LEU A O 1
ATOM 3798 N N . LEU A 1 489 ? 4.257 -13.968 8.457 1.00 50.22 489 LEU A N 1
ATOM 3799 C CA . LEU A 1 489 ? 3.784 -15.224 7.856 1.00 50.22 489 LEU A CA 1
ATOM 3800 C C . LEU A 1 489 ? 3.971 -15.220 6.332 1.00 50.22 489 LEU A C 1
ATOM 3802 O O . LEU A 1 489 ? 4.387 -16.224 5.760 1.00 50.22 489 LEU A O 1
ATOM 3806 N N . GLY A 1 490 ? 3.700 -14.080 5.684 1.00 49.91 490 GLY A N 1
ATOM 3807 C CA . GLY A 1 490 ? 3.906 -13.907 4.245 1.00 49.91 490 GLY A CA 1
ATOM 3808 C C . GLY A 1 490 ? 5.385 -13.958 3.849 1.00 49.91 490 GLY A C 1
ATOM 3809 O O . GLY A 1 490 ? 5.745 -14.661 2.908 1.00 49.91 490 GLY A O 1
ATOM 3810 N N . MET A 1 491 ? 6.258 -13.279 4.602 1.00 52.56 491 MET A N 1
ATOM 3811 C CA . MET A 1 491 ? 7.706 -13.313 4.372 1.00 52.56 491 MET A CA 1
ATOM 3812 C C . MET A 1 491 ? 8.334 -14.655 4.762 1.00 52.56 491 MET A C 1
ATOM 3814 O O . MET A 1 491 ? 9.238 -15.101 4.065 1.00 52.56 491 MET A O 1
ATOM 3818 N N . MET A 1 492 ? 7.853 -15.336 5.808 1.00 52.06 492 MET A N 1
ATOM 3819 C CA . MET A 1 492 ? 8.280 -16.704 6.133 1.00 52.06 492 MET A CA 1
ATOM 3820 C C . MET A 1 492 ? 7.877 -17.682 5.035 1.00 52.06 492 MET A C 1
ATOM 3822 O O . MET A 1 492 ? 8.702 -18.499 4.649 1.00 52.06 492 MET A O 1
ATOM 3826 N N . GLY A 1 493 ? 6.655 -17.586 4.498 1.00 51.41 493 GLY A N 1
ATOM 3827 C CA . GLY A 1 493 ? 6.209 -18.433 3.389 1.00 51.41 493 GLY A CA 1
ATOM 3828 C C . GLY A 1 493 ? 7.049 -18.231 2.126 1.00 51.41 493 GLY A C 1
ATOM 3829 O O . GLY A 1 493 ? 7.498 -19.201 1.521 1.00 51.41 493 GLY A O 1
ATOM 3830 N N . PHE A 1 494 ? 7.327 -16.974 1.768 1.00 48.97 494 PHE A N 1
ATOM 3831 C CA . PHE A 1 494 ? 8.143 -16.639 0.599 1.00 48.97 494 PHE A CA 1
ATOM 3832 C C . PHE A 1 494 ? 9.623 -17.011 0.784 1.00 48.97 494 PHE A C 1
ATOM 3834 O O . PHE A 1 494 ? 10.222 -17.606 -0.106 1.00 48.97 494 PHE A O 1
ATOM 3841 N N . SER A 1 495 ? 10.203 -16.722 1.953 1.00 51.25 495 SER A N 1
ATOM 3842 C CA . SER A 1 495 ? 11.592 -17.071 2.283 1.00 51.25 495 SER A CA 1
ATOM 3843 C C . SER A 1 495 ? 11.797 -18.588 2.368 1.00 51.25 495 SER A C 1
ATOM 3845 O O . SER A 1 495 ? 12.792 -19.106 1.865 1.00 51.25 495 SER A O 1
ATOM 3847 N N . PHE A 1 496 ? 10.828 -19.324 2.924 1.00 53.94 496 PHE A N 1
ATOM 3848 C CA . PHE A 1 496 ? 10.835 -20.787 2.950 1.00 53.94 496 PHE A CA 1
ATOM 3849 C C . PHE A 1 496 ? 10.792 -21.369 1.536 1.00 53.94 496 PHE A C 1
ATOM 3851 O O . PHE A 1 496 ? 11.631 -22.199 1.200 1.00 53.94 496 PHE A O 1
ATOM 3858 N N . LEU A 1 497 ? 9.880 -20.891 0.684 1.00 54.25 497 LEU A N 1
ATOM 3859 C CA . LEU A 1 497 ? 9.761 -21.378 -0.691 1.00 54.25 497 LEU A CA 1
ATOM 3860 C C . LEU A 1 497 ? 11.006 -21.042 -1.528 1.00 54.25 497 LEU A C 1
ATOM 3862 O O . LEU A 1 497 ? 11.491 -21.892 -2.272 1.00 54.25 497 LEU A O 1
ATOM 3866 N N . ALA A 1 498 ? 11.571 -19.843 -1.358 1.00 54.97 498 ALA A N 1
ATOM 3867 C CA . ALA A 1 498 ? 12.804 -19.430 -2.025 1.00 54.97 498 ALA A CA 1
ATOM 3868 C C . ALA A 1 498 ? 14.017 -20.261 -1.573 1.00 54.97 498 ALA A C 1
ATOM 3870 O O . ALA A 1 498 ? 14.812 -20.686 -2.406 1.00 54.97 498 ALA A O 1
ATOM 3871 N N . THR A 1 499 ? 14.133 -20.551 -0.272 1.00 59.66 499 THR A N 1
ATOM 3872 C CA . THR A 1 499 ? 15.239 -21.355 0.280 1.00 59.66 499 THR A CA 1
ATOM 3873 C C . THR A 1 499 ? 15.114 -22.828 -0.113 1.00 59.66 499 THR A C 1
ATOM 3875 O O . THR A 1 499 ? 16.115 -23.450 -0.454 1.00 59.66 499 THR A O 1
ATOM 3878 N N . LEU A 1 500 ? 13.893 -23.378 -0.154 1.00 60.50 500 LEU A N 1
ATOM 3879 C CA . LEU A 1 500 ? 13.637 -24.738 -0.638 1.00 60.50 500 LEU A CA 1
ATOM 3880 C C . LEU A 1 500 ? 13.977 -24.874 -2.130 1.00 60.50 500 LEU A C 1
ATOM 3882 O O . LEU A 1 500 ? 14.608 -25.845 -2.534 1.00 60.50 500 LEU A O 1
ATOM 3886 N N . THR A 1 501 ? 13.604 -23.874 -2.932 1.00 60.16 501 THR A N 1
ATOM 3887 C CA . THR A 1 501 ? 13.895 -23.830 -4.374 1.00 60.16 501 THR A CA 1
ATOM 3888 C C . THR A 1 501 ? 15.397 -23.706 -4.625 1.00 60.16 501 THR A C 1
ATOM 3890 O O . THR A 1 501 ? 15.950 -24.453 -5.428 1.00 60.16 501 THR A O 1
ATOM 3893 N N . LEU A 1 502 ? 16.086 -22.826 -3.889 1.00 64.25 502 LEU A N 1
ATOM 3894 C CA . LEU A 1 502 ? 17.537 -22.675 -3.981 1.00 64.25 502 LEU A CA 1
ATOM 3895 C C . LEU A 1 502 ? 18.260 -23.958 -3.559 1.00 64.25 502 LEU A C 1
ATOM 3897 O O . LEU A 1 502 ? 19.198 -24.364 -4.237 1.00 64.25 502 LEU A O 1
ATOM 3901 N N . LEU A 1 503 ? 17.811 -24.628 -2.493 1.00 63.09 503 LEU A N 1
ATOM 3902 C CA . LEU A 1 503 ? 18.358 -25.917 -2.065 1.00 63.09 503 LEU A CA 1
ATOM 3903 C C . LEU A 1 503 ? 18.166 -26.988 -3.146 1.00 63.09 503 LEU A C 1
ATOM 3905 O O . LEU A 1 503 ? 19.101 -27.720 -3.442 1.00 63.09 503 LEU A O 1
ATOM 3909 N N . PHE A 1 504 ? 16.993 -27.048 -3.779 1.00 69.88 504 PHE A N 1
ATOM 3910 C CA . PHE A 1 504 ? 16.709 -28.018 -4.839 1.00 69.88 504 PHE A CA 1
ATOM 3911 C C . PHE A 1 504 ? 17.574 -27.784 -6.088 1.00 69.88 504 PHE A C 1
ATOM 3913 O O . PHE A 1 504 ? 18.083 -28.736 -6.672 1.00 69.88 504 PHE A O 1
ATOM 3920 N N . ILE A 1 505 ? 17.796 -26.518 -6.458 1.00 66.88 505 ILE A N 1
ATOM 3921 C CA . ILE A 1 505 ? 18.641 -26.120 -7.598 1.00 66.88 505 ILE A CA 1
ATOM 3922 C C . ILE A 1 505 ? 20.131 -26.319 -7.295 1.00 66.88 505 ILE A C 1
ATOM 3924 O O . ILE A 1 505 ? 20.900 -26.689 -8.178 1.00 66.88 505 ILE A O 1
ATOM 3928 N N . THR A 1 506 ? 20.558 -26.079 -6.053 1.00 57.88 506 THR A N 1
ATOM 3929 C CA . THR A 1 506 ? 21.971 -26.184 -5.660 1.00 57.88 506 THR A CA 1
ATOM 3930 C C . THR A 1 506 ? 22.370 -27.589 -5.218 1.00 57.88 506 THR A C 1
ATOM 3932 O O . THR A 1 506 ? 23.549 -27.912 -5.300 1.00 57.88 506 THR A O 1
ATOM 3935 N N . SER A 1 507 ? 21.432 -28.462 -4.829 1.00 64.88 507 SER A N 1
ATOM 3936 C CA . SER A 1 507 ? 21.713 -29.846 -4.406 1.00 64.88 507 SER A CA 1
ATOM 3937 C C . SER A 1 507 ? 22.521 -30.668 -5.426 1.00 64.88 507 SER A C 1
ATOM 3939 O O . SER A 1 507 ? 23.408 -31.400 -4.988 1.00 64.88 507 SER A O 1
ATOM 3941 N N . PRO A 1 508 ? 22.304 -30.559 -6.752 1.00 65.50 508 PRO A N 1
ATOM 3942 C CA . PRO A 1 508 ? 23.141 -31.238 -7.743 1.00 65.50 508 PRO A CA 1
ATOM 3943 C C . PRO A 1 508 ? 24.551 -30.633 -7.847 1.00 65.50 508 PRO A C 1
ATOM 3945 O O . PRO A 1 508 ? 25.523 -31.361 -8.011 1.00 65.50 508 PRO A O 1
ATOM 3948 N N . LEU A 1 509 ? 24.680 -29.308 -7.702 1.00 54.31 509 LEU A N 1
ATOM 3949 C CA . LEU A 1 509 ? 25.959 -28.581 -7.755 1.00 54.31 509 LEU A CA 1
ATOM 3950 C C . LEU A 1 509 ? 26.816 -28.812 -6.498 1.00 54.31 509 LEU A C 1
ATOM 3952 O O . LEU A 1 509 ? 28.042 -28.885 -6.584 1.00 54.31 509 LEU A O 1
ATOM 3956 N N . LEU A 1 510 ? 26.165 -28.980 -5.342 1.00 56.09 510 LEU A N 1
ATOM 3957 C CA . LEU A 1 510 ? 26.782 -29.280 -4.046 1.00 56.09 510 LEU A CA 1
ATOM 3958 C C . LEU A 1 510 ? 27.503 -30.638 -4.036 1.00 56.09 510 LEU A C 1
ATOM 3960 O O . LEU A 1 510 ? 28.473 -30.799 -3.300 1.00 56.09 510 LEU A O 1
ATOM 3964 N N . LEU A 1 511 ? 27.069 -31.589 -4.870 1.00 60.56 511 LEU A N 1
ATOM 3965 C CA . LEU A 1 511 ? 27.698 -32.907 -5.006 1.00 60.56 511 LEU A CA 1
ATOM 3966 C C . LEU A 1 511 ? 28.969 -32.891 -5.872 1.00 60.56 511 LEU A C 1
ATOM 3968 O O . LEU A 1 511 ? 29.747 -33.839 -5.809 1.00 60.56 511 LEU A O 1
ATOM 3972 N N . ILE A 1 512 ? 29.198 -31.834 -6.661 1.00 63.22 512 ILE A N 1
ATOM 3973 C CA . ILE A 1 512 ? 30.259 -31.801 -7.683 1.00 63.22 512 ILE A CA 1
ATOM 3974 C C . ILE A 1 512 ? 31.479 -30.968 -7.236 1.00 63.22 512 ILE A C 1
ATOM 3976 O O . ILE A 1 512 ? 32.603 -31.302 -7.603 1.00 63.22 512 ILE A O 1
ATOM 3980 N N . PHE A 1 513 ? 31.311 -29.925 -6.408 1.00 58.47 513 PHE A N 1
ATOM 3981 C CA . PHE A 1 513 ? 32.391 -28.972 -6.083 1.00 58.47 513 PHE A CA 1
ATOM 3982 C C . PHE A 1 513 ? 32.586 -28.749 -4.573 1.00 58.47 513 PHE A C 1
ATOM 3984 O O . PHE A 1 513 ? 32.221 -27.705 -4.039 1.00 58.47 513 PHE A O 1
ATOM 3991 N N . SER A 1 514 ? 33.197 -29.707 -3.869 1.00 59.06 514 SER A N 1
ATOM 3992 C CA . SER A 1 514 ? 33.364 -29.649 -2.404 1.00 59.06 514 SER A CA 1
ATOM 3993 C C . SER A 1 514 ? 34.325 -28.574 -1.843 1.00 59.06 514 SER A C 1
ATOM 3995 O O . SER A 1 514 ? 34.061 -28.112 -0.731 1.00 59.06 514 SER A O 1
ATOM 3997 N N . PRO A 1 515 ? 35.371 -28.072 -2.541 1.00 57.25 515 PRO A N 1
ATOM 3998 C CA . PRO A 1 515 ? 36.273 -27.080 -1.934 1.00 57.25 515 PRO A CA 1
ATOM 3999 C C . PRO A 1 515 ? 35.764 -25.626 -1.972 1.00 57.25 515 PRO A C 1
ATOM 4001 O O . PRO A 1 515 ? 36.303 -24.773 -1.274 1.00 57.25 515 PRO A O 1
ATOM 4004 N N . LEU A 1 516 ? 34.724 -25.317 -2.758 1.00 56.03 516 LEU A N 1
ATOM 4005 C CA . LEU A 1 516 ? 34.170 -23.956 -2.916 1.00 56.03 516 LEU A CA 1
ATOM 4006 C C . LEU A 1 516 ? 33.016 -23.640 -1.940 1.00 56.03 516 LEU A C 1
ATOM 4008 O O . LEU A 1 516 ? 32.466 -22.539 -1.948 1.00 56.03 516 LEU A O 1
ATOM 4012 N N . LEU A 1 517 ? 32.652 -24.587 -1.069 1.00 58.75 517 LEU A N 1
ATOM 4013 C CA . LEU A 1 517 ? 31.417 -24.548 -0.274 1.00 58.75 517 LEU A CA 1
ATOM 4014 C C . LEU A 1 517 ? 31.496 -23.784 1.043 1.00 58.75 517 LEU A C 1
ATOM 4016 O O . LEU A 1 517 ? 30.505 -23.734 1.766 1.00 58.75 517 LEU A O 1
ATOM 4020 N N . LEU A 1 518 ? 32.618 -23.141 1.358 1.00 59.00 518 LEU A N 1
ATOM 4021 C CA . LEU A 1 518 ? 32.714 -22.362 2.591 1.00 59.00 518 LEU A CA 1
ATOM 4022 C C . LEU A 1 518 ? 31.786 -21.137 2.542 1.00 59.00 518 LEU A C 1
ATOM 4024 O O . LEU A 1 518 ? 31.053 -20.879 3.492 1.00 59.00 518 LEU A O 1
ATOM 4028 N N . PHE A 1 519 ? 31.712 -20.447 1.400 1.00 54.03 519 PHE A N 1
ATOM 4029 C CA . PHE A 1 519 ? 30.803 -19.308 1.222 1.00 54.03 519 PHE A CA 1
ATOM 4030 C C . PHE A 1 519 ? 29.335 -19.735 1.124 1.00 54.03 519 PHE A C 1
ATOM 4032 O O . PHE A 1 519 ? 28.478 -19.127 1.761 1.00 54.03 519 PHE A O 1
ATOM 4039 N N . THR A 1 520 ? 29.037 -20.821 0.409 1.00 54.19 520 THR A N 1
ATOM 4040 C CA . THR A 1 520 ? 27.675 -21.371 0.316 1.00 54.19 520 THR A CA 1
ATOM 4041 C C . THR A 1 520 ? 27.190 -21.897 1.667 1.00 54.19 520 THR A C 1
ATOM 4043 O O . THR A 1 520 ? 26.051 -21.646 2.054 1.00 54.19 520 THR A O 1
ATOM 4046 N N . GLY A 1 521 ? 28.065 -22.560 2.426 1.00 62.00 521 GLY A N 1
ATOM 4047 C CA . GLY A 1 521 ? 27.801 -23.018 3.786 1.00 62.00 521 GLY A CA 1
ATOM 4048 C C . GLY A 1 521 ? 27.569 -21.860 4.752 1.00 62.00 521 GLY A C 1
ATOM 4049 O O . GLY A 1 521 ? 26.645 -21.924 5.554 1.00 62.00 521 GLY A O 1
ATOM 4050 N N . LEU A 1 522 ? 28.322 -20.762 4.634 1.00 62.81 522 LEU A N 1
ATOM 4051 C CA . LEU A 1 522 ? 28.100 -19.549 5.429 1.00 62.81 522 LEU A CA 1
ATOM 4052 C C . LEU A 1 522 ? 26.779 -18.849 5.082 1.00 62.81 522 LEU A C 1
ATOM 4054 O O . LEU A 1 522 ? 26.075 -18.409 5.989 1.00 62.81 522 LEU A O 1
ATOM 4058 N N . VAL A 1 523 ? 26.406 -18.781 3.801 1.00 61.16 523 VAL A N 1
ATOM 4059 C CA . VAL A 1 523 ? 25.111 -18.224 3.369 1.00 61.16 523 VAL A CA 1
ATOM 4060 C C . VAL A 1 523 ? 23.955 -19.106 3.843 1.00 61.16 523 VAL A C 1
ATOM 4062 O O . VAL A 1 523 ? 22.972 -18.586 4.370 1.00 61.16 523 VAL A O 1
ATOM 4065 N N . LEU A 1 524 ? 24.086 -20.431 3.736 1.00 61.66 524 LEU A N 1
ATOM 4066 C CA . LEU A 1 524 ? 23.098 -21.384 4.237 1.00 61.66 524 LEU A CA 1
ATOM 4067 C C . LEU A 1 524 ? 22.972 -21.302 5.763 1.00 61.66 524 LEU A C 1
ATOM 4069 O O . LEU A 1 524 ? 21.862 -21.237 6.279 1.00 61.66 524 LEU A O 1
ATOM 4073 N N . MET A 1 525 ? 24.088 -21.222 6.488 1.00 64.50 525 MET A N 1
ATOM 4074 C CA . MET A 1 525 ? 24.094 -21.027 7.940 1.00 64.50 525 MET A CA 1
ATOM 4075 C C . MET A 1 525 ? 23.469 -19.686 8.331 1.00 64.50 525 MET A C 1
ATOM 4077 O O . MET A 1 525 ? 22.654 -19.646 9.248 1.00 64.50 525 MET A O 1
ATOM 4081 N N . GLY A 1 526 ? 23.768 -18.600 7.615 1.00 65.25 526 GLY A N 1
ATOM 4082 C CA . GLY A 1 526 ? 23.137 -17.295 7.824 1.00 65.25 526 GLY A CA 1
ATOM 4083 C C . GLY A 1 526 ? 21.625 -17.328 7.584 1.00 65.25 526 GLY A C 1
ATOM 4084 O O . GLY A 1 526 ? 20.861 -16.783 8.381 1.00 65.25 526 GLY A O 1
ATOM 4085 N N . ALA A 1 527 ? 21.178 -18.028 6.538 1.00 61.78 527 ALA A N 1
ATOM 4086 C CA . ALA A 1 527 ? 19.762 -18.229 6.241 1.00 61.78 527 ALA A CA 1
ATOM 4087 C C . ALA A 1 527 ? 19.064 -19.103 7.298 1.00 61.78 527 ALA A C 1
ATOM 4089 O O . ALA A 1 527 ? 17.970 -18.759 7.741 1.00 61.78 527 ALA A O 1
ATOM 4090 N N . LEU A 1 528 ? 19.703 -20.184 7.760 1.00 62.31 528 LEU A N 1
ATOM 4091 C CA . LEU A 1 528 ? 19.191 -21.062 8.819 1.00 62.31 528 LEU A CA 1
ATOM 4092 C C . LEU A 1 528 ? 19.117 -20.349 10.172 1.00 62.31 528 LEU A C 1
ATOM 4094 O O . LEU A 1 528 ? 18.132 -20.507 10.890 1.00 62.31 528 LEU A O 1
ATOM 4098 N N . VAL A 1 529 ? 20.107 -19.519 10.508 1.00 66.06 529 VAL A N 1
ATOM 4099 C CA . VAL A 1 529 ? 20.085 -18.672 11.710 1.00 66.06 529 VAL A CA 1
ATOM 4100 C C . VAL A 1 529 ? 18.987 -17.615 11.597 1.00 66.06 529 VAL A C 1
ATOM 4102 O O . VAL A 1 529 ? 18.205 -17.449 12.532 1.00 66.06 529 VAL A O 1
ATOM 4105 N N . GLY A 1 530 ? 18.854 -16.953 10.443 1.00 58.22 530 GLY A N 1
ATOM 4106 C CA . GLY A 1 530 ? 17.762 -16.014 10.175 1.00 58.22 530 GLY A CA 1
ATOM 4107 C C . GLY A 1 530 ? 16.382 -16.673 10.280 1.00 58.22 530 GLY A C 1
ATOM 4108 O O . GLY A 1 530 ? 15.472 -16.110 10.890 1.00 58.22 530 GLY A O 1
ATOM 4109 N N . PHE A 1 531 ? 16.241 -17.898 9.769 1.00 61.09 531 PHE A N 1
ATOM 4110 C CA . PHE A 1 531 ? 15.030 -18.704 9.898 1.00 61.09 531 PHE A CA 1
ATOM 4111 C C . PHE A 1 531 ? 14.786 -19.139 11.344 1.00 61.09 531 PHE A C 1
ATOM 4113 O O . PHE A 1 531 ? 13.653 -19.080 11.801 1.00 61.09 531 PHE A O 1
ATOM 4120 N N . GLY A 1 532 ? 15.824 -19.504 12.097 1.00 57.50 532 GLY A N 1
ATOM 4121 C CA . GLY A 1 532 ? 15.730 -19.834 13.519 1.00 57.50 532 GLY A CA 1
ATOM 4122 C C . GLY A 1 532 ? 15.279 -18.643 14.365 1.00 57.50 532 GLY A C 1
ATOM 4123 O O . GLY A 1 532 ? 14.406 -18.784 15.221 1.00 57.50 532 GLY A O 1
ATOM 4124 N N . ILE A 1 533 ? 15.794 -17.444 14.084 1.00 58.09 533 ILE A N 1
ATOM 4125 C CA . ILE A 1 533 ? 15.355 -16.199 14.730 1.00 58.09 533 ILE A CA 1
ATOM 4126 C C . ILE A 1 533 ? 13.903 -15.883 14.341 1.00 58.09 533 ILE A C 1
ATOM 4128 O O . ILE A 1 533 ? 13.075 -15.605 15.204 1.00 58.09 533 ILE A O 1
ATOM 4132 N N . ALA A 1 534 ? 13.541 -15.998 13.062 1.00 54.50 534 ALA A N 1
ATOM 4133 C CA . ALA A 1 534 ? 12.165 -15.784 12.618 1.00 54.50 534 ALA A CA 1
ATOM 4134 C C . ALA A 1 534 ? 11.190 -16.816 13.214 1.00 54.50 534 ALA A C 1
ATOM 4136 O O . ALA A 1 534 ? 10.108 -16.450 13.667 1.00 54.50 534 ALA A O 1
ATOM 4137 N N . ALA A 1 535 ? 11.583 -18.089 13.277 1.00 52.03 535 ALA A N 1
ATOM 4138 C CA . ALA A 1 535 ? 10.802 -19.179 13.844 1.00 52.03 535 ALA A CA 1
ATOM 4139 C C . ALA A 1 535 ? 10.651 -19.031 15.357 1.00 52.03 535 ALA A C 1
ATOM 4141 O O . ALA A 1 535 ? 9.553 -19.225 15.859 1.00 52.03 535 ALA A O 1
ATOM 4142 N N . THR A 1 536 ? 11.695 -18.625 16.084 1.00 54.81 536 THR A N 1
ATOM 4143 C CA . THR A 1 536 ? 11.600 -18.328 17.524 1.00 54.81 536 THR A CA 1
ATOM 4144 C C . THR A 1 536 ? 10.726 -17.107 17.788 1.00 54.81 536 THR A C 1
ATOM 4146 O O . THR A 1 536 ? 9.906 -17.148 18.702 1.00 54.81 536 THR A O 1
ATOM 4149 N N . MET A 1 537 ? 10.792 -16.062 16.956 1.00 55.12 537 MET A N 1
ATOM 4150 C CA . MET A 1 537 ? 9.867 -14.926 17.035 1.00 55.12 537 MET A CA 1
ATOM 4151 C C . MET A 1 537 ? 8.425 -15.314 16.679 1.00 55.12 537 MET A C 1
ATOM 4153 O O . MET A 1 537 ? 7.488 -14.846 17.326 1.00 55.12 537 MET A O 1
ATOM 4157 N N . ALA A 1 538 ? 8.225 -16.204 15.706 1.00 50.56 538 ALA A N 1
ATOM 4158 C CA . ALA A 1 538 ? 6.917 -16.752 15.363 1.00 50.56 538 ALA A CA 1
ATOM 4159 C C . ALA A 1 538 ? 6.378 -17.652 16.482 1.00 50.56 538 ALA A C 1
ATOM 4161 O O . ALA A 1 538 ? 5.213 -17.529 16.847 1.00 50.56 538 ALA A O 1
ATOM 4162 N N . PHE A 1 539 ? 7.217 -18.491 17.093 1.00 52.50 539 PHE A N 1
ATOM 4163 C CA . PHE A 1 539 ? 6.863 -19.321 18.244 1.00 52.50 539 PHE A CA 1
ATOM 4164 C C . PHE A 1 539 ? 6.559 -18.466 19.467 1.00 52.50 539 PHE A C 1
ATOM 4166 O O . PHE A 1 539 ? 5.602 -18.756 20.176 1.00 52.50 539 PHE A O 1
ATOM 4173 N N . ALA A 1 540 ? 7.309 -17.388 19.693 1.00 50.47 540 ALA A N 1
ATOM 4174 C CA . ALA A 1 540 ? 7.005 -16.401 20.718 1.00 50.47 540 ALA A CA 1
ATOM 4175 C C . ALA A 1 540 ? 5.662 -15.724 20.419 1.00 50.47 540 ALA A C 1
ATOM 4177 O O . ALA A 1 540 ? 4.822 -15.640 21.308 1.00 50.47 540 ALA A O 1
ATOM 4178 N N . GLY A 1 541 ? 5.395 -15.339 19.168 1.00 51.00 541 GLY A N 1
ATOM 4179 C CA . GLY A 1 541 ? 4.106 -14.798 18.730 1.00 51.00 541 GLY A CA 1
ATOM 4180 C C . GLY A 1 541 ? 2.941 -15.770 18.947 1.00 51.00 541 GLY A C 1
ATOM 4181 O O . GLY A 1 541 ? 1.937 -15.398 19.549 1.00 51.00 541 GLY A O 1
ATOM 4182 N N . VAL A 1 542 ? 3.083 -17.033 18.539 1.00 51.84 542 VAL A N 1
ATOM 4183 C CA . VAL A 1 542 ? 2.076 -18.097 18.701 1.00 51.84 542 VAL A CA 1
ATOM 4184 C C . VAL A 1 542 ? 1.905 -18.492 20.167 1.00 51.84 542 VAL A C 1
ATOM 4186 O O . VAL A 1 542 ? 0.778 -18.672 20.611 1.00 51.84 542 VAL A O 1
ATOM 4189 N N . SER A 1 543 ? 2.980 -18.562 20.949 1.00 47.91 543 SER A N 1
ATOM 4190 C CA . SER A 1 543 ? 2.926 -18.829 22.394 1.00 47.91 543 SER A CA 1
ATOM 4191 C C . SER A 1 543 ? 2.268 -17.676 23.140 1.00 47.91 543 SER A C 1
ATOM 4193 O O . SER A 1 543 ? 1.467 -17.910 24.039 1.00 47.91 543 SER A O 1
ATOM 4195 N N . THR A 1 544 ? 2.518 -16.437 22.711 1.00 47.34 544 THR A N 1
ATOM 4196 C CA . THR A 1 544 ? 1.821 -15.252 23.222 1.00 47.34 544 THR A CA 1
ATOM 4197 C C . THR A 1 544 ? 0.338 -15.319 22.858 1.00 47.34 544 THR A C 1
ATOM 4199 O O . THR A 1 544 ? -0.504 -15.127 23.726 1.00 47.34 544 THR A O 1
ATOM 4202 N N . LEU A 1 545 ? -0.013 -15.702 21.625 1.00 46.03 545 LEU A N 1
ATOM 4203 C CA . LEU A 1 545 ? -1.403 -15.918 21.202 1.00 46.03 545 LEU A CA 1
ATOM 4204 C C . LEU A 1 545 ? -2.084 -17.075 21.954 1.00 46.03 545 LEU A C 1
ATOM 4206 O O . LEU A 1 545 ? -3.259 -16.967 22.292 1.00 46.03 545 LEU A O 1
ATOM 4210 N N . ALA A 1 546 ? -1.371 -18.164 22.245 1.00 45.44 546 ALA A N 1
ATOM 4211 C CA . ALA A 1 546 ? -1.877 -19.326 22.975 1.00 45.44 546 ALA A CA 1
ATOM 4212 C C . ALA A 1 546 ? -2.054 -19.032 24.472 1.00 45.44 546 ALA A C 1
ATOM 4214 O O . ALA A 1 546 ? -3.054 -19.438 25.070 1.00 45.44 546 ALA A O 1
ATOM 4215 N N . TRP A 1 547 ? -1.126 -18.279 25.066 1.00 51.03 547 TRP A N 1
ATOM 4216 C CA . TRP A 1 547 ? -1.251 -17.730 26.413 1.00 51.03 547 TRP A CA 1
ATOM 4217 C C . TRP A 1 547 ? -2.438 -16.760 26.492 1.00 51.03 547 TRP A C 1
ATOM 4219 O O . TRP A 1 547 ? -3.309 -16.936 27.339 1.00 51.03 547 TRP A O 1
ATOM 4229 N N . MET A 1 548 ? -2.577 -15.844 25.526 1.00 46.78 548 MET A N 1
ATOM 4230 C CA . MET A 1 548 ? -3.738 -14.953 25.400 1.00 46.78 548 MET A CA 1
ATOM 4231 C C . MET A 1 548 ? -5.051 -15.724 25.205 1.00 46.78 548 MET A C 1
ATOM 4233 O O . MET A 1 548 ? -6.067 -15.369 25.795 1.00 46.78 548 MET A O 1
ATOM 4237 N N . TYR A 1 549 ? -5.052 -16.800 24.414 1.00 46.00 549 TYR A N 1
ATOM 4238 C CA . TYR A 1 549 ? -6.217 -17.665 24.221 1.00 46.00 549 TYR A CA 1
ATOM 4239 C C . TYR A 1 549 ? -6.623 -18.372 25.520 1.00 46.00 549 TYR A C 1
ATOM 4241 O O . TYR A 1 549 ? -7.813 -18.438 25.835 1.00 46.00 549 TYR A O 1
ATOM 4249 N N . ARG A 1 550 ? -5.651 -18.865 26.298 1.00 48.34 550 ARG A N 1
ATOM 4250 C CA . ARG A 1 550 ? -5.887 -19.461 27.621 1.00 48.34 550 ARG A CA 1
ATOM 4251 C C . ARG A 1 550 ? -6.406 -18.436 28.627 1.00 48.34 550 ARG A C 1
ATOM 4253 O O . ARG A 1 550 ? -7.353 -18.750 29.339 1.00 48.34 550 ARG A O 1
ATOM 4260 N N . GLU A 1 551 ? -5.879 -17.218 28.615 1.00 47.97 551 GLU A N 1
ATOM 4261 C CA . GLU A 1 551 ? -6.305 -16.130 29.504 1.00 47.97 551 GLU A CA 1
ATOM 4262 C C . GLU A 1 551 ? -7.732 -15.642 29.178 1.00 47.97 551 GLU A C 1
ATOM 4264 O O . GLU A 1 551 ? -8.579 -15.474 30.060 1.00 47.97 551 GLU A O 1
ATOM 4269 N N . ILE A 1 552 ? -8.063 -15.516 27.887 1.00 45.00 552 ILE A N 1
ATOM 4270 C CA . ILE A 1 552 ? -9.417 -15.184 27.408 1.00 45.00 552 ILE A CA 1
ATOM 4271 C C . ILE A 1 552 ? -10.406 -16.325 27.706 1.00 45.00 552 ILE A C 1
ATOM 4273 O O . ILE A 1 552 ? -11.562 -16.078 28.040 1.00 45.00 552 ILE A O 1
ATOM 4277 N N . ARG A 1 553 ? -9.978 -17.592 27.619 1.00 41.19 553 ARG A N 1
ATOM 4278 C CA . ARG A 1 553 ? -10.823 -18.751 27.959 1.00 41.19 553 ARG A CA 1
ATOM 4279 C C . ARG A 1 553 ? -11.025 -18.895 29.472 1.00 41.19 553 ARG A C 1
ATOM 4281 O O . ARG A 1 553 ? -12.128 -19.233 29.892 1.00 41.19 553 ARG A O 1
ATOM 4288 N N . GLY A 1 554 ? -9.999 -18.616 30.276 1.00 39.06 554 GLY A N 1
ATOM 4289 C CA . GLY A 1 554 ? -10.059 -18.631 31.741 1.00 39.06 554 GLY A CA 1
ATOM 4290 C C . GLY A 1 554 ? -10.970 -17.539 32.305 1.00 39.06 554 GLY A C 1
ATOM 4291 O O . GLY A 1 554 ? -11.783 -17.805 33.186 1.00 39.06 554 GLY A O 1
ATOM 4292 N N . SER A 1 555 ? -10.937 -16.343 31.714 1.00 41.03 555 SER A N 1
ATOM 4293 C CA . SER A 1 555 ? -11.825 -15.225 32.074 1.00 41.03 555 SER A CA 1
ATOM 4294 C C . SER A 1 555 ? -13.290 -15.408 31.636 1.00 41.03 555 SER A C 1
ATOM 4296 O O . SER A 1 555 ? -14.177 -14.761 32.188 1.00 41.03 555 SER A O 1
ATOM 4298 N N . LEU A 1 556 ? -13.570 -16.336 30.711 1.00 42.12 556 LEU A N 1
ATOM 4299 C CA . LEU A 1 556 ? -14.924 -16.788 30.348 1.00 42.12 556 LEU A CA 1
ATOM 4300 C C . LEU A 1 556 ? -15.417 -17.981 31.198 1.00 42.12 556 LEU A C 1
ATOM 4302 O O . LEU A 1 556 ? -16.588 -18.347 31.118 1.00 42.12 556 LEU A O 1
ATOM 4306 N N . GLY A 1 557 ? -14.543 -18.590 32.008 1.00 37.94 557 GLY A N 1
ATOM 4307 C CA . GLY A 1 557 ? -14.808 -19.801 32.793 1.00 37.94 557 GLY A CA 1
ATOM 4308 C C . GLY A 1 557 ? -15.346 -19.581 34.212 1.00 37.94 557 GLY A C 1
ATOM 4309 O O . GLY A 1 557 ? -15.529 -20.556 34.938 1.00 37.94 557 GLY A O 1
ATOM 4310 N N . VAL A 1 558 ? -15.638 -18.347 34.634 1.00 40.19 558 VAL A N 1
ATOM 4311 C CA . VAL A 1 558 ? -16.301 -18.076 35.926 1.00 40.19 558 VAL A CA 1
ATOM 4312 C C . VAL A 1 558 ? -17.808 -17.963 35.702 1.00 40.19 558 VAL A C 1
ATOM 4314 O O . VAL A 1 558 ? -18.400 -16.889 35.714 1.00 40.19 558 VAL A O 1
ATOM 4317 N N . GLY A 1 559 ? -18.420 -19.112 35.431 1.00 42.62 559 GLY A N 1
ATOM 4318 C CA . GLY A 1 559 ? -19.864 -19.246 35.232 1.00 42.62 559 GLY A CA 1
ATOM 4319 C C . GLY A 1 559 ? -20.376 -20.678 35.369 1.00 42.62 559 GLY A C 1
ATOM 4320 O O . GLY A 1 559 ? -21.466 -20.978 34.900 1.00 42.62 559 GLY A O 1
ATOM 4321 N N . SER A 1 560 ? -19.599 -21.583 35.974 1.00 35.19 560 SER A N 1
ATOM 4322 C CA . SER A 1 560 ? -20.055 -22.946 36.259 1.00 35.19 560 SER A CA 1
ATOM 4323 C C . 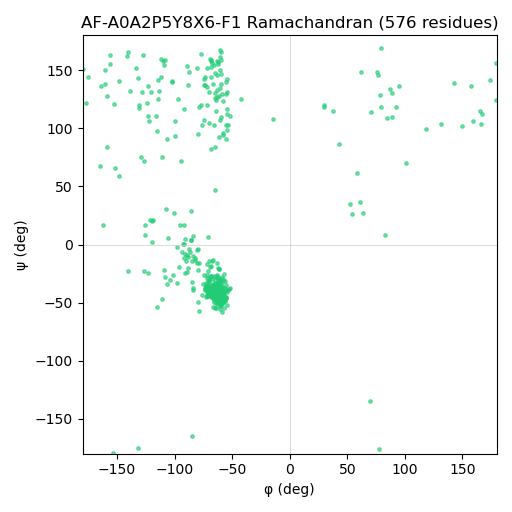SER A 1 560 ? -19.348 -23.534 37.484 1.00 35.19 560 SER A C 1
ATOM 4325 O O . SER A 1 560 ? -18.617 -24.516 37.390 1.00 35.19 560 SER A O 1
ATOM 4327 N N . ARG A 1 561 ? -19.600 -22.966 38.669 1.00 34.75 561 ARG A N 1
ATOM 4328 C CA . ARG A 1 561 ? -19.763 -23.816 39.855 1.00 34.75 561 ARG A CA 1
ATOM 4329 C C . ARG A 1 561 ? -21.258 -23.950 40.088 1.00 34.75 561 ARG A C 1
ATOM 4331 O O . ARG A 1 561 ? -21.916 -22.986 40.463 1.00 34.75 561 ARG A O 1
ATOM 4338 N N . ARG A 1 562 ? -21.772 -25.140 39.768 1.00 33.91 562 ARG A N 1
ATOM 4339 C CA . ARG A 1 562 ? -23.112 -25.610 40.124 1.00 33.91 562 ARG A CA 1
ATOM 4340 C C . ARG A 1 562 ? -23.406 -25.225 41.571 1.00 33.91 562 ARG A C 1
ATOM 4342 O O . ARG A 1 562 ? -22.646 -25.596 42.462 1.00 33.91 562 ARG A O 1
ATOM 4349 N N . GLY A 1 563 ? -24.517 -24.528 41.785 1.00 34.00 563 GLY A N 1
ATOM 4350 C CA . GLY A 1 563 ? -25.161 -24.502 43.087 1.00 34.00 563 GLY A CA 1
ATOM 4351 C C . GLY A 1 563 ? -25.553 -25.931 43.446 1.00 34.00 563 GLY A C 1
ATOM 4352 O O . GLY A 1 563 ? -26.459 -26.497 42.840 1.00 34.00 563 GLY A O 1
ATOM 4353 N N . GLN A 1 564 ? -24.840 -26.528 44.397 1.00 30.33 564 GLN A N 1
ATOM 4354 C CA . GLN A 1 564 ? -25.402 -27.617 45.179 1.00 30.33 564 GLN A CA 1
ATOM 4355 C C . GLN A 1 564 ? -26.361 -26.977 46.177 1.00 30.33 564 GLN A C 1
ATOM 4357 O O . GLN A 1 564 ? -25.956 -26.355 47.156 1.00 30.33 564 GLN A O 1
ATOM 4362 N N . LEU A 1 565 ? -27.646 -27.093 45.855 1.00 34.00 565 LEU A N 1
ATOM 4363 C CA . LEU A 1 565 ? -28.740 -26.998 46.805 1.00 34.00 565 LEU A CA 1
ATOM 4364 C C . LEU A 1 565 ? -28.473 -28.018 47.918 1.00 34.00 565 LEU A C 1
ATOM 4366 O O . LEU A 1 565 ? -28.516 -29.222 47.673 1.00 34.00 565 LEU A O 1
ATOM 4370 N N . VAL A 1 566 ? -28.187 -27.537 49.124 1.00 31.75 566 VAL A N 1
ATOM 4371 C CA . VAL A 1 566 ? -28.330 -28.338 50.342 1.00 31.75 566 VAL A CA 1
ATOM 4372 C C . VAL A 1 566 ? 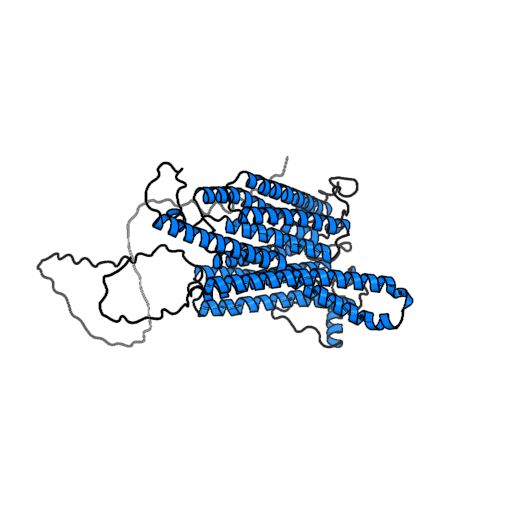-29.742 -28.058 50.862 1.00 31.75 566 VAL A C 1
ATOM 4374 O O . VAL A 1 566 ? -30.048 -26.897 51.144 1.00 31.75 566 VAL A O 1
ATOM 4377 N N . PRO A 1 567 ? -30.637 -29.058 50.931 1.00 35.28 567 PRO A N 1
ATOM 4378 C CA . PRO A 1 567 ? -31.977 -28.856 51.455 1.00 35.28 567 PRO A CA 1
ATOM 4379 C C . PRO A 1 567 ? -31.914 -28.710 52.976 1.00 35.28 567 PRO A C 1
ATOM 4381 O O . PRO A 1 567 ? -31.195 -29.442 53.658 1.00 35.28 567 PRO A O 1
ATOM 4384 N N . GLY A 1 568 ? -32.683 -27.753 53.492 1.00 33.00 568 GLY A N 1
ATOM 4385 C CA . GLY A 1 568 ? -32.827 -27.520 54.920 1.00 33.00 568 GLY A CA 1
ATOM 4386 C C . GLY A 1 568 ? -33.286 -28.775 55.660 1.00 33.00 568 GLY A C 1
ATOM 4387 O O . GLY A 1 568 ? -34.171 -29.502 55.204 1.00 33.00 568 GLY A O 1
ATOM 4388 N N . ARG A 1 569 ? -32.699 -28.992 56.837 1.00 32.97 569 ARG A N 1
ATOM 4389 C CA . ARG A 1 569 ? -33.273 -29.838 57.875 1.00 32.97 569 ARG A CA 1
ATOM 4390 C C . ARG A 1 569 ? -33.316 -29.067 59.190 1.00 32.97 569 ARG A C 1
ATOM 4392 O O . ARG A 1 569 ? -32.367 -28.399 59.579 1.00 32.97 569 ARG A O 1
ATOM 4399 N N . TYR A 1 570 ? -34.502 -29.154 59.764 1.00 34.44 570 TYR A N 1
ATOM 4400 C CA . TYR A 1 570 ? -35.013 -28.639 61.023 1.00 34.44 570 TYR A CA 1
ATOM 4401 C C . TYR A 1 570 ? -34.270 -29.167 62.270 1.00 34.44 570 TYR A C 1
ATOM 4403 O O . TYR A 1 570 ? -33.636 -30.216 62.193 1.00 34.44 570 TYR A O 1
ATOM 4411 N N . LEU A 1 571 ? -34.552 -28.497 63.403 1.00 31.88 571 LEU A N 1
ATOM 4412 C CA . LEU A 1 571 ? -34.399 -28.891 64.826 1.00 31.88 571 LEU A CA 1
ATOM 4413 C C . LEU A 1 571 ? -33.001 -28.654 65.436 1.00 31.88 571 LEU A C 1
ATOM 4415 O O . LEU A 1 571 ? -32.018 -29.199 64.960 1.00 31.88 571 LEU A O 1
ATOM 4419 N N . GLN A 1 572 ? -32.825 -27.685 66.347 1.00 31.83 572 GLN A N 1
ATOM 4420 C CA . GLN A 1 572 ? -33.235 -27.625 67.771 1.00 31.83 572 GLN A CA 1
ATOM 4421 C C . GLN A 1 572 ? -32.176 -28.265 68.692 1.00 31.83 572 GLN A C 1
ATOM 4423 O O . GLN A 1 572 ? -31.733 -29.370 68.420 1.00 31.83 572 GLN A O 1
ATOM 4428 N N . GLN A 1 573 ? -31.848 -27.555 69.788 1.00 31.44 573 GLN A N 1
ATOM 4429 C CA . GLN A 1 573 ? -30.807 -27.828 70.808 1.00 31.44 573 GLN A CA 1
ATOM 4430 C C . GLN A 1 573 ? -29.385 -27.451 70.326 1.00 31.44 573 GLN A C 1
ATOM 4432 O O . GLN A 1 573 ? -29.001 -27.772 69.214 1.00 31.44 573 GLN A O 1
ATOM 4437 N N . THR A 1 574 ? -28.565 -26.672 71.038 1.00 32.16 574 THR A N 1
ATOM 4438 C CA . THR A 1 574 ? -28.361 -26.617 72.490 1.00 32.16 574 THR A CA 1
ATOM 4439 C C . THR A 1 574 ? -27.761 -25.255 72.862 1.00 32.16 574 THR A C 1
ATOM 4441 O O . THR A 1 574 ? -26.758 -24.831 72.296 1.00 32.16 574 THR A O 1
ATOM 4444 N N . ILE A 1 575 ? -28.386 -24.577 73.825 1.00 41.22 575 ILE A N 1
ATOM 4445 C CA . ILE A 1 575 ? -27.716 -23.640 74.732 1.00 41.22 575 ILE A CA 1
ATOM 4446 C C . ILE A 1 575 ? -26.751 -24.473 75.574 1.00 41.22 575 ILE A C 1
ATOM 4448 O O . ILE A 1 575 ? -27.235 -25.425 76.177 1.00 41.22 575 ILE A O 1
ATOM 4452 N N . GLN A 1 576 ? -25.465 -24.117 75.628 1.00 34.88 576 GLN A N 1
ATOM 4453 C CA . GLN A 1 576 ? -24.561 -24.217 76.792 1.00 34.88 576 GLN A CA 1
ATOM 4454 C C . GLN A 1 576 ? -23.087 -24.247 76.338 1.00 34.88 576 GLN A C 1
ATOM 4456 O O . GLN A 1 576 ? -22.714 -24.985 75.434 1.00 34.88 576 GLN A O 1
ATOM 4461 N N . GLU A 1 577 ? -22.296 -23.470 77.078 1.00 38.06 577 GLU A N 1
ATOM 4462 C CA . GLU A 1 577 ? -20.859 -23.601 77.353 1.00 38.06 577 GLU A CA 1
ATOM 4463 C C . GLU A 1 577 ? -19.785 -22.960 76.445 1.00 38.06 577 GLU A C 1
ATOM 4465 O O . GLU A 1 577 ? -19.413 -23.474 75.394 1.00 38.06 577 GLU A O 1
ATOM 4470 N N . LYS A 1 578 ? -19.193 -21.928 77.078 1.00 36.72 578 LYS A N 1
ATOM 4471 C CA . LYS A 1 578 ? -17.845 -21.333 77.003 1.00 36.72 578 LYS A CA 1
ATOM 4472 C C . LYS A 1 578 ? -17.536 -20.297 75.931 1.00 36.72 578 LYS A C 1
ATOM 4474 O O . LYS A 1 578 ? -17.351 -20.649 74.750 1.00 36.72 578 LYS A O 1
#

Mean predicted aligned error: 16.85 Å

pLDDT: mean 73.11, std 25.09, range [24.52, 98.69]

Secondary structure (DSSP, 8-state):
-----STTTTTTSSSSSS--------------------------------------------------------------SB-SHHHHHHHHHHHHHHHHHHHHHHHHHHHHHHHTT-TTS-----TT--PPP-SHHHHHHHHHHHHTSHHHHHTSTT--HHHHHHHHHHHHHHHHHHHHHHHHHHHHHHHHHHTT-B-HHHHHHHHHHHHHHHHHHHHHHHHHHHHHSPPSSTTSPP---HHHHHHHHHHHHHHHHHHHHHHHHHH-SS-----HHHHHHHHHHHHHHHHHHHHHHHHHHHHHHHHHTTGGGT---SSSBTTBSS-GGGG-SSSGGGHHHH-HHHHHHHHHHHHHHHHHHHHHHHHHGGGS---HHHHHHHHHHHHHHHHHHHHHHHHHHTT--HHHHHHHHHHHHHHHHHHHHHHHHTSPPPHHHHHHSPP--------S-HHHHHHHHHHHHHHHHHHHHHHHHHHHIIIIIHHHHHHHHHHHHHHHHHHHHHHHHHTT-GGGHHHHHHHHHHHHHHHHHHHHHHHHHHHHHHHHHHHHHHHT-TT------PPP----------

Organism: Gossypium barbadense (NCBI:txid3634)